Protein 8T5N (pdb70)

Organism: Mycobacterium tuberculosis (strain ATCC 25618 / H37Rv) (NCBI:txid83332)

GO terms:
  GO:0005886 plasma membrane (C, HDA)
  GO:1990742 microvesicle (C, IEP)
  GO:0004820 glycine-tRNA ligase activity (F, IDA)
  GO:0005829 cytosol (C, IDA)
  GO:0015966 diadenosine tetraphosphate biosynthetic process (P, IDA)
  GO:0004081 bis(5'-nucleosyl)-tetraphosphatase (asymmetrical) activity (F, IDA)
  GO:0046983 protein dimerization activity (F, IDA)
  GO:1903561 extracellular vesicle (C, EXP)
  GO:1990742 microvesicle (C, EXP)
  GO:0070062 extracellular exosome (C, EXP)
  GO:0004820 glycine-tRNA ligase activity (F, TAS)
  GO:0005737 cytoplasm (C, TAS)
  GO:0005829 cytosol (C, TAS)
  GO:0006418 tRNA aminoacylation for protein translation (P, TAS)

Nearest PDB structures (foldseek):
  8t5n-assembly1_A-2  TM=1.003E+00  e=3.808E-90  Mycobacterium tuberculosis
  8u2p-assembly1_A-2  TM=9.930E-01  e=1.328E-84  Mycobacterium tuberculosis
  8slg-assembly1_A  TM=9.850E-01  e=1.466E-76  Mycolicibacterium thermoresistibile ATCC 19527
  1ati-assembly1_B  TM=9.388E-01  e=6.622E-50  Thermus thermophilus HB8
  1ati-assembly1_A  TM=9.414E-01  e=4.425E-49  Thermus thermophilus HB8

Foldseek 3Di:
DLLVVLVVLCCVVQQWDAVPVVVPHDPLHIDGGLQVVLLLVLLVLLCCCLPAPVDPFEHEDEDDQWDPAVLCVLVCLVPPQFDPVTDRWWDWDFDDDDRDPNRIITGAQADVSVVLVCLVVCCVPVVHDPQGKYKYKDKHATNDPDDDPRNQGGRIFMKIKMKGWHALVCLVVVLVVVVVSVLVSLVVFPFDNVQWDKDKDDPVRDDPQWPTKIFIWGQLPDPPRRIDGFKMKTFRFLSSNVSCCVSVVPRSWDADPVVRDIGRTIIIMIMGTSSNVSSRLQSRQFDVPVATARAGRCSSQSAQEEQEEQAPPPVQCVLSVVLVVVLVVPHHHHYDHDDHPVVVLRVCRNRNHQWYWYGYPVCVVQQWTWIAGNPPRDTDTGHSVCVNVVSCVRNPPD

Secondary structure (DSSP, 8-state):
-HHHHHHHHHHHTTSEEETTGGGT--TT-EEE-HHHHHHHHHHHHHHIIIIIITSSSEEE----SB--THHHHHTTHHHH-EE---EE---EEE-SSS-STTTEEEBPS-SHHHHHTTHHHHHHHHT--SSEEEEEEEEEE---SS-BTTTTB-SEEEEEEEEEEE-GGGHHHHHHHHHHHHHHHHHHTT--GGGEEEEE--GGGS-TT-SEEEEEEEE---SSS-EEEEEEEEE-TTHHHHHHHHHH-----EEETTTTEEEPPEEEEEEEEHHHHHHHHHHHHEEE---EEE---TTT-S-SEEEEESSS-TTTHHHHHHHHHHHHTTS-EEE--SS-HHHHHHHHHTTT-SEEEEE-TTHHHH-EEEEEETTT--EEEEEGGGHHHHHHHHSTT-

CATH classification: 3.30.930.10

InterPro domains:
  IPR002314 Aminoacyl-tRNA synthetase, class II (G/ P/ S/T) [PF00587] (160-331)
  IPR002315 Glycyl-tRNA synthetase [TIGR00389] (10-239)
  IPR004154 Anticodon-binding [PF03129] (369-457)
  IPR006195 Aminoacyl-tRNA synthetase, class II [PS50862] (10-367)
  IPR022961 Glycine-tRNA ligase, bacterial [MF_00253_B] (6-461)
  IPR027031 Glycyl-tRNA synthetase/DNA polymerase subunit gamma-2 [PTHR10745] (315-461)
  IPR033731 Glycyl-tRNA synthetase-like core domain [cd00774] (12-337)
  IPR036621 Anticodon-binding domain superfamily [G3DSA:3.40.50.800] (367-463)
  IPR045864 Class II Aminoacyl-tRNA synthetase/Biotinyl protein ligase (BPL) and lipoyl protein ligase (LPL) [G3DSA:3.30.930.10] (9-366)
  IPR045864 Class II Aminoacyl-tRNA synthetase/Biotinyl protein ligase (BPL) and lipoyl protein ligase (LPL) [SSF55681] (10-372)

Sequence (398 aa):
PVIDTVVNLLAKRRGFVYPSGEIYGGTKSAWDYGPLGVVELKEENIKRQWWRSSVVTGRDDVVGIDSSIILPREVWVASGHVDVFHDPREFNMMLKTYLGPIETEEGLHYLRPETAQGIFVNFANVVTTARKKPPFGIGQIGKSFRNEITPGNFIFRTREFEQMEMEFFVEPATAKEWHQYWIDNRLQWYIDLGIRRENLRLWEHPKDKLSHYSDRTVDIEYKFGFMGNPWGELEGVANRTDFDLSTHARHSGVDLSFYDQINDVRYTPYVIEPAAGLTRSFMAFLIDAYTEDKRTVLRLDPRLAPVKAAVLPLSRHADLSPKARDLGAELRRKCWNIDFDDAGAIGRRYRRQDEVGTPFCVTVDFDSLQDNAVTVRERDAMTQDRVAMSSVADYLAVRLKGS

Solvent-accessible surface area: 18614 Å² total; per-residue (Å²): 142,65,23,88,54,4,21,77,2,0,86,147,35,5,0,0,96,34,21,41,108,157,192,73,35,98,125,10,34,57,63,50,4,90,22,0,63,62,0,21,65,15,0,48,113,7,0,76,86,45,0,2,97,57,54,134,24,7,37,31,34,126,16,67,61,61,21,78,77,122,17,0,50,7,18,22,24,44,105,107,42,74,26,126,122,111,83,41,26,6,48,126,43,94,81,63,149,63,140,62,89,94,8,27,35,13,31,5,0,23,0,0,4,2,0,0,55,39,2,37,91,13,32,101,116,40,217,46,76,5,56,2,0,0,0,0,27,10,72,0,28,55,48,23,93,103,18,9,74,21,3,17,82,8,78,90,30,15,19,0,5,0,0,0,0,0,65,48,100,34,2,167,103,54,1,71,87,0,0,76,41,0,38,75,13,0,29,84,6,47,4,115,154,114,9,13,101,77,97,87,31,64,161,118,127,34,47,158,50,11,78,69,16,2,8,0,20,2,85,0,35,27,190,77,96,45,48,10,77,4,0,12,0,12,4,22,17,53,43,2,1,39,2,8,26,159,96,72,68,88,93,8,24,15,88,2,133,134,99,104,67,134,34,38,0,50,0,0,11,0,24,3,12,0,8,50,0,0,1,0,5,2,10,9,7,27,35,120,69,125,39,46,0,1,84,4,23,45,60,0,0,1,10,10,0,0,0,0,4,66,45,167,92,79,78,0,48,75,56,0,132,100,2,1,50,71,0,123,182,79,41,65,14,54,35,25,36,50,58,69,37,32,177,5,33,115,124,2,3,32,3,0,1,6,11,2,0,6,0,24,86,87,0,70,155,74,70,10,0,20,1,12,46,13,51,74,76,66,97,60,96,12,49,23,95,46,0,21,99,34,0,42,101,99,3,175,30,31

Structure (mmCIF, N/CA/C/O backbone):
data_8T5N
#
_entry.id   8T5N
#
_cell.length_a   126.355
_cell.length_b   126.355
_cell.length_c   129.027
_cell.angle_alpha   90.00
_cell.angle_beta   90.00
_cell.angle_gamma   120.00
#
_symmetry.space_group_name_H-M   'P 61 2 2'
#
loop_
_entity.id
_entity.type
_entity.pdbx_description
1 polymer 'Glycine--tRNA ligase'
2 non-polymer 'MAGNESIUM ION'
3 non-polymer 'CALCIUM ION'
4 non-polymer 1,2-ETHANEDIOL
5 non-polymer GLYCEROL
6 non-polymer IMIDAZOLE
7 non-polymer 'ADENOSINE MONOPHOSPHATE'
8 water water
#
loop_
_atom_site.group_PDB
_atom_site.id
_atom_site.type_symbol
_atom_site.label_atom_id
_atom_site.label_alt_id
_atom_site.label_comp_id
_atom_site.label_asym_id
_atom_site.label_entity_id
_atom_site.label_seq_id
_atom_site.pdbx_PDB_ins_code
_atom_site.Cartn_x
_atom_site.Cartn_y
_atom_site.Cartn_z
_atom_site.occupancy
_atom_site.B_iso_or_equiv
_atom_site.auth_seq_id
_atom_site.auth_comp_id
_atom_site.auth_asym_id
_atom_site.auth_atom_id
_atom_site.pdbx_PDB_model_num
ATOM 1 N N . PRO A 1 20 ? 50.517 13.022 -19.252 1.00 75.70 3 PRO A N 1
ATOM 2 C CA . PRO A 1 20 ? 49.736 13.786 -18.269 1.00 76.30 3 PRO A CA 1
ATOM 3 C C . PRO A 1 20 ? 50.587 14.255 -17.093 1.00 60.61 3 PRO A C 1
ATOM 4 O O . PRO A 1 20 ? 50.949 13.461 -16.213 1.00 48.94 3 PRO A O 1
ATOM 8 N N . VAL A 1 21 ? 50.907 15.550 -17.096 1.00 67.73 4 VAL A N 1
ATOM 9 C CA . VAL A 1 21 ? 51.689 16.132 -16.008 1.00 51.01 4 VAL A CA 1
ATOM 10 C C . VAL A 1 21 ? 50.991 15.910 -14.673 1.00 47.53 4 VAL A C 1
ATOM 11 O O . VAL A 1 21 ? 51.649 15.689 -13.643 1.00 44.90 4 VAL A O 1
ATOM 15 N N . ILE A 1 22 ? 49.653 15.970 -14.650 1.00 41.24 5 ILE A N 1
ATOM 16 C CA . ILE A 1 22 ? 48.957 15.955 -13.364 1.00 38.06 5 ILE A CA 1
ATOM 17 C C . ILE A 1 22 ? 49.224 14.651 -12.630 1.00 32.63 5 ILE A C 1
ATOM 18 O O . ILE A 1 22 ? 49.600 14.649 -11.464 1.00 32.89 5 ILE A O 1
ATOM 23 N N . ASP A 1 23 ? 49.037 13.511 -13.315 1.00 34.49 6 ASP A N 1
ATOM 24 C CA . ASP A 1 23 ? 49.243 12.239 -12.628 1.00 38.82 6 ASP A CA 1
ATOM 25 C C . ASP A 1 23 ? 50.684 12.106 -12.157 1.00 29.28 6 ASP A C 1
ATOM 26 O O . ASP A 1 23 ? 50.945 11.562 -11.085 1.00 32.11 6 ASP A O 1
ATOM 31 N N . THR A 1 24 ? 51.629 12.598 -12.954 1.00 30.21 7 THR A N 1
ATOM 32 C CA . THR A 1 24 ? 53.038 12.519 -12.581 1.00 30.16 7 THR A CA 1
ATOM 33 C C . THR A 1 24 ? 53.319 13.316 -11.316 1.00 28.85 7 THR A C 1
ATOM 34 O O . THR A 1 24 ? 54.045 12.849 -10.424 1.00 27.24 7 THR A O 1
ATOM 38 N N . VAL A 1 25 ? 52.730 14.516 -11.222 1.00 27.91 8 VAL A N 1
ATOM 39 C CA . VAL A 1 25 ? 52.851 15.358 -10.027 1.00 24.28 8 VAL A CA 1
ATOM 40 C C . VAL A 1 25 ? 52.172 14.719 -8.831 1.00 25.62 8 VAL A C 1
ATOM 41 O O . VAL A 1 25 ? 52.729 14.705 -7.733 1.00 24.91 8 VAL A O 1
ATOM 45 N N . VAL A 1 26 ? 50.966 14.165 -9.017 1.00 26.47 9 VAL A N 1
ATOM 46 C CA . VAL A 1 26 ? 50.292 13.500 -7.914 1.00 27.06 9 VAL A CA 1
ATOM 47 C C . VAL A 1 26 ? 51.140 12.354 -7.410 1.00 25.95 9 VAL A C 1
ATOM 48 O O . VAL A 1 26 ? 51.284 12.146 -6.198 1.00 27.95 9 VAL A O 1
ATOM 52 N N . ASN A 1 27 ? 51.715 11.581 -8.337 1.00 26.04 10 ASN A N 1
ATOM 53 C CA . ASN A 1 27 ? 52.516 10.442 -7.915 1.00 27.06 10 ASN A CA 1
ATOM 54 C C . ASN A 1 27 ? 53.735 10.889 -7.129 1.00 23.75 10 ASN A C 1
ATOM 55 O O . ASN A 1 27 ? 54.096 10.268 -6.128 1.00 24.81 10 ASN A O 1
ATOM 60 N N A LEU A 1 28 ? 54.384 11.964 -7.567 0.50 25.28 11 LEU A N 1
ATOM 61 N N B LEU A 1 28 ? 54.390 11.960 -7.578 0.50 25.29 11 LEU A N 1
ATOM 62 C CA A LEU A 1 28 ? 55.499 12.506 -6.799 0.50 24.69 11 LEU A CA 1
ATOM 63 C CA B LEU A 1 28 ? 55.496 12.530 -6.813 0.50 24.67 11 LEU A CA 1
ATOM 64 C C A LEU A 1 28 ? 55.031 12.982 -5.434 0.50 24.08 11 LEU A C 1
ATOM 65 C C B LEU A 1 28 ? 55.028 12.980 -5.441 0.50 24.07 11 LEU A C 1
ATOM 66 O O A LEU A 1 28 ? 55.687 12.728 -4.415 0.50 23.08 11 LEU A O 1
ATOM 67 O O B LEU A 1 28 ? 55.683 12.709 -4.426 0.50 23.08 11 LEU A O 1
ATOM 76 N N . ALA A 1 29 ? 53.885 13.660 -5.392 1.00 24.19 12 ALA A N 1
ATOM 77 C CA . ALA A 1 29 ? 53.380 14.180 -4.127 1.00 23.19 12 ALA A CA 1
ATOM 78 C C . ALA A 1 29 ? 53.144 13.052 -3.120 1.00 23.76 12 ALA A C 1
ATOM 79 O O . ALA A 1 29 ? 53.435 13.206 -1.930 1.00 22.61 12 ALA A O 1
ATOM 81 N N . LYS A 1 30 ? 52.621 11.909 -3.585 1.00 23.32 13 LYS A N 1
ATOM 82 C CA . LYS A 1 30 ? 52.415 10.769 -2.694 1.00 25.38 13 LYS A CA 1
ATOM 83 C C . LYS A 1 30 ? 53.738 10.122 -2.308 1.00 24.40 13 LYS A C 1
ATOM 84 O O . LYS A 1 30 ? 53.994 9.842 -1.128 1.00 27.43 13 LYS A O 1
ATOM 90 N N . ARG A 1 31 ? 54.611 9.910 -3.294 1.00 22.92 14 ARG A N 1
ATOM 91 C CA . ARG A 1 31 ? 55.845 9.193 -3.039 1.00 23.72 14 ARG A CA 1
ATOM 92 C C . ARG A 1 31 ? 56.728 9.913 -2.042 1.00 21.46 14 ARG A C 1
ATOM 93 O O . ARG A 1 31 ? 57.446 9.262 -1.267 1.00 23.13 14 ARG A O 1
ATOM 101 N N . ARG A 1 32 ? 56.723 11.247 -2.055 1.00 22.34 15 ARG A N 1
ATOM 102 C CA . ARG A 1 32 ? 57.622 12.004 -1.200 1.00 21.24 15 ARG A CA 1
ATOM 103 C C . ARG A 1 32 ? 56.936 12.531 0.044 1.00 20.27 15 ARG A C 1
ATOM 104 O O . ARG A 1 32 ? 57.587 13.193 0.855 1.00 23.70 15 ARG A O 1
ATOM 112 N N . GLY A 1 33 ? 55.644 12.257 0.210 1.00 21.99 16 GLY A N 1
ATOM 113 C CA . GLY A 1 33 ? 54.961 12.677 1.419 1.00 22.23 16 GLY A CA 1
ATOM 114 C C . GLY A 1 33 ? 54.533 14.121 1.451 1.00 22.67 16 GLY A C 1
ATOM 115 O O . GLY A 1 33 ? 54.411 14.710 2.542 1.00 22.52 16 GLY A O 1
ATOM 116 N N . PHE A 1 34 ? 54.278 14.713 0.294 1.00 18.75 17 PHE A N 1
ATOM 117 C CA . PHE A 1 34 ? 53.465 15.920 0.304 1.00 17.69 17 PHE A CA 1
ATOM 118 C C . PHE A 1 34 ? 52.046 15.580 0.752 1.00 18.72 17 PHE A C 1
ATOM 119 O O . PHE A 1 34 ? 51.436 16.345 1.507 1.00 19.85 17 PHE A O 1
ATOM 127 N N . VAL A 1 35 ? 51.506 14.448 0.272 1.00 19.84 18 VAL A N 1
ATOM 128 C CA . VAL A 1 35 ? 50.177 13.974 0.638 1.00 21.18 18 VAL A CA 1
ATOM 129 C C . VAL A 1 35 ? 50.178 12.463 0.825 1.00 22.12 18 VAL A C 1
ATOM 130 O O . VAL A 1 35 ? 51.012 11.748 0.277 1.00 23.45 18 VAL A O 1
ATOM 134 N N . TYR A 1 36 ? 49.202 11.990 1.591 1.00 18.85 19 TYR A N 1
ATOM 135 C CA . TYR A 1 36 ? 48.820 10.587 1.700 1.00 19.52 19 TYR A CA 1
ATOM 136 C C . TYR A 1 36 ? 47.308 10.501 1.560 1.00 21.17 19 TYR A C 1
ATOM 137 O O . TYR A 1 36 ? 46.606 11.376 2.069 1.00 22.61 19 TYR A O 1
ATOM 146 N N . PRO A 1 37 ? 46.764 9.436 0.964 1.00 22.73 20 PRO A N 1
ATOM 147 C CA . PRO A 1 37 ? 45.300 9.247 1.032 1.00 22.31 20 PRO A CA 1
ATOM 148 C C . PRO A 1 37 ? 44.861 9.144 2.490 1.00 23.44 20 PRO A C 1
ATOM 149 O O . PRO A 1 37 ? 45.434 8.368 3.257 1.00 25.28 20 PRO A O 1
ATOM 153 N N . SER A 1 38 ? 43.833 9.906 2.880 1.00 23.54 21 SER A N 1
ATOM 154 C CA . SER A 1 38 ? 43.383 9.830 4.266 1.00 22.82 21 SER A CA 1
ATOM 155 C C . SER A 1 38 ? 42.871 8.435 4.560 1.00 22.44 21 SER A C 1
ATOM 156 O O . SER A 1 38 ? 42.091 7.881 3.791 1.00 24.98 21 SER A O 1
ATOM 159 N N . GLY A 1 39 ? 43.266 7.891 5.705 1.00 25.03 22 GLY A N 1
ATOM 160 C CA . GLY A 1 39 ? 42.766 6.585 6.096 1.00 25.79 22 GLY A CA 1
ATOM 161 C C . GLY A 1 39 ? 43.078 5.504 5.088 1.00 23.04 22 GLY A C 1
ATOM 162 O O . GLY A 1 39 ? 42.305 4.561 4.933 1.00 24.82 22 GLY A O 1
ATOM 163 N N . GLU A 1 40 ? 44.241 5.610 4.445 1.00 24.20 23 GLU A N 1
ATOM 164 C CA . GLU A 1 40 ? 44.661 4.673 3.412 1.00 25.19 23 GLU A CA 1
ATOM 165 C C . GLU A 1 40 ? 44.539 3.221 3.858 1.00 25.59 23 GLU A C 1
ATOM 166 O O . GLU A 1 40 ? 44.050 2.374 3.101 1.00 26.17 23 GLU A O 1
ATOM 172 N N . ILE A 1 41 ? 44.983 2.896 5.078 1.00 25.52 24 ILE A N 1
ATOM 173 C CA . ILE A 1 41 ? 45.000 1.490 5.464 1.00 25.51 24 ILE A CA 1
ATOM 174 C C . ILE A 1 41 ? 43.604 0.906 5.630 1.00 25.78 24 ILE A C 1
ATOM 175 O O . ILE A 1 41 ? 43.453 -0.333 5.688 1.00 26.73 24 ILE A O 1
ATOM 180 N N . TYR A 1 42 ? 42.576 1.757 5.693 1.00 25.59 25 TYR A N 1
ATOM 181 C CA . TYR A 1 42 ? 41.188 1.326 5.753 1.00 28.29 25 TYR A CA 1
ATOM 182 C C . TYR A 1 42 ? 40.465 1.521 4.425 1.00 32.02 25 TYR A C 1
ATOM 183 O O . TYR A 1 42 ? 39.237 1.435 4.379 1.00 33.03 25 TYR A O 1
ATOM 192 N N . GLY A 1 43 ? 41.197 1.822 3.363 1.00 29.13 26 GLY A N 1
ATOM 193 C CA . GLY A 1 43 ? 40.606 1.950 2.045 1.00 33.96 26 GLY A CA 1
ATOM 194 C C . GLY A 1 43 ? 40.278 3.365 1.648 1.00 34.43 26 GLY A C 1
ATOM 195 O O . GLY A 1 43 ? 39.800 3.583 0.527 1.00 34.64 26 GLY A O 1
ATOM 196 N N . GLY A 1 44 ? 40.481 4.318 2.535 1.00 31.66 27 GLY A N 1
ATOM 197 C CA . GLY A 1 44 ? 40.283 5.713 2.206 1.00 28.90 27 GLY A CA 1
ATOM 198 C C . GLY A 1 44 ? 38.822 6.143 2.221 1.00 29.65 27 GLY A C 1
ATOM 199 O O . GLY A 1 44 ? 37.891 5.376 2.482 1.00 31.63 27 GLY A O 1
ATOM 200 N N . THR A 1 45 ? 38.642 7.432 1.951 1.00 29.21 28 THR A N 1
ATOM 201 C CA . THR A 1 45 ? 37.335 8.037 1.724 1.00 32.53 28 THR A CA 1
ATOM 202 C C . THR A 1 45 ? 37.464 8.947 0.519 1.00 34.86 28 THR A C 1
ATOM 203 O O . THR A 1 45 ? 38.470 9.643 0.379 1.00 34.37 28 THR A O 1
ATOM 207 N N . LYS A 1 46 ? 36.430 8.982 -0.313 1.00 36.15 29 LYS A N 1
ATOM 208 C CA . LYS A 1 46 ? 36.559 9.634 -1.611 1.00 31.61 29 LYS A CA 1
ATOM 209 C C . LYS A 1 46 ? 36.959 11.097 -1.455 1.00 32.89 29 LYS A C 1
ATOM 210 O O . LYS A 1 46 ? 36.302 11.862 -0.740 1.00 31.38 29 LYS A O 1
ATOM 216 N N . SER A 1 47 ? 38.056 11.476 -2.108 1.00 31.74 30 SER A N 1
ATOM 217 C CA . SER A 1 47 ? 38.554 12.848 -2.184 1.00 31.80 30 SER A CA 1
ATOM 218 C C . SER A 1 47 ? 39.269 13.306 -0.923 1.00 31.22 30 SER A C 1
ATOM 219 O O . SER A 1 47 ? 39.629 14.483 -0.849 1.00 30.27 30 SER A O 1
ATOM 222 N N . ALA A 1 48 ? 39.512 12.432 0.057 1.00 27.57 31 ALA A N 1
ATOM 223 C CA . ALA A 1 48 ? 40.126 12.840 1.317 1.00 26.99 31 ALA A CA 1
ATOM 224 C C . ALA A 1 48 ? 41.631 12.558 1.270 1.00 24.73 31 ALA A C 1
ATOM 225 O O . ALA A 1 48 ? 42.065 11.406 1.081 1.00 25.21 31 ALA A O 1
ATOM 227 N N . TRP A 1 49 ? 42.411 13.621 1.404 1.00 24.93 32 TRP A N 1
ATOM 228 C CA . TRP A 1 49 ? 43.863 13.571 1.378 1.00 25.68 32 TRP A CA 1
ATOM 229 C C . TRP A 1 49 ? 44.408 14.186 2.650 1.00 25.67 32 TRP A C 1
ATOM 230 O O . TRP A 1 49 ? 43.937 15.242 3.088 1.00 27.36 32 TRP A O 1
ATOM 241 N N . ASP A 1 50 ? 45.400 13.516 3.236 1.00 19.89 33 ASP A N 1
ATOM 242 C CA . ASP A 1 50 ? 46.184 14.069 4.333 1.00 20.76 33 ASP A CA 1
ATOM 243 C C . ASP A 1 50 ? 47.415 14.763 3.770 1.00 22.00 33 ASP A C 1
ATOM 244 O O . ASP A 1 50 ? 47.914 14.381 2.713 1.00 22.27 33 ASP A O 1
ATOM 249 N N . TYR A 1 51 ? 47.913 15.768 4.488 1.00 18.79 34 TYR A N 1
ATOM 250 C CA . TYR A 1 51 ? 49.159 16.446 4.148 1.00 19.52 34 TYR A CA 1
ATOM 251 C C . TYR A 1 51 ? 50.286 15.841 4.980 1.00 17.88 34 TYR A C 1
ATOM 252 O O . TYR A 1 51 ? 50.230 15.831 6.218 1.00 20.26 34 TYR A O 1
ATOM 261 N N . GLY A 1 52 ? 51.298 15.298 4.293 1.00 18.62 35 GLY A N 1
ATOM 262 C CA . GLY A 1 52 ? 52.416 14.651 4.952 1.00 20.16 35 GLY A CA 1
ATOM 263 C C . GLY A 1 52 ? 53.469 15.652 5.375 1.00 18.57 35 GLY A C 1
ATOM 264 O O . GLY A 1 52 ? 53.262 16.869 5.343 1.00 18.94 35 GLY A O 1
ATOM 265 N N . PRO A 1 53 ? 54.623 15.143 5.819 1.00 18.98 36 PRO A N 1
ATOM 266 C CA . PRO A 1 53 ? 55.665 16.034 6.343 1.00 17.12 36 PRO A CA 1
ATOM 267 C C . PRO A 1 53 ? 56.048 17.183 5.437 1.00 20.54 36 PRO A C 1
ATOM 268 O O . PRO A 1 53 ? 56.228 18.296 5.936 1.00 22.44 36 PRO A O 1
ATOM 272 N N . LEU A 1 54 ? 56.167 16.968 4.125 1.00 18.01 37 LEU A N 1
ATOM 273 C CA . LEU A 1 54 ? 56.474 18.074 3.235 1.00 17.12 37 LEU A CA 1
ATOM 274 C C . LEU A 1 54 ? 55.237 18.893 2.916 1.00 19.87 37 LEU A C 1
ATOM 275 O O . LEU A 1 54 ? 55.340 20.095 2.671 1.00 20.35 37 LEU A O 1
ATOM 280 N N . GLY A 1 55 ? 54.071 18.250 2.862 1.00 18.25 38 GLY A N 1
ATOM 281 C CA . GLY A 1 55 ? 52.857 18.959 2.505 1.00 18.00 38 GLY A CA 1
ATOM 282 C C . GLY A 1 55 ? 52.399 19.926 3.575 1.00 19.20 38 GLY A C 1
ATOM 283 O O . GLY A 1 55 ? 51.901 21.015 3.269 1.00 19.20 38 GLY A O 1
ATOM 284 N N . VAL A 1 56 ? 52.514 19.537 4.851 1.00 17.75 39 VAL A N 1
ATOM 285 C CA A VAL A 1 56 ? 52.088 20.474 5.881 0.50 17.03 39 VAL A CA 1
ATOM 286 C CA B VAL A 1 56 ? 52.163 20.449 5.946 0.50 17.02 39 VAL A CA 1
ATOM 287 C C . VAL A 1 56 ? 52.962 21.729 5.842 1.00 19.84 39 VAL A C 1
ATOM 288 O O . VAL A 1 56 ? 52.447 22.831 6.046 1.00 19.08 39 VAL A O 1
ATOM 295 N N . GLU A 1 57 ? 54.252 21.600 5.509 1.00 17.82 40 GLU A N 1
ATOM 296 C CA . GLU A 1 57 ? 55.117 22.770 5.478 1.00 18.50 40 GLU A CA 1
ATOM 297 C C . GLU A 1 57 ? 54.813 23.641 4.267 1.00 17.88 40 GLU A C 1
ATOM 298 O O . GLU A 1 57 ? 54.793 24.870 4.380 1.00 18.16 40 GLU A O 1
ATOM 304 N N . LEU A 1 58 ? 54.581 23.030 3.094 1.00 18.30 41 LEU A N 1
ATOM 305 C CA . LEU A 1 58 ? 54.199 23.804 1.912 1.00 16.58 41 LEU A CA 1
ATOM 306 C C . LEU A 1 58 ? 52.880 24.514 2.151 1.00 18.05 41 LEU A C 1
ATOM 307 O O . LEU A 1 58 ? 52.744 25.699 1.862 1.00 18.25 41 LEU A O 1
ATOM 312 N N . LYS A 1 59 ? 51.906 23.814 2.733 1.00 18.55 42 LYS A N 1
ATOM 313 C CA . LYS A 1 59 ? 50.623 24.448 3.014 1.00 17.96 42 LYS A CA 1
ATOM 314 C C . LYS A 1 59 ? 50.785 25.617 3.977 1.00 19.21 42 LYS A C 1
ATOM 315 O O . LYS A 1 59 ? 50.198 26.690 3.768 1.00 19.09 42 LYS A O 1
ATOM 321 N N A GLU A 1 60 ? 51.588 25.438 5.036 0.50 17.55 43 GLU A N 1
ATOM 322 N N B GLU A 1 60 ? 51.589 25.446 5.035 0.50 17.55 43 GLU A N 1
ATOM 323 C CA A GLU A 1 60 ? 51.816 26.527 5.979 0.50 18.46 43 GLU A CA 1
ATOM 324 C CA B GLU A 1 60 ? 51.782 26.546 5.972 0.50 18.49 43 GLU A CA 1
ATOM 325 C C A GLU A 1 60 ? 52.471 27.718 5.294 0.50 17.39 43 GLU A C 1
ATOM 326 C C B GLU A 1 60 ? 52.485 27.724 5.309 0.50 17.39 43 GLU A C 1
ATOM 327 O O A GLU A 1 60 ? 52.161 28.872 5.611 0.50 19.17 43 GLU A O 1
ATOM 328 O O B GLU A 1 60 ? 52.210 28.879 5.655 0.50 19.21 43 GLU A O 1
ATOM 339 N N . ASN A 1 61 ? 53.405 27.454 4.377 1.00 17.39 44 ASN A N 1
ATOM 340 C CA . ASN A 1 61 ? 54.085 28.541 3.687 1.00 16.78 44 ASN A CA 1
ATOM 341 C C . ASN A 1 61 ? 53.132 29.309 2.796 1.00 18.26 44 ASN A C 1
ATOM 342 O O . ASN A 1 61 ? 53.232 30.538 2.685 1.00 18.05 44 ASN A O 1
ATOM 347 N N . ILE A 1 62 ? 52.201 28.617 2.136 1.00 16.80 45 ILE A N 1
ATOM 348 C CA . ILE A 1 62 ? 51.197 29.307 1.329 1.00 14.81 45 ILE A CA 1
ATOM 349 C C . ILE A 1 62 ? 50.328 30.191 2.214 1.00 18.00 45 ILE A C 1
ATOM 350 O O . ILE A 1 62 ? 50.072 31.363 1.895 1.00 17.54 45 ILE A O 1
ATOM 355 N N . LYS A 1 63 ? 49.865 29.644 3.338 1.00 17.78 46 LYS A N 1
ATOM 356 C CA . LYS A 1 63 ? 49.097 30.440 4.304 1.00 17.36 46 LYS A CA 1
ATOM 357 C C . LYS A 1 63 ? 49.870 31.670 4.753 1.00 16.70 46 LYS A C 1
ATOM 358 O O . LYS A 1 63 ? 49.304 32.774 4.836 1.00 18.16 46 LYS A O 1
ATOM 364 N N . ARG A 1 64 ? 51.156 31.495 5.092 1.00 16.67 47 ARG A N 1
ATOM 365 C CA . ARG A 1 64 ? 51.958 32.627 5.552 1.00 16.76 47 ARG A CA 1
ATOM 366 C C . ARG A 1 64 ? 52.013 33.719 4.497 1.00 17.61 47 ARG A C 1
ATOM 367 O O . ARG A 1 64 ? 51.936 34.917 4.814 1.00 17.88 47 ARG A O 1
ATOM 375 N N . GLN A 1 65 ? 52.186 33.329 3.231 1.00 17.86 48 GLN A N 1
ATOM 376 C CA . GLN A 1 65 ? 52.318 34.329 2.179 1.00 19.04 48 GLN A CA 1
ATOM 377 C C . GLN A 1 65 ? 51.002 35.033 1.915 1.00 17.99 48 GLN A C 1
ATOM 378 O O . GLN A 1 65 ? 50.987 36.233 1.605 1.00 18.99 48 GLN A O 1
ATOM 384 N N . TRP A 1 66 ? 49.881 34.312 2.013 1.00 16.96 49 TRP A N 1
ATOM 385 C CA . TRP A 1 66 ? 48.591 34.958 1.807 1.00 14.78 49 TRP A CA 1
ATOM 386 C C . TRP A 1 66 ? 48.301 35.900 2.962 1.00 16.35 49 TRP A C 1
ATOM 387 O O . TRP A 1 66 ? 47.857 37.034 2.764 1.00 17.49 49 TRP A O 1
ATOM 398 N N . TRP A 1 67 ? 48.521 35.420 4.187 1.00 16.32 50 TRP A N 1
ATOM 399 C CA . TRP A 1 67 ? 48.218 36.232 5.359 1.00 16.57 50 TRP A CA 1
ATOM 400 C C . TRP A 1 67 ? 49.060 37.502 5.375 1.00 16.83 50 TRP A C 1
ATOM 401 O O . TRP A 1 67 ? 48.569 38.592 5.701 1.00 18.12 50 TRP A O 1
ATOM 412 N N . ARG A 1 68 ? 50.331 37.393 5.009 1.00 18.10 51 ARG A N 1
ATOM 413 C CA . ARG A 1 68 ? 51.156 38.599 4.947 1.00 18.54 51 ARG A CA 1
ATOM 414 C C . ARG A 1 68 ? 50.685 39.557 3.854 1.00 19.20 51 ARG A C 1
ATOM 415 O O . ARG A 1 68 ? 50.557 40.771 4.093 1.00 21.76 51 ARG A O 1
ATOM 423 N N A SER A 1 69 ? 50.396 39.048 2.649 0.50 17.09 52 SER A N 1
ATOM 424 N N B SER A 1 69 ? 50.428 39.042 2.650 0.50 17.14 52 SER A N 1
ATOM 425 C CA A SER A 1 69 ? 50.048 39.928 1.533 0.50 16.97 52 SER A CA 1
ATOM 426 C CA B SER A 1 69 ? 50.050 39.901 1.536 0.50 16.97 52 SER A CA 1
ATOM 427 C C A SER A 1 69 ? 48.685 40.562 1.723 0.50 19.42 52 SER A C 1
ATOM 428 C C B SER A 1 69 ? 48.713 40.569 1.791 0.50 19.33 52 SER A C 1
ATOM 429 O O A SER A 1 69 ? 48.492 41.743 1.411 0.50 20.85 52 SER A O 1
ATOM 430 O O B SER A 1 69 ? 48.570 41.783 1.611 0.50 21.11 52 SER A O 1
ATOM 435 N N . VAL A 1 70 ? 47.717 39.774 2.187 1.00 17.13 53 VAL A N 1
ATOM 436 C CA . VAL A 1 70 ? 46.337 40.242 2.267 1.00 17.58 53 VAL A CA 1
ATOM 437 C C . VAL A 1 70 ? 45.979 40.828 3.630 1.00 19.39 53 VAL A C 1
ATOM 438 O O . VAL A 1 70 ? 45.165 41.756 3.686 1.00 20.74 53 VAL A O 1
ATOM 442 N N . VAL A 1 71 ? 46.542 40.322 4.728 1.00 17.09 54 VAL A N 1
ATOM 443 C CA . VAL A 1 71 ? 46.123 40.747 6.066 1.00 19.81 54 VAL A CA 1
ATOM 444 C C . VAL A 1 71 ? 47.216 41.555 6.752 1.00 20.44 54 VAL A C 1
ATOM 445 O O . VAL A 1 71 ? 47.236 42.789 6.633 1.00 23.49 54 VAL A O 1
ATOM 449 N N . THR A 1 72 ? 48.159 40.908 7.461 1.00 19.91 55 THR A N 1
ATOM 450 C CA . THR A 1 72 ? 48.996 41.653 8.411 1.00 22.89 55 THR A CA 1
ATOM 451 C C . THR A 1 72 ? 50.084 42.500 7.766 1.00 19.42 55 THR A C 1
ATOM 452 O O . THR A 1 72 ? 50.623 43.404 8.422 1.00 20.50 55 THR A O 1
ATOM 456 N N . GLY A 1 73 ? 50.397 42.283 6.478 1.00 18.97 56 GLY A N 1
ATOM 457 C CA . GLY A 1 73 ? 51.269 43.209 5.795 1.00 20.10 56 GLY A CA 1
ATOM 458 C C . GLY A 1 73 ? 50.630 44.505 5.387 1.00 20.68 56 GLY A C 1
ATOM 459 O O . GLY A 1 73 ? 51.331 45.417 4.930 1.00 21.78 56 GLY A O 1
ATOM 460 N N . ARG A 1 74 ? 49.311 44.601 5.512 1.00 18.38 57 ARG A N 1
ATOM 461 C CA . ARG A 1 74 ? 48.553 45.800 5.179 1.00 19.00 57 ARG A CA 1
ATOM 462 C C . ARG A 1 74 ? 48.132 46.541 6.441 1.00 20.04 57 ARG A C 1
ATOM 463 O O . ARG A 1 74 ? 47.990 45.956 7.518 1.00 22.74 57 ARG A O 1
ATOM 471 N N . ASP A 1 75 ? 47.883 47.827 6.290 1.00 19.75 58 ASP A N 1
ATOM 472 C CA . ASP A 1 75 ? 47.351 48.587 7.403 1.00 19.75 58 ASP A CA 1
ATOM 473 C C . ASP A 1 75 ? 45.836 48.679 7.397 1.00 20.12 58 ASP A C 1
ATOM 474 O O . ASP A 1 75 ? 45.274 49.331 8.294 1.00 24.38 58 ASP A O 1
ATOM 479 N N . ASP A 1 76 ? 45.152 48.032 6.440 1.00 20.11 59 ASP A N 1
ATOM 480 C CA . ASP A 1 76 ? 43.716 48.199 6.257 1.00 20.16 59 ASP A CA 1
ATOM 481 C C . ASP A 1 76 ? 42.954 46.873 6.234 1.00 20.27 59 ASP A C 1
ATOM 482 O O . ASP A 1 76 ? 41.786 46.848 5.845 1.00 20.46 59 ASP A O 1
ATOM 487 N N . VAL A 1 77 ? 43.575 45.776 6.659 1.00 18.11 60 VAL A N 1
ATOM 488 C CA . VAL A 1 77 ? 42.899 44.485 6.732 1.00 17.32 60 VAL A CA 1
ATOM 489 C C . VAL A 1 77 ? 43.273 43.832 8.047 1.00 20.02 60 VAL A C 1
ATOM 490 O O . VAL A 1 77 ? 44.438 43.881 8.455 1.00 21.25 60 VAL A O 1
ATOM 494 N N . VAL A 1 78 ? 42.282 43.238 8.712 1.00 17.06 61 VAL A N 1
ATOM 495 C CA . VAL A 1 78 ? 42.493 42.483 9.932 1.00 18.19 61 VAL A CA 1
ATOM 496 C C . VAL A 1 78 ? 41.974 41.064 9.725 1.00 17.35 61 VAL A C 1
ATOM 497 O O . VAL A 1 78 ? 41.269 40.763 8.763 1.00 18.92 61 VAL A O 1
ATOM 501 N N . GLY A 1 79 ? 42.360 40.187 10.641 1.00 18.17 62 GLY A N 1
ATOM 502 C CA . GLY A 1 79 ? 41.977 38.800 10.508 1.00 17.77 62 GLY A CA 1
ATOM 503 C C . GLY A 1 79 ? 40.957 38.325 11.519 1.00 19.17 62 GLY A C 1
ATOM 504 O O . GLY A 1 79 ? 40.729 38.965 12.544 1.00 20.09 62 GLY A O 1
ATOM 505 N N . ILE A 1 80 ? 40.341 37.169 11.233 1.00 18.12 63 ILE A N 1
ATOM 506 C CA . ILE A 1 80 ? 39.502 36.466 12.190 1.00 17.56 63 ILE A CA 1
ATOM 507 C C . ILE A 1 80 ? 39.675 34.971 11.922 1.00 16.28 63 ILE A C 1
ATOM 508 O O . ILE A 1 80 ? 40.189 34.553 10.881 1.00 19.32 63 ILE A O 1
ATOM 513 N N . ASP A 1 81 ? 39.246 34.164 12.899 1.00 18.34 64 ASP A N 1
ATOM 514 C CA . ASP A 1 81 ? 39.164 32.708 12.707 1.00 18.37 64 ASP A CA 1
ATOM 515 C C . ASP A 1 81 ? 37.849 32.280 13.365 1.00 19.04 64 ASP A C 1
ATOM 516 O O . ASP A 1 81 ? 37.784 32.040 14.580 1.00 21.97 64 ASP A O 1
ATOM 521 N N . SER A 1 82 ? 36.791 32.198 12.554 1.00 18.49 65 SER A N 1
ATOM 522 C CA . SER A 1 82 ? 35.470 31.861 13.068 1.00 19.01 65 SER A CA 1
ATOM 523 C C . SER A 1 82 ? 35.215 30.365 12.975 1.00 20.16 65 SER A C 1
ATOM 524 O O . SER A 1 82 ? 35.900 29.648 12.251 1.00 20.07 65 SER A O 1
ATOM 527 N N . SER A 1 83 ? 34.221 29.911 13.727 1.00 20.36 66 SER A N 1
ATOM 528 C CA . SER A 1 83 ? 33.978 28.485 13.908 1.00 18.98 66 SER A CA 1
ATOM 529 C C . SER A 1 83 ? 33.478 27.835 12.623 1.00 21.36 66 SER A C 1
ATOM 530 O O . SER A 1 83 ? 32.743 28.439 11.829 1.00 20.65 66 SER A O 1
ATOM 533 N N . ILE A 1 84 ? 33.846 26.562 12.463 1.00 20.73 67 ILE A N 1
ATOM 534 C CA . ILE A 1 84 ? 33.280 25.741 11.392 1.00 20.26 67 ILE A CA 1
ATOM 535 C C . ILE A 1 84 ? 31.778 25.565 11.573 1.00 22.75 67 ILE A C 1
ATOM 536 O O . ILE A 1 84 ? 31.018 25.604 10.594 1.00 21.83 67 ILE A O 1
ATOM 541 N N . ILE A 1 85 ? 31.320 25.372 12.815 1.00 20.61 68 ILE A N 1
ATOM 542 C CA . ILE A 1 85 ? 29.905 25.171 13.116 1.00 21.57 68 ILE A CA 1
ATOM 543 C C . ILE A 1 85 ? 29.335 26.454 13.724 1.00 26.88 68 ILE A C 1
ATOM 544 O O . ILE A 1 85 ? 29.685 26.838 14.846 1.00 24.65 68 ILE A O 1
ATOM 549 N N . LEU A 1 86 ? 28.488 27.127 12.963 1.00 24.40 69 LEU A N 1
ATOM 550 C CA . LEU A 1 86 ? 27.760 28.323 13.358 1.00 24.82 69 LEU A CA 1
ATOM 551 C C . LEU A 1 86 ? 26.301 28.012 13.633 1.00 29.21 69 LEU A C 1
ATOM 552 O O . LEU A 1 86 ? 25.798 26.929 13.308 1.00 27.30 69 LEU A O 1
ATOM 557 N N . PRO A 1 87 ? 25.558 28.961 14.214 1.00 28.78 70 PRO A N 1
ATOM 558 C CA . PRO A 1 87 ? 24.109 28.773 14.312 1.00 28.92 70 PRO A CA 1
ATOM 559 C C . PRO A 1 87 ? 23.509 28.514 12.942 1.00 28.14 70 PRO A C 1
ATOM 560 O O . PRO A 1 87 ? 23.894 29.126 11.947 1.00 27.12 70 PRO A O 1
ATOM 564 N N . ARG A 1 88 ? 22.531 27.606 12.914 1.00 30.10 71 ARG A N 1
ATOM 565 C CA . ARG A 1 88 ? 21.901 27.193 11.662 1.00 28.85 71 ARG A CA 1
ATOM 566 C C . ARG A 1 88 ? 21.333 28.369 10.871 1.00 30.82 71 ARG A C 1
ATOM 567 O O . ARG A 1 88 ? 21.348 28.357 9.632 1.00 31.01 71 ARG A O 1
ATOM 575 N N . GLU A 1 89 ? 20.795 29.379 11.563 1.00 30.50 72 GLU A N 1
ATOM 576 C CA . GLU A 1 89 ? 20.136 30.484 10.880 1.00 31.69 72 GLU A CA 1
ATOM 577 C C . GLU A 1 89 ? 21.088 31.258 9.974 1.00 27.79 72 GLU A C 1
ATOM 578 O O . GLU A 1 89 ? 20.623 31.922 9.047 1.00 30.55 72 GLU A O 1
ATOM 584 N N . VAL A 1 90 ? 22.400 31.199 10.224 1.00 25.53 73 VAL A N 1
ATOM 585 C CA . VAL A 1 90 ? 23.358 31.853 9.327 1.00 27.07 73 VAL A CA 1
ATOM 586 C C . VAL A 1 90 ? 23.147 31.373 7.901 1.00 27.83 73 VAL A C 1
ATOM 587 O O . VAL A 1 90 ? 23.167 32.163 6.948 1.00 26.57 73 VAL A O 1
ATOM 591 N N . TRP A 1 91 ? 22.934 30.064 7.737 1.00 25.84 74 TRP A N 1
ATOM 592 C CA . TRP A 1 91 ? 22.825 29.453 6.420 1.00 28.48 74 TRP A CA 1
ATOM 593 C C . TRP A 1 91 ? 21.434 29.575 5.815 1.00 30.68 74 TRP A C 1
ATOM 594 O O . TRP A 1 91 ? 21.296 29.397 4.602 1.00 30.85 74 TRP A O 1
ATOM 605 N N . VAL A 1 92 ? 20.410 29.919 6.602 1.00 28.02 75 VAL A N 1
ATOM 606 C CA . VAL A 1 92 ? 19.148 30.374 6.017 1.00 30.60 75 VAL A CA 1
ATOM 607 C C . VAL A 1 92 ? 19.311 31.780 5.458 1.00 33.55 75 VAL A C 1
ATOM 608 O O . VAL A 1 92 ? 18.924 32.066 4.321 1.00 35.13 75 VAL A O 1
ATOM 612 N N . ALA A 1 93 ? 19.880 32.686 6.263 1.00 31.75 76 ALA A N 1
ATOM 613 C CA . ALA A 1 93 ? 20.063 34.064 5.819 1.00 34.66 76 ALA A CA 1
ATOM 614 C C . ALA A 1 93 ? 20.922 34.149 4.562 1.00 32.13 76 ALA A C 1
ATOM 615 O O . ALA A 1 93 ? 20.676 34.991 3.688 1.00 35.42 76 ALA A O 1
ATOM 617 N N . SER A 1 94 ? 21.958 33.322 4.470 1.00 30.67 77 SER A N 1
ATOM 618 C CA . SER A 1 94 ? 22.856 33.399 3.328 1.00 32.16 77 SER A CA 1
ATOM 619 C C . SER A 1 94 ? 22.228 32.820 2.075 1.00 35.68 77 SER A C 1
ATOM 620 O O . SER A 1 94 ? 22.755 33.037 0.976 1.00 37.22 77 SER A O 1
ATOM 623 N N . GLY A 1 95 ? 21.122 32.096 2.223 1.00 31.75 78 GLY A N 1
ATOM 624 C CA . GLY A 1 95 ? 20.452 31.470 1.110 1.00 34.69 78 GLY A CA 1
ATOM 625 C C . GLY A 1 95 ? 20.917 30.059 0.827 1.00 33.16 78 GLY A C 1
ATOM 626 O O . GLY A 1 95 ? 20.440 29.448 -0.141 1.00 37.24 78 GLY A O 1
ATOM 627 N N . HIS A 1 96 ? 21.828 29.517 1.636 1.00 32.08 79 HIS A N 1
ATOM 628 C CA . HIS A 1 96 ? 22.349 28.185 1.345 1.00 31.11 79 HIS A CA 1
ATOM 629 C C . HIS A 1 96 ? 21.311 27.101 1.596 1.00 37.88 79 HIS A C 1
ATOM 630 O O . HIS A 1 96 ? 21.301 26.087 0.895 1.00 39.36 79 HIS A O 1
ATOM 637 N N . VAL A 1 97 ? 20.435 27.280 2.584 1.00 35.24 80 VAL A N 1
ATOM 638 C CA . VAL A 1 97 ? 19.423 26.253 2.828 1.00 38.52 80 VAL A CA 1
ATOM 639 C C . VAL A 1 97 ? 18.487 26.111 1.643 1.00 51.41 80 VAL A C 1
ATOM 640 O O . VAL A 1 97 ? 18.009 25.008 1.344 1.00 52.07 80 VAL A O 1
ATOM 644 N N . ASP A 1 98 ? 18.202 27.203 0.945 1.00 48.27 81 ASP A N 1
ATOM 645 C CA . ASP A 1 98 ? 17.210 27.136 -0.119 1.00 58.10 81 ASP A CA 1
ATOM 646 C C . ASP A 1 98 ? 17.809 27.033 -1.517 1.00 67.23 81 ASP A C 1
ATOM 647 O O . ASP A 1 98 ? 17.101 26.614 -2.438 1.00 69.46 81 ASP A O 1
ATOM 652 N N . VAL A 1 99 ? 19.087 27.360 -1.700 1.00 68.93 82 VAL A N 1
ATOM 653 C CA . VAL A 1 99 ? 19.665 27.443 -3.036 1.00 83.73 82 VAL A CA 1
ATOM 654 C C . VAL A 1 99 ? 20.853 26.509 -3.244 1.00 79.98 82 VAL A C 1
ATOM 655 O O . VAL A 1 99 ? 21.141 26.152 -4.399 1.00 85.49 82 VAL A O 1
ATOM 659 N N . PHE A 1 100 ? 21.555 26.090 -2.191 1.00 64.54 83 PHE A N 1
ATOM 660 C CA . PHE A 1 100 ? 22.811 25.344 -2.326 1.00 58.88 83 PHE A CA 1
ATOM 661 C C . PHE A 1 100 ? 22.515 23.864 -2.583 1.00 62.74 83 PHE A C 1
ATOM 662 O O . PHE A 1 100 ? 22.816 22.983 -1.776 1.00 50.15 83 PHE A O 1
ATOM 670 N N . HIS A 1 101 ? 21.926 23.600 -3.755 1.00 71.86 84 HIS A N 1
ATOM 671 C CA . HIS A 1 101 ? 21.501 22.260 -4.144 1.00 80.76 84 HIS A CA 1
ATOM 672 C C . HIS A 1 101 ? 21.790 22.021 -5.621 1.00 84.22 84 HIS A C 1
ATOM 673 O O . HIS A 1 101 ? 21.602 22.914 -6.452 1.00 78.32 84 HIS A O 1
ATOM 680 N N . ASP A 1 102 ? 22.244 20.807 -5.944 1.00 84.35 85 ASP A N 1
ATOM 681 C CA . ASP A 1 102 ? 22.419 20.376 -7.322 1.00 90.11 85 ASP A CA 1
ATOM 682 C C . ASP A 1 102 ? 21.492 19.199 -7.616 1.00 85.74 85 ASP A C 1
ATOM 683 O O . ASP A 1 102 ? 21.376 18.287 -6.791 1.00 83.87 85 ASP A O 1
ATOM 685 N N . PRO A 1 103 ? 20.821 19.180 -8.780 1.00 94.40 86 PRO A N 1
ATOM 686 C CA . PRO A 1 103 ? 19.807 18.142 -9.025 1.00 95.63 86 PRO A CA 1
ATOM 687 C C . PRO A 1 103 ? 20.350 16.716 -8.919 1.00 87.08 86 PRO A C 1
ATOM 688 O O . PRO A 1 103 ? 20.889 16.186 -9.885 1.00 72.27 86 PRO A O 1
ATOM 692 N N . ARG A 1 153 ? 15.971 15.869 -9.316 1.00 94.63 138 ARG A N 1
ATOM 693 C CA . ARG A 1 153 ? 15.838 15.820 -7.864 1.00 85.42 138 ARG A CA 1
ATOM 694 C C . ARG A 1 153 ? 16.912 16.663 -7.185 1.00 91.64 138 ARG A C 1
ATOM 695 O O . ARG A 1 153 ? 18.097 16.362 -7.290 1.00 91.29 138 ARG A O 1
ATOM 697 N N . GLU A 1 154 ? 16.489 17.709 -6.477 1.00 93.52 139 GLU A N 1
ATOM 698 C CA . GLU A 1 154 ? 17.436 18.616 -5.840 1.00 93.54 139 GLU A CA 1
ATOM 699 C C . GLU A 1 154 ? 18.076 17.958 -4.622 1.00 88.55 139 GLU A C 1
ATOM 700 O O . GLU A 1 154 ? 17.421 17.236 -3.864 1.00 86.83 139 GLU A O 1
ATOM 706 N N . PHE A 1 155 ? 19.370 18.215 -4.437 1.00 80.01 140 PHE A N 1
ATOM 707 C CA . PHE A 1 155 ? 20.144 17.623 -3.351 1.00 72.94 140 PHE A CA 1
ATOM 708 C C . PHE A 1 155 ? 21.020 18.702 -2.737 1.00 61.58 140 PHE A C 1
ATOM 709 O O . PHE A 1 155 ? 21.890 19.256 -3.413 1.00 53.82 140 PHE A O 1
ATOM 717 N N . ASN A 1 156 ? 20.791 19.004 -1.464 1.00 54.58 141 ASN A N 1
ATOM 718 C CA . ASN A 1 156 ? 21.528 20.075 -0.812 1.00 53.21 141 ASN A CA 1
ATOM 719 C C . ASN A 1 156 ? 22.944 19.614 -0.491 1.00 46.04 141 ASN A C 1
ATOM 720 O O . ASN A 1 156 ? 23.165 18.504 0.002 1.00 49.62 141 ASN A O 1
ATOM 725 N N . MET A 1 157 ? 23.909 20.483 -0.755 1.00 39.32 142 MET A N 1
ATOM 726 C CA . MET A 1 157 ? 25.308 20.105 -0.668 1.00 36.82 142 MET A CA 1
ATOM 727 C C . MET A 1 157 ? 25.955 20.460 0.666 1.00 33.93 142 MET A C 1
ATOM 728 O O . MET A 1 157 ? 27.162 20.262 0.826 1.00 33.54 142 MET A O 1
ATOM 733 N N . MET A 1 158 ? 25.193 20.928 1.647 1.00 29.08 143 MET A N 1
ATOM 734 C CA . MET A 1 158 ? 25.780 21.193 2.956 1.00 28.72 143 MET A CA 1
ATOM 735 C C . MET A 1 158 ? 25.805 19.912 3.786 1.00 29.66 143 MET A C 1
ATOM 736 O O . MET A 1 158 ? 24.894 19.074 3.698 1.00 33.75 143 MET A O 1
ATOM 741 N N . LEU A 1 159 ? 26.877 19.746 4.561 1.00 27.81 144 LEU A N 1
ATOM 742 C CA . LEU A 1 159 ? 27.009 18.616 5.470 1.00 27.60 144 LEU A CA 1
ATOM 743 C C . LEU A 1 159 ? 26.325 18.972 6.779 1.00 24.39 144 LEU A C 1
ATOM 744 O O . LEU A 1 159 ? 26.468 20.091 7.286 1.00 28.70 144 LEU A O 1
ATOM 749 N N . LYS A 1 160 ? 25.556 18.027 7.299 1.00 28.05 145 LYS A N 1
ATOM 750 C CA . LYS A 1 160 ? 24.784 18.216 8.517 1.00 28.78 145 LYS A CA 1
ATOM 751 C C . LYS A 1 160 ? 25.427 17.462 9.670 1.00 31.15 145 LYS A C 1
ATOM 752 O O . LYS A 1 160 ? 25.994 16.380 9.487 1.00 35.38 145 LYS A O 1
ATOM 758 N N . THR A 1 161 ? 25.247 17.993 10.872 1.00 27.56 146 THR A N 1
ATOM 759 C CA . THR A 1 161 ? 25.566 17.246 12.079 1.00 27.67 146 THR A CA 1
ATOM 760 C C . THR A 1 161 ? 24.568 17.656 13.154 1.00 31.39 146 THR A C 1
ATOM 761 O O . THR A 1 161 ? 23.799 18.601 12.977 1.00 33.73 146 THR A O 1
ATOM 765 N N . TYR A 1 162 ? 24.560 16.914 14.263 1.00 31.22 147 TYR A N 1
ATOM 766 C CA . TYR A 1 162 ? 23.659 17.179 15.379 1.00 30.88 147 TYR A CA 1
ATOM 767 C C . TYR A 1 162 ? 24.477 17.420 16.640 1.00 40.91 147 TYR A C 1
ATOM 768 O O . TYR A 1 162 ? 25.370 16.631 16.965 1.00 36.14 147 TYR A O 1
ATOM 777 N N . LEU A 1 163 ? 24.182 18.516 17.333 1.00 35.27 148 LEU A N 1
ATOM 778 C CA . LEU A 1 163 ? 24.830 18.853 18.592 1.00 35.79 148 LEU A CA 1
ATOM 779 C C . LEU A 1 163 ? 23.885 18.654 19.768 1.00 43.17 148 LEU A C 1
ATOM 780 O O . LEU A 1 163 ? 22.670 18.848 19.656 1.00 41.25 148 LEU A O 1
ATOM 785 N N . GLY A 1 164 ? 24.461 18.260 20.903 1.00 41.70 149 GLY A N 1
ATOM 786 C CA . GLY A 1 164 ? 23.691 18.014 22.099 1.00 40.04 149 GLY A CA 1
ATOM 787 C C . GLY A 1 164 ? 23.129 16.609 22.198 1.00 46.39 149 GLY A C 1
ATOM 788 O O . GLY A 1 164 ? 23.419 15.736 21.377 1.00 51.56 149 GLY A O 1
ATOM 789 N N . PRO A 1 165 ? 22.291 16.373 23.219 1.00 58.87 150 PRO A N 1
ATOM 790 C CA . PRO A 1 165 ? 21.875 15.001 23.553 1.00 65.17 150 PRO A CA 1
ATOM 791 C C . PRO A 1 165 ? 20.931 14.340 22.559 1.00 70.86 150 PRO A C 1
ATOM 792 O O . PRO A 1 165 ? 21.188 13.217 22.114 1.00 77.49 150 PRO A O 1
ATOM 796 N N . ILE A 1 166 ? 19.824 14.993 22.230 1.00 76.99 151 ILE A N 1
ATOM 797 C CA . ILE A 1 166 ? 18.810 14.401 21.366 1.00 72.98 151 ILE A CA 1
ATOM 798 C C . ILE A 1 166 ? 18.985 14.957 19.965 1.00 68.96 151 ILE A C 1
ATOM 799 O O . ILE A 1 166 ? 19.375 16.115 19.779 1.00 66.14 151 ILE A O 1
ATOM 801 N N . GLU A 1 167 ? 18.705 14.121 18.965 1.00 76.60 152 GLU A N 1
ATOM 802 C CA . GLU A 1 167 ? 18.666 14.574 17.577 1.00 73.20 152 GLU A CA 1
ATOM 803 C C . GLU A 1 167 ? 17.321 15.244 17.335 1.00 78.71 152 GLU A C 1
ATOM 804 O O . GLU A 1 167 ? 16.284 14.575 17.270 1.00 80.29 152 GLU A O 1
ATOM 810 N N . THR A 1 168 ? 17.336 16.567 17.227 1.00 71.98 153 THR A N 1
ATOM 811 C CA . THR A 1 168 ? 16.128 17.345 17.025 1.00 71.84 153 THR A CA 1
ATOM 812 C C . THR A 1 168 ? 16.442 18.463 16.045 1.00 65.69 153 THR A C 1
ATOM 813 O O . THR A 1 168 ? 17.608 18.763 15.768 1.00 66.79 153 THR A O 1
ATOM 817 N N . GLU A 1 169 ? 15.386 19.073 15.510 1.00 69.90 154 GLU A N 1
ATOM 818 C CA . GLU A 1 169 ? 15.579 20.250 14.674 1.00 71.35 154 GLU A CA 1
ATOM 819 C C . GLU A 1 169 ? 16.414 21.290 15.403 1.00 63.69 154 GLU A C 1
ATOM 820 O O . GLU A 1 169 ? 17.233 21.979 14.786 1.00 63.97 154 GLU A O 1
ATOM 822 N N . GLU A 1 170 ? 16.239 21.402 16.726 1.00 62.18 155 GLU A N 1
ATOM 823 C CA . GLU A 1 170 ? 17.046 22.347 17.493 1.00 61.85 155 GLU A CA 1
ATOM 824 C C . GLU A 1 170 ? 18.517 21.947 17.513 1.00 46.82 155 GLU A C 1
ATOM 825 O O . GLU A 1 170 ? 19.390 22.820 17.588 1.00 50.83 155 GLU A O 1
ATOM 827 N N . GLY A 1 171 ? 18.819 20.645 17.442 1.00 46.07 156 GLY A N 1
ATOM 828 C CA . GLY A 1 171 ? 20.210 20.204 17.449 1.00 41.43 156 GLY A CA 1
ATOM 829 C C . GLY A 1 171 ? 20.897 20.219 16.096 1.00 38.19 156 GLY A C 1
ATOM 830 O O . GLY A 1 171 ? 22.134 20.154 16.024 1.00 32.81 156 GLY A O 1
ATOM 831 N N . LEU A 1 172 ? 20.122 20.298 15.022 1.00 36.36 157 LEU A N 1
ATOM 832 C CA . LEU A 1 172 ? 20.679 20.230 13.679 1.00 31.82 157 LEU A CA 1
ATOM 833 C C . LEU A 1 172 ? 21.540 21.443 13.385 1.00 31.46 157 LEU A C 1
ATOM 834 O O . LEU A 1 172 ? 21.096 22.580 13.548 1.00 32.94 157 LEU A O 1
ATOM 839 N N . HIS A 1 173 ? 22.760 21.198 12.921 1.00 27.45 158 HIS A N 1
ATOM 840 C CA . HIS A 1 173 ? 23.651 22.254 12.483 1.00 26.75 158 HIS A CA 1
ATOM 841 C C . HIS A 1 173 ? 24.270 21.841 11.159 1.00 28.42 158 HIS A C 1
ATOM 842 O O . HIS A 1 173 ? 24.355 20.653 10.848 1.00 30.97 158 HIS A O 1
ATOM 849 N N . TYR A 1 174 ? 24.677 22.832 10.374 1.00 25.29 159 TYR A N 1
ATOM 850 C CA . TYR A 1 174 ? 25.477 22.595 9.177 1.00 24.48 159 TYR A CA 1
ATOM 851 C C . TYR A 1 174 ? 26.946 22.919 9.411 1.00 23.06 159 TYR A C 1
ATOM 852 O O . TYR A 1 174 ? 27.281 23.907 10.073 1.00 26.62 159 TYR A O 1
ATOM 861 N N . LEU A 1 175 ? 27.822 22.081 8.872 1.00 23.48 160 LEU A N 1
ATOM 862 C CA . LEU A 1 175 ? 29.221 22.463 8.751 1.00 20.58 160 LEU A CA 1
ATOM 863 C C . LEU A 1 175 ? 29.304 23.548 7.681 1.00 22.11 160 LEU A C 1
ATOM 864 O O . LEU A 1 175 ? 28.592 23.483 6.679 1.00 22.32 160 LEU A O 1
ATOM 869 N N . ARG A 1 176 ? 30.154 24.547 7.878 1.00 22.04 161 ARG A N 1
ATOM 870 C CA . ARG A 1 176 ? 30.119 25.677 6.947 1.00 22.18 161 ARG A CA 1
ATOM 871 C C . ARG A 1 176 ? 30.579 25.236 5.556 1.00 22.65 161 ARG A C 1
ATOM 872 O O . ARG A 1 176 ? 31.601 24.541 5.429 1.00 21.34 161 ARG A O 1
ATOM 880 N N . PRO A 1 177 ? 29.856 25.619 4.493 1.00 21.11 162 PRO A N 1
ATOM 881 C CA . PRO A 1 177 ? 30.322 25.375 3.121 1.00 21.30 162 PRO A CA 1
ATOM 882 C C . PRO A 1 177 ? 31.278 26.446 2.612 1.00 21.48 162 PRO A C 1
ATOM 883 O O . PRO A 1 177 ? 31.853 26.266 1.541 1.00 22.71 162 PRO A O 1
ATOM 887 N N . GLU A 1 178 ? 31.409 27.564 3.340 1.00 20.64 163 GLU A N 1
ATOM 888 C CA . GLU A 1 178 ? 32.397 28.592 3.039 1.00 20.94 163 GLU A CA 1
ATOM 889 C C . GLU A 1 178 ? 32.731 29.311 4.338 1.00 19.78 163 GLU A C 1
ATOM 890 O O . GLU A 1 178 ? 31.968 29.267 5.310 1.00 21.42 163 GLU A O 1
ATOM 896 N N . THR A 1 179 ? 33.872 29.994 4.346 1.00 21.36 164 THR A N 1
ATOM 897 C CA . THR A 1 179 ? 34.233 30.723 5.559 1.00 20.76 164 THR A CA 1
ATOM 898 C C . THR A 1 179 ? 33.646 32.130 5.600 1.00 24.50 164 THR A C 1
ATOM 899 O O . THR A 1 179 ? 33.613 32.749 6.678 1.00 23.13 164 THR A O 1
ATOM 903 N N . ALA A 1 180 ? 33.131 32.631 4.473 1.00 20.36 165 ALA A N 1
ATOM 904 C CA . ALA A 1 180 ? 32.794 34.049 4.376 1.00 21.08 165 ALA A CA 1
ATOM 905 C C . ALA A 1 180 ? 31.671 34.476 5.315 1.00 20.48 165 ALA A C 1
ATOM 906 O O . ALA A 1 180 ? 31.680 35.625 5.777 1.00 20.62 165 ALA A O 1
ATOM 908 N N . GLN A 1 181 ? 30.705 33.604 5.594 1.00 19.14 166 GLN A N 1
ATOM 909 C CA . GLN A 1 181 ? 29.576 34.051 6.419 1.00 21.67 166 GLN A CA 1
ATOM 910 C C . GLN A 1 181 ? 30.020 34.396 7.832 1.00 23.10 166 GLN A C 1
ATOM 911 O O . GLN A 1 181 ? 29.482 35.335 8.439 1.00 20.72 166 GLN A O 1
ATOM 917 N N . GLY A 1 182 ? 31.030 33.699 8.355 1.00 19.77 167 GLY A N 1
ATOM 918 C CA . GLY A 1 182 ? 31.562 34.044 9.655 1.00 20.03 167 GLY A CA 1
ATOM 919 C C . GLY A 1 182 ? 32.215 35.407 9.683 1.00 20.37 167 GLY A C 1
ATOM 920 O O . GLY A 1 182 ? 32.302 36.036 10.745 1.00 21.70 167 GLY A O 1
ATOM 921 N N . ILE A 1 183 ? 32.686 35.883 8.530 1.00 18.50 168 ILE A N 1
ATOM 922 C CA . ILE A 1 183 ? 33.197 37.245 8.444 1.00 18.32 168 ILE A CA 1
ATOM 923 C C . ILE A 1 183 ? 32.042 38.247 8.482 1.00 20.00 168 ILE A C 1
ATOM 924 O O . ILE A 1 183 ? 32.026 39.164 9.309 1.00 20.19 168 ILE A O 1
ATOM 929 N N . PHE A 1 184 ? 31.044 38.064 7.612 1.00 20.63 169 PHE A N 1
ATOM 930 C CA . PHE A 1 184 ? 29.960 39.038 7.527 1.00 19.55 169 PHE A CA 1
ATOM 931 C C . PHE A 1 184 ? 29.275 39.234 8.866 1.00 21.33 169 PHE A C 1
ATOM 932 O O . PHE A 1 184 ? 28.962 40.368 9.242 1.00 22.71 169 PHE A O 1
ATOM 940 N N . VAL A 1 185 ? 28.963 38.142 9.576 1.00 20.72 170 VAL A N 1
ATOM 941 C CA . VAL A 1 185 ? 28.183 38.290 10.804 1.00 20.69 170 VAL A CA 1
ATOM 942 C C . VAL A 1 185 ? 29.002 38.936 11.919 1.00 21.53 170 VAL A C 1
ATOM 943 O O . VAL A 1 185 ? 28.424 39.322 12.941 1.00 22.16 170 VAL A O 1
ATOM 947 N N . ASN A 1 186 ? 30.324 39.063 11.741 1.00 20.38 171 ASN A N 1
ATOM 948 C CA . ASN A 1 186 ? 31.194 39.745 12.684 1.00 20.79 171 ASN A CA 1
ATOM 949 C C . ASN A 1 186 ? 31.582 41.146 12.246 1.00 19.83 171 ASN A C 1
ATOM 950 O O . ASN A 1 186 ? 32.434 41.760 12.884 1.00 20.25 171 ASN A O 1
ATOM 955 N N . PHE A 1 187 ? 30.959 41.685 11.198 1.00 20.58 172 PHE A N 1
ATOM 956 C CA . PHE A 1 187 ? 31.357 42.991 10.698 1.00 20.10 172 PHE A CA 1
ATOM 957 C C . PHE A 1 187 ? 31.284 44.054 11.789 1.00 19.00 172 PHE A C 1
ATOM 958 O O . PHE A 1 187 ? 32.224 44.844 11.977 1.00 20.61 172 PHE A O 1
ATOM 966 N N . ALA A 1 188 ? 30.147 44.137 12.486 1.00 20.27 173 ALA A N 1
ATOM 967 C CA . ALA A 1 188 ? 30.012 45.181 13.490 1.00 20.90 173 ALA A CA 1
ATOM 968 C C . ALA A 1 188 ? 30.969 44.947 14.661 1.00 23.22 173 ALA A C 1
ATOM 969 O O . ALA A 1 188 ? 31.475 45.914 15.246 1.00 22.42 173 ALA A O 1
ATOM 971 N N . ASN A 1 189 ? 31.202 43.679 15.030 1.00 21.10 174 ASN A N 1
ATOM 972 C CA . ASN A 1 189 ? 32.145 43.367 16.109 1.00 22.19 174 ASN A CA 1
ATOM 973 C C . ASN A 1 189 ? 33.555 43.857 15.775 1.00 20.29 174 ASN A C 1
ATOM 974 O O . ASN A 1 189 ? 34.242 44.452 16.628 1.00 20.28 174 ASN A O 1
ATOM 979 N N . VAL A 1 190 ? 33.981 43.653 14.531 1.00 20.57 175 VAL A N 1
ATOM 980 C CA . VAL A 1 190 ? 35.326 44.045 14.119 1.00 19.43 175 VAL A CA 1
ATOM 981 C C . VAL A 1 190 ? 35.433 45.560 14.007 1.00 20.07 175 VAL A C 1
ATOM 982 O O . VAL A 1 190 ? 36.400 46.161 14.475 1.00 22.16 175 VAL A O 1
ATOM 986 N N . VAL A 1 191 ? 34.420 46.214 13.438 1.00 20.45 176 VAL A N 1
ATOM 987 C CA . VAL A 1 191 ? 34.438 47.680 13.430 1.00 20.80 176 VAL A CA 1
ATOM 988 C C . VAL A 1 191 ? 34.647 48.209 14.846 1.00 23.97 176 VAL A C 1
ATOM 989 O O . VAL A 1 191 ? 35.453 49.120 15.084 1.00 25.54 176 VAL A O 1
ATOM 993 N N . THR A 1 192 ? 33.921 47.643 15.806 1.00 22.27 177 THR A N 1
ATOM 994 C CA . THR A 1 192 ? 34.005 48.112 17.187 1.00 24.09 177 THR A CA 1
ATOM 995 C C . THR A 1 192 ? 35.399 47.856 17.772 1.00 26.08 177 THR A C 1
ATOM 996 O O . THR A 1 192 ? 36.043 48.778 18.299 1.00 27.52 177 THR A O 1
ATOM 1000 N N . THR A 1 193 ? 35.876 46.612 17.716 1.00 22.66 178 THR A N 1
ATOM 1001 C CA . THR A 1 193 ? 37.052 46.322 18.527 1.00 21.86 178 THR A CA 1
ATOM 1002 C C . THR A 1 193 ? 38.333 46.736 17.818 1.00 24.10 178 THR A C 1
ATOM 1003 O O . THR A 1 193 ? 39.310 47.100 18.488 1.00 24.66 178 THR A O 1
ATOM 1007 N N . ALA A 1 194 ? 38.345 46.703 16.492 1.00 21.86 179 ALA A N 1
ATOM 1008 C CA . ALA A 1 194 ? 39.530 47.073 15.728 1.00 21.32 179 ALA A CA 1
ATOM 1009 C C . ALA A 1 194 ? 39.493 48.521 15.256 1.00 23.24 179 ALA A C 1
ATOM 1010 O O . ALA A 1 194 ? 40.482 48.985 14.662 1.00 26.21 179 ALA A O 1
ATOM 1012 N N . ARG A 1 195 ? 38.371 49.212 15.465 1.00 22.11 180 ARG A N 1
ATOM 1013 C CA . ARG A 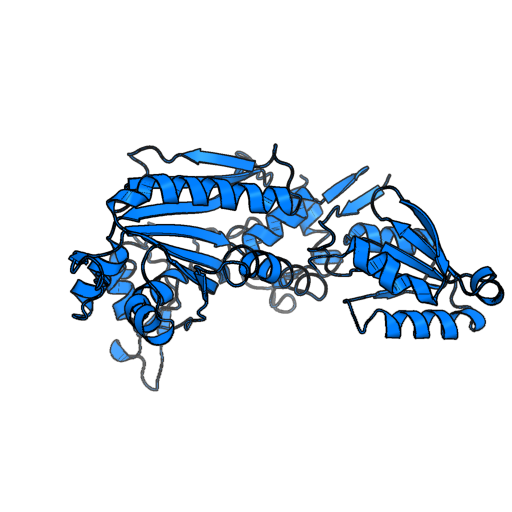1 195 ? 38.225 50.638 15.152 1.00 22.61 180 ARG A CA 1
ATOM 1014 C C . ARG A 1 195 ? 38.517 50.898 13.678 1.00 24.75 180 ARG A C 1
ATOM 1015 O O . ARG A 1 195 ? 39.292 51.781 13.315 1.00 30.08 180 ARG A O 1
ATOM 1023 N N . LYS A 1 196 ? 37.878 50.112 12.837 1.00 25.85 181 LYS A N 1
ATOM 1024 C CA . LYS A 1 196 ? 38.085 50.162 11.404 1.00 23.72 181 LYS A CA 1
ATOM 1025 C C . LYS A 1 196 ? 36.960 50.956 10.751 1.00 21.38 181 LYS A C 1
ATOM 1026 O O . LYS A 1 196 ? 35.845 51.059 11.280 1.00 23.61 181 LYS A O 1
ATOM 1032 N N . LYS A 1 197 ? 37.285 51.548 9.601 1.00 22.54 182 LYS A N 1
ATOM 1033 C CA . LYS A 1 197 ? 36.357 52.320 8.802 1.00 20.24 182 LYS A CA 1
ATOM 1034 C C . LYS A 1 197 ? 36.577 51.925 7.351 1.00 21.77 182 LYS A C 1
ATOM 1035 O O . LYS A 1 197 ? 37.735 51.779 6.930 1.00 22.27 182 LYS A O 1
ATOM 1041 N N . PRO A 1 198 ? 35.528 51.770 6.554 1.00 21.21 183 PRO A N 1
ATOM 1042 C CA . PRO A 1 198 ? 35.748 51.525 5.126 1.00 19.94 183 PRO A CA 1
ATOM 1043 C C . PRO A 1 198 ? 36.593 52.623 4.506 1.00 20.98 183 PRO A C 1
ATOM 1044 O O . PRO A 1 198 ? 36.459 53.822 4.834 1.00 22.79 183 PRO A O 1
ATOM 1048 N N . PRO A 1 199 ? 37.459 52.266 3.553 1.00 20.25 184 PRO A N 1
ATOM 1049 C CA . PRO A 1 199 ? 37.715 50.921 3.012 1.00 19.50 184 PRO A CA 1
ATOM 1050 C C . PRO A 1 199 ? 38.651 50.103 3.909 1.00 20.13 184 PRO A C 1
ATOM 1051 O O . PRO A 1 199 ? 39.745 50.539 4.269 1.00 20.83 184 PRO A O 1
ATOM 1055 N N . PHE A 1 200 ? 38.209 48.911 4.270 1.00 18.64 185 PHE A N 1
ATOM 1056 C CA . PHE A 1 200 ? 39.010 48.007 5.101 1.00 18.39 185 PHE A CA 1
ATOM 1057 C C . PHE A 1 200 ? 38.489 46.598 4.889 1.00 17.35 185 PHE A C 1
ATOM 1058 O O . PHE A 1 200 ? 37.344 46.398 4.465 1.00 17.74 185 PHE A O 1
ATOM 1066 N N . GLY A 1 201 ? 39.326 45.610 5.205 1.00 18.10 186 GLY A N 1
ATOM 1067 C CA . GLY A 1 201 ? 38.956 44.232 4.995 1.00 17.34 186 GLY A CA 1
ATOM 1068 C C . GLY A 1 201 ? 39.096 43.368 6.234 1.00 15.34 186 GLY A C 1
ATOM 1069 O O . GLY A 1 201 ? 39.744 43.736 7.226 1.00 16.74 186 GLY A O 1
ATOM 1070 N N . ILE A 1 202 ? 38.473 42.188 6.144 1.00 18.16 187 ILE A N 1
ATOM 1071 C CA . ILE A 1 202 ? 38.562 41.146 7.161 1.00 18.26 187 ILE A CA 1
ATOM 1072 C C . ILE A 1 202 ? 38.908 39.865 6.416 1.00 18.56 187 ILE A C 1
ATOM 1073 O O . ILE A 1 202 ? 38.156 39.461 5.523 1.00 17.89 187 ILE A O 1
ATOM 1078 N N . GLY A 1 203 ? 40.051 39.251 6.758 1.00 17.35 188 GLY A N 1
ATOM 1079 C CA . GLY A 1 203 ? 40.521 38.031 6.117 1.00 18.48 188 GLY A CA 1
ATOM 1080 C C . GLY A 1 203 ? 40.477 36.823 7.030 1.00 17.83 188 GLY A C 1
ATOM 1081 O O . GLY A 1 203 ? 40.503 36.971 8.255 1.00 18.74 188 GLY A O 1
ATOM 1082 N N . GLN A 1 204 ? 40.418 35.627 6.445 1.00 17.77 189 GLN A N 1
ATOM 1083 C CA . GLN A 1 204 ? 40.288 34.408 7.210 1.00 16.56 189 GLN A CA 1
ATOM 1084 C C . GLN A 1 204 ? 40.771 33.230 6.375 1.00 16.82 189 GLN A C 1
ATOM 1085 O O . GLN A 1 204 ? 40.531 33.182 5.164 1.00 18.60 189 GLN A O 1
ATOM 1091 N N . ILE A 1 205 ? 41.437 32.279 7.034 1.00 16.24 190 ILE A N 1
ATOM 1092 C CA . ILE A 1 205 ? 41.792 30.997 6.424 1.00 16.25 190 ILE A CA 1
ATOM 1093 C C . ILE A 1 205 ? 41.122 29.904 7.237 1.00 18.58 190 ILE A C 1
ATOM 1094 O O . ILE A 1 205 ? 41.174 29.922 8.474 1.00 20.51 190 ILE A O 1
ATOM 1099 N N . GLY A 1 206 ? 40.526 28.925 6.566 1.00 17.74 191 GLY A N 1
ATOM 1100 C CA . GLY A 1 206 ? 39.997 27.818 7.344 1.00 20.37 191 GLY A CA 1
ATOM 1101 C C . GLY A 1 206 ? 39.342 26.736 6.519 1.00 19.17 191 GLY A C 1
ATOM 1102 O O . GLY A 1 206 ? 39.246 26.822 5.299 1.00 18.80 191 GLY A O 1
ATOM 1103 N N . LYS A 1 207 ? 38.881 25.712 7.242 1.00 18.21 192 LYS A N 1
ATOM 1104 C CA . LYS A 1 207 ? 38.220 24.546 6.669 1.00 18.96 192 LYS A CA 1
ATOM 1105 C C . LYS A 1 207 ? 36.799 24.862 6.241 1.00 20.21 192 LYS A C 1
ATOM 1106 O O . LYS A 1 207 ? 36.057 25.530 6.959 1.00 21.44 192 LYS A O 1
ATOM 1112 N N . SER A 1 208 ? 36.412 24.329 5.086 1.00 18.55 193 SER A N 1
ATOM 1113 C CA . SER A 1 208 ? 35.038 24.345 4.608 1.00 20.40 193 SER A CA 1
ATOM 1114 C C . SER A 1 208 ? 34.687 22.951 4.094 1.00 20.70 193 SER A C 1
ATOM 1115 O O . SER A 1 208 ? 35.572 22.146 3.783 1.00 20.15 193 SER A O 1
ATOM 1118 N N . PHE A 1 209 ? 33.383 22.670 3.985 1.00 20.36 194 PHE A N 1
ATOM 1119 C CA . PHE A 1 209 ? 32.877 21.335 3.714 1.00 20.26 194 PHE A CA 1
ATOM 1120 C C . PHE A 1 209 ? 31.742 21.418 2.706 1.00 24.41 194 PHE A C 1
ATOM 1121 O O . PHE A 1 209 ? 30.817 22.211 2.898 1.00 22.42 194 PHE A O 1
ATOM 1129 N N . ARG A 1 210 ? 31.799 20.582 1.667 1.00 22.27 195 ARG A N 1
ATOM 1130 C CA . ARG A 1 210 ? 30.721 20.525 0.683 1.00 25.93 195 ARG A CA 1
ATOM 1131 C C . ARG A 1 210 ? 30.525 19.091 0.244 1.00 27.01 195 ARG A C 1
ATOM 1132 O O . ARG A 1 210 ? 31.496 18.381 -0.023 1.00 27.96 195 ARG A O 1
ATOM 1140 N N . ASN A 1 211 ? 29.262 18.673 0.136 1.00 25.83 196 ASN A N 1
ATOM 1141 C CA . ASN A 1 211 ? 28.944 17.316 -0.309 1.00 26.13 196 ASN A CA 1
ATOM 1142 C C . ASN A 1 211 ? 29.000 17.264 -1.838 1.00 32.69 196 ASN A C 1
ATOM 1143 O O . ASN A 1 211 ? 28.008 17.050 -2.540 1.00 35.46 196 ASN A O 1
ATOM 1148 N N . GLU A 1 212 ? 30.211 17.445 -2.346 1.00 30.86 197 GLU A N 1
ATOM 1149 C CA . GLU A 1 212 ? 30.426 17.474 -3.785 1.00 34.98 197 GLU A CA 1
ATOM 1150 C C . GLU A 1 212 ? 29.907 16.189 -4.397 1.00 38.02 197 GLU A C 1
ATOM 1151 O O . GLU A 1 212 ? 30.137 15.098 -3.869 1.00 37.75 197 GLU A O 1
ATOM 1157 N N . ILE A 1 213 ? 29.190 16.328 -5.513 1.00 47.37 198 ILE A N 1
ATOM 1158 C CA . ILE A 1 213 ? 28.604 15.159 -6.158 1.00 49.79 198 ILE A CA 1
ATOM 1159 C C . ILE A 1 213 ? 29.679 14.335 -6.847 1.00 47.79 198 ILE A C 1
ATOM 1160 O O . ILE A 1 213 ? 29.684 13.103 -6.769 1.00 54.12 198 ILE A O 1
ATOM 1165 N N . THR A 1 214 ? 30.609 14.995 -7.521 1.00 39.78 199 THR A N 1
ATOM 1166 C CA . THR A 1 214 ? 31.658 14.321 -8.277 1.00 55.55 199 THR A CA 1
ATOM 1167 C C . THR A 1 214 ? 32.980 14.932 -7.853 1.00 45.49 199 THR A C 1
ATOM 1168 O O . THR A 1 214 ? 33.580 15.726 -8.588 1.00 46.69 199 THR A O 1
ATOM 1172 N N . PRO A 1 215 ? 33.430 14.635 -6.632 1.00 43.77 200 PRO A N 1
ATOM 1173 C CA . PRO A 1 215 ? 34.744 15.117 -6.196 1.00 43.47 200 PRO A CA 1
ATOM 1174 C C . PRO A 1 215 ? 35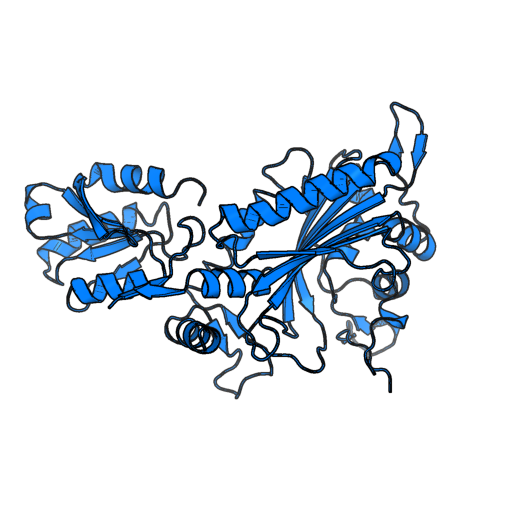.836 14.405 -6.967 1.00 43.03 200 PRO A C 1
ATOM 1175 O O . PRO A 1 215 ? 35.601 13.445 -7.705 1.00 44.64 200 PRO A O 1
ATOM 1179 N N . GLY A 1 216 ? 37.053 14.882 -6.774 1.00 48.92 201 GLY A N 1
ATOM 1180 C CA . GLY A 1 216 ? 38.181 14.305 -7.467 1.00 43.63 201 GLY A CA 1
ATOM 1181 C C . GLY A 1 216 ? 39.092 15.360 -8.043 1.00 46.38 201 GLY A C 1
ATOM 1182 O O . GLY A 1 216 ? 39.277 16.458 -7.469 1.00 44.68 201 GLY A O 1
ATOM 1183 N N . ASN A 1 217 ? 39.644 15.021 -9.199 1.00 38.76 202 ASN A N 1
ATOM 1184 C CA . ASN A 1 217 ? 40.778 15.717 -9.769 1.00 35.52 202 ASN A CA 1
ATOM 1185 C C . ASN A 1 217 ? 41.783 16.035 -8.671 1.00 26.64 202 ASN A C 1
ATOM 1186 O O . ASN A 1 217 ? 42.126 17.179 -8.473 1.00 27.34 202 ASN A O 1
ATOM 1191 N N . PHE A 1 218 ? 42.234 14.985 -7.948 1.00 32.86 203 PHE A N 1
ATOM 1192 C CA . PHE A 1 218 ? 43.211 15.108 -6.847 1.00 29.90 203 PHE A CA 1
ATOM 1193 C C . PHE A 1 218 ? 42.619 16.035 -5.792 1.00 25.59 203 PHE A C 1
ATOM 1194 O O . PHE A 1 218 ? 41.527 15.739 -5.282 1.00 26.57 203 PHE A O 1
ATOM 1202 N N . ILE A 1 219 ? 43.261 17.144 -5.429 1.00 22.81 204 ILE A N 1
ATOM 1203 C CA . ILE A 1 219 ? 42.738 18.002 -4.380 1.00 21.60 204 ILE A CA 1
ATOM 1204 C C . ILE A 1 219 ? 42.043 19.234 -4.933 1.00 23.40 204 ILE A C 1
ATOM 1205 O O . ILE A 1 219 ? 41.710 20.131 -4.179 1.00 21.92 204 ILE A O 1
ATOM 1210 N N . PHE A 1 220 ? 41.759 19.260 -6.229 1.00 24.22 205 PHE A N 1
ATOM 1211 C CA . PHE A 1 220 ? 41.103 20.417 -6.827 1.00 22.36 205 PHE A CA 1
ATOM 1212 C C . PHE A 1 220 ? 39.686 20.623 -6.277 1.00 21.28 205 PHE A C 1
ATOM 1213 O O . PHE A 1 220 ? 39.288 21.759 -5.984 1.00 25.07 205 PHE A O 1
ATOM 1221 N N . ARG A 1 221 ? 38.922 19.537 -6.203 1.00 24.66 206 ARG A N 1
ATOM 1222 C CA . ARG A 1 221 ? 37.515 19.610 -5.730 1.00 25.70 206 ARG A CA 1
ATOM 1223 C C . ARG A 1 221 ? 37.262 18.478 -4.732 1.00 23.12 206 ARG A C 1
ATOM 1224 O O . ARG A 1 221 ? 36.967 17.368 -5.164 1.00 28.60 206 ARG A O 1
ATOM 1232 N N . THR A 1 222 ? 37.391 18.776 -3.444 1.00 22.00 207 THR A N 1
ATOM 1233 C CA . THR A 1 222 ? 37.223 17.774 -2.395 1.00 22.97 207 THR A CA 1
ATOM 1234 C C . THR A 1 222 ? 36.060 18.141 -1.478 1.00 22.44 207 THR A C 1
ATOM 1235 O O . THR A 1 222 ? 35.559 19.262 -1.501 1.00 24.62 207 THR A O 1
ATOM 1239 N N . ARG A 1 223 ? 35.633 17.177 -0.665 1.00 23.05 208 ARG A N 1
ATOM 1240 C CA . ARG A 1 223 ? 34.529 17.445 0.250 1.00 22.16 208 ARG A CA 1
ATOM 1241 C C . ARG A 1 223 ? 34.972 18.258 1.460 1.00 26.92 208 ARG A C 1
ATOM 1242 O O . ARG A 1 223 ? 34.215 19.107 1.945 1.00 24.54 208 ARG A O 1
ATOM 1250 N N . GLU A 1 224 ? 36.200 18.044 1.926 1.00 22.22 209 GLU A N 1
ATOM 1251 C CA . GLU A 1 224 ? 36.825 18.805 3.007 1.00 19.98 209 GLU A CA 1
ATOM 1252 C C . GLU A 1 224 ? 37.992 19.546 2.372 1.00 19.12 209 GLU A C 1
ATOM 1253 O O . GLU A 1 224 ? 38.845 18.909 1.731 1.00 21.27 209 GLU A O 1
ATOM 1259 N N . PHE A 1 225 ? 38.015 20.870 2.516 1.00 18.84 210 PHE A N 1
ATOM 1260 C CA . PHE A 1 225 ? 39.050 21.696 1.897 1.00 18.33 210 PHE A CA 1
ATOM 1261 C C . PHE A 1 225 ? 39.273 22.934 2.751 1.00 18.91 210 PHE A C 1
ATOM 1262 O O . PHE A 1 225 ? 38.577 23.171 3.744 1.00 20.55 210 PHE A O 1
ATOM 1270 N N . GLU A 1 226 ? 40.291 23.729 2.381 1.00 18.88 211 GLU A N 1
ATOM 1271 C CA . GLU A 1 226 ? 40.586 24.974 3.065 1.00 19.29 211 GLU A CA 1
ATOM 1272 C C . GLU A 1 226 ? 40.527 26.124 2.072 1.00 20.06 211 GLU A C 1
ATOM 1273 O O . GLU A 1 226 ? 40.968 25.989 0.927 1.00 20.87 211 GLU A O 1
ATOM 1279 N N . GLN A 1 227 ? 39.967 27.241 2.530 1.00 18.54 212 GLN A N 1
ATOM 1280 C CA . GLN A 1 227 ? 39.825 28.459 1.756 1.00 16.98 212 GLN A CA 1
ATOM 1281 C C . GLN A 1 227 ? 40.577 29.585 2.430 1.00 19.28 212 GLN A C 1
ATOM 1282 O O . GLN A 1 227 ? 40.837 29.553 3.642 1.00 18.42 212 GLN A O 1
ATOM 1288 N N . MET A 1 228 ? 40.914 30.598 1.626 1.00 17.85 213 MET A N 1
ATOM 1289 C CA . MET A 1 228 ? 41.558 31.828 2.093 1.00 17.19 213 MET A CA 1
ATOM 1290 C C . MET A 1 228 ? 40.675 32.943 1.540 1.00 18.49 213 MET A C 1
ATOM 1291 O O . MET A 1 228 ? 40.718 33.235 0.341 1.00 18.72 213 MET A O 1
ATOM 1296 N N . GLU A 1 229 ? 39.836 33.526 2.392 1.00 18.42 214 GLU A N 1
ATOM 1297 C CA . GLU A 1 229 ? 38.816 34.457 1.929 1.00 17.44 214 GLU A CA 1
ATOM 1298 C C . GLU A 1 229 ? 38.963 35.782 2.652 1.00 17.31 214 GLU A C 1
ATOM 1299 O O . GLU A 1 229 ? 39.231 35.834 3.863 1.00 19.17 214 GLU A O 1
ATOM 1305 N N . MET A 1 230 ? 38.764 36.856 1.905 1.00 17.47 215 MET A N 1
ATOM 1306 C CA . MET A 1 230 ? 38.777 38.183 2.504 1.00 16.89 215 MET A CA 1
ATOM 1307 C C . MET A 1 230 ? 37.582 38.960 1.975 1.00 18.51 215 MET A C 1
ATOM 1308 O O . MET A 1 230 ? 37.183 38.809 0.822 1.00 19.09 215 MET A O 1
ATOM 1313 N N . GLU A 1 231 ? 36.957 39.733 2.856 1.00 16.06 216 GLU A N 1
ATOM 1314 C CA . GLU A 1 231 ? 35.834 40.594 2.508 1.00 16.86 216 GLU A CA 1
ATOM 1315 C C . GLU A 1 231 ? 36.299 42.034 2.704 1.00 19.17 216 GLU A C 1
ATOM 1316 O O . GLU A 1 231 ? 36.662 42.426 3.815 1.00 19.40 216 GLU A O 1
ATOM 1322 N N . PHE A 1 232 ? 36.262 42.829 1.634 1.00 18.41 217 PHE A N 1
ATOM 1323 C CA . PHE A 1 232 ? 36.795 44.183 1.654 1.00 16.87 217 PHE A CA 1
ATOM 1324 C C . PHE A 1 232 ? 35.605 45.126 1.571 1.00 17.62 217 PHE A C 1
ATOM 1325 O O . PHE A 1 232 ? 34.935 45.201 0.537 1.00 18.99 217 PHE A O 1
ATOM 1333 N N . PHE A 1 233 ? 35.354 45.839 2.676 1.00 17.86 218 PHE A N 1
ATOM 1334 C CA . PHE A 1 233 ? 34.181 46.678 2.853 1.00 17.57 218 PHE A CA 1
ATOM 1335 C C . PHE A 1 233 ? 34.502 48.100 2.420 1.00 18.02 218 PHE A C 1
ATOM 1336 O O . PHE A 1 233 ? 35.458 48.710 2.921 1.00 19.14 218 PHE A O 1
ATOM 1344 N N . VAL A 1 234 ? 33.701 48.627 1.497 1.00 19.29 219 VAL A N 1
ATOM 1345 C CA . VAL A 1 234 ? 33.997 49.903 0.858 1.00 19.79 219 VAL A CA 1
ATOM 1346 C C . VAL A 1 234 ? 32.754 50.780 0.793 1.00 20.69 219 VAL A C 1
ATOM 1347 O O . VAL A 1 234 ? 31.616 50.301 0.774 1.00 20.97 219 VAL A O 1
ATOM 1351 N N . GLU A 1 235 ? 32.990 52.084 0.673 1.00 20.23 220 GLU A N 1
ATOM 1352 C CA . GLU A 1 235 ? 31.913 52.982 0.306 1.00 23.21 220 GLU A CA 1
ATOM 1353 C C . GLU A 1 235 ? 31.369 52.557 -1.056 1.00 19.90 220 GLU A C 1
ATOM 1354 O O . GLU A 1 235 ? 32.155 52.379 -2.002 1.00 22.42 220 GLU A O 1
ATOM 1360 N N . PRO A 1 236 ? 30.045 52.490 -1.233 1.00 22.01 221 PRO A N 1
ATOM 1361 C CA . PRO A 1 236 ? 29.498 51.939 -2.487 1.00 24.29 221 PRO A CA 1
ATOM 1362 C C . PRO A 1 236 ? 30.032 52.601 -3.746 1.00 24.73 221 PRO A C 1
ATOM 1363 O O . PRO A 1 236 ? 30.341 51.888 -4.713 1.00 23.94 221 PRO A O 1
ATOM 1367 N N . ALA A 1 237 ? 30.177 53.928 -3.759 1.00 21.77 222 ALA A N 1
ATOM 1368 C CA . ALA A 1 237 ? 30.629 54.620 -4.958 1.00 23.14 222 ALA A CA 1
ATOM 1369 C C . ALA A 1 237 ? 32.072 54.323 -5.323 1.00 24.64 222 ALA A C 1
ATOM 1370 O O . ALA A 1 237 ? 32.474 54.678 -6.438 1.00 26.16 222 ALA A O 1
ATOM 1372 N N . THR A 1 238 ? 32.836 53.658 -4.452 1.00 22.37 223 THR A N 1
ATOM 1373 C CA . THR A 1 238 ? 34.234 53.350 -4.715 1.00 21.65 223 THR A CA 1
ATOM 1374 C C . THR A 1 238 ? 34.437 51.901 -5.089 1.00 21.90 223 THR A C 1
ATOM 1375 O O . THR A 1 238 ? 35.582 51.469 -5.248 1.00 21.72 223 THR A O 1
ATOM 1379 N N . ALA A 1 239 ? 33.360 51.124 -5.184 1.00 21.07 224 ALA A N 1
ATOM 1380 C CA . ALA A 1 239 ? 33.517 49.688 -5.342 1.00 20.04 224 ALA A CA 1
ATOM 1381 C C . ALA A 1 239 ? 34.197 49.314 -6.658 1.00 20.86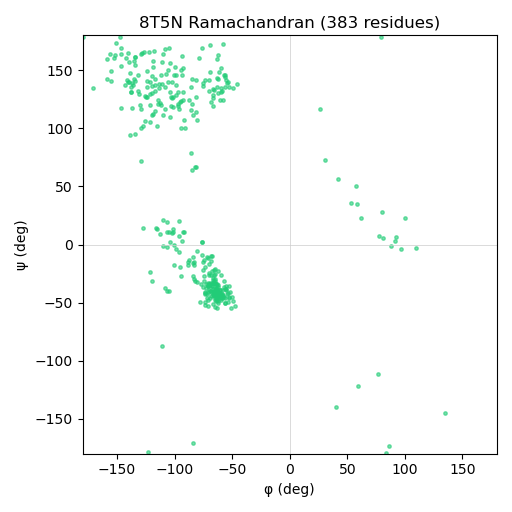 224 ALA A C 1
ATOM 1382 O O . ALA A 1 239 ? 34.955 48.345 -6.689 1.00 20.96 224 ALA A O 1
ATOM 1384 N N . LYS A 1 240 ? 33.910 50.027 -7.758 1.00 22.21 225 LYS A N 1
ATOM 1385 C CA . LYS A 1 240 ? 34.457 49.576 -9.041 1.00 20.19 225 LYS A CA 1
ATOM 1386 C C . LYS A 1 240 ? 35.984 49.691 -9.069 1.00 22.19 225 LYS A C 1
ATOM 1387 O O . LYS A 1 240 ? 36.673 48.789 -9.570 1.00 22.01 225 LYS A O 1
ATOM 1393 N N . GLU A 1 241 ? 36.542 50.787 -8.543 1.00 20.68 226 GLU A N 1
ATOM 1394 C CA . GLU A 1 241 ? 38.000 50.894 -8.533 1.00 19.58 226 GLU A CA 1
ATOM 1395 C C . GLU A 1 241 ? 38.627 49.927 -7.532 1.00 19.94 226 GLU A C 1
ATOM 1396 O O . GLU A 1 241 ? 39.686 49.352 -7.814 1.00 19.38 226 GLU A O 1
ATOM 1402 N N . TRP A 1 242 ? 37.976 49.671 -6.392 1.00 18.20 227 TRP A N 1
ATOM 1403 C CA . TRP A 1 242 ? 38.525 48.696 -5.469 1.00 16.98 227 TRP A CA 1
ATOM 1404 C C . TRP A 1 242 ? 38.430 47.291 -6.012 1.00 17.41 227 TRP A C 1
ATOM 1405 O O . TRP A 1 242 ? 39.328 46.477 -5.762 1.00 18.25 227 TRP A O 1
ATOM 1416 N N . HIS A 1 243 ? 37.375 46.987 -6.772 1.00 18.95 228 HIS A N 1
ATOM 1417 C CA . HIS A 1 243 ? 37.312 45.668 -7.397 1.00 20.19 228 HIS A CA 1
ATOM 1418 C C . HIS A 1 243 ? 38.504 45.469 -8.322 1.00 18.23 228 HIS A C 1
ATOM 1419 O O . HIS A 1 243 ? 39.187 44.438 -8.270 1.00 17.43 228 HIS A O 1
ATOM 1426 N N . GLN A 1 244 ? 38.778 46.460 -9.177 1.00 18.90 229 GLN A N 1
ATOM 1427 C CA . GLN A 1 244 ? 39.891 46.332 -10.110 1.00 18.77 229 GLN A CA 1
ATOM 1428 C C . GLN A 1 244 ? 41.212 46.193 -9.369 1.00 18.86 229 GLN A C 1
ATOM 1429 O O . GLN A 1 244 ? 42.064 45.391 -9.754 1.00 18.77 229 GLN A O 1
ATOM 1435 N N . TYR A 1 245 ? 41.397 46.976 -8.299 1.00 18.44 230 TYR A N 1
ATOM 1436 C CA . TYR A 1 245 ? 42.605 46.858 -7.478 1.00 18.26 230 TYR A CA 1
ATOM 1437 C C . TYR A 1 245 ? 42.819 45.425 -7.011 1.00 16.73 230 TYR A C 1
ATOM 1438 O O . TYR A 1 245 ? 43.920 44.878 -7.136 1.00 18.23 230 TYR A O 1
ATOM 1447 N N . TRP A 1 246 ? 41.771 44.804 -6.456 1.00 16.75 231 TRP A N 1
ATOM 1448 C CA . TRP A 1 246 ? 41.932 43.468 -5.896 1.00 17.17 231 TRP A CA 1
ATOM 1449 C C . TRP A 1 246 ? 42.086 42.399 -6.977 1.00 18.58 231 TRP A C 1
ATOM 1450 O O . TRP A 1 246 ? 42.829 41.442 -6.768 1.00 18.33 231 TRP A O 1
ATOM 1461 N N . ILE A 1 247 ? 41.422 42.543 -8.130 1.00 17.49 232 ILE A N 1
ATOM 1462 C CA . ILE A 1 247 ? 41.681 41.630 -9.242 1.00 17.55 232 ILE A CA 1
ATOM 1463 C C . ILE A 1 247 ? 43.157 41.661 -9.580 1.00 19.34 232 ILE A C 1
ATOM 1464 O O . ILE A 1 247 ? 43.822 40.617 -9.701 1.00 20.31 232 ILE A O 1
ATOM 1469 N N . ASP A 1 248 ? 43.687 42.879 -9.750 1.00 18.47 233 ASP A N 1
ATOM 1470 C CA . ASP A 1 248 ? 45.068 43.053 -10.190 1.00 18.40 233 ASP A CA 1
ATOM 1471 C C . ASP A 1 248 ? 46.035 42.523 -9.138 1.00 19.54 233 ASP A C 1
ATOM 1472 O O . ASP A 1 248 ? 47.035 41.863 -9.474 1.00 20.68 233 ASP A O 1
ATOM 1477 N N . ASN A 1 249 ? 45.754 42.812 -7.865 1.00 19.54 234 ASN A N 1
ATOM 1478 C CA . ASN A 1 249 ? 46.627 42.427 -6.752 1.00 19.12 234 ASN A CA 1
ATOM 1479 C C . ASN A 1 249 ? 46.653 40.920 -6.562 1.00 20.06 234 ASN A C 1
ATOM 1480 O O . ASN A 1 249 ? 47.731 40.332 -6.396 1.00 19.91 234 ASN A O 1
ATOM 1485 N N . ARG A 1 250 ? 45.498 40.277 -6.665 1.00 18.16 235 ARG A N 1
ATOM 1486 C CA . ARG A 1 250 ? 45.432 38.845 -6.436 1.00 19.08 235 ARG A CA 1
ATOM 1487 C C . ARG A 1 250 ? 46.053 38.072 -7.588 1.00 18.60 235 ARG A C 1
ATOM 1488 O O . ARG A 1 250 ? 46.761 37.075 -7.358 1.00 18.75 235 ARG A O 1
ATOM 1496 N N . LEU A 1 251 ? 45.864 38.528 -8.829 1.00 18.02 236 LEU A N 1
ATOM 1497 C CA . LEU A 1 251 ? 46.518 37.838 -9.937 1.00 17.80 236 LEU A CA 1
ATOM 1498 C C . LEU A 1 251 ? 48.027 37.901 -9.769 1.00 21.28 236 LEU A C 1
ATOM 1499 O O . LEU A 1 251 ? 48.733 36.897 -9.956 1.00 19.52 236 LEU A O 1
ATOM 1504 N N . GLN A 1 252 ? 48.536 39.080 -9.389 1.00 20.03 237 GLN A N 1
ATOM 1505 C CA . GLN A 1 252 ? 49.970 39.276 -9.300 1.00 18.94 237 GLN A CA 1
ATOM 1506 C C . GLN A 1 252 ? 50.554 38.465 -8.157 1.00 20.46 237 GLN A C 1
ATOM 1507 O O . GLN A 1 252 ? 51.715 38.069 -8.235 1.00 20.71 237 GLN A O 1
ATOM 1513 N N . TRP A 1 253 ? 49.758 38.170 -7.122 1.00 19.19 238 TRP A N 1
ATOM 1514 C CA . TRP A 1 253 ? 50.253 37.383 -5.996 1.00 17.94 238 TRP A CA 1
ATOM 1515 C C . TRP A 1 253 ? 50.741 36.016 -6.448 1.00 18.94 238 TRP A C 1
ATOM 1516 O O . TRP A 1 253 ? 51.824 35.579 -6.056 1.00 18.96 238 TRP A O 1
ATOM 1527 N N . TYR A 1 254 ? 49.983 35.352 -7.329 1.00 18.03 239 TYR A N 1
ATOM 1528 C CA . TYR A 1 254 ? 50.396 34.034 -7.818 1.00 17.37 239 TYR A CA 1
ATOM 1529 C C . TYR A 1 254 ? 51.663 34.131 -8.648 1.00 20.39 239 TYR A C 1
ATOM 1530 O O . TYR A 1 254 ? 52.549 33.277 -8.546 1.00 20.76 239 TYR A O 1
ATOM 1539 N N . ILE A 1 255 ? 51.757 35.172 -9.483 1.00 19.39 240 ILE A N 1
ATOM 1540 C CA . ILE A 1 255 ? 52.919 35.345 -10.342 1.00 19.66 240 ILE A CA 1
ATOM 1541 C C . ILE A 1 255 ? 54.154 35.640 -9.504 1.00 19.10 240 ILE A C 1
ATOM 1542 O O . ILE A 1 255 ? 55.247 35.143 -9.787 1.00 21.67 240 ILE A O 1
ATOM 1547 N N . ASP A 1 256 ? 53.993 36.461 -8.468 1.00 20.27 241 ASP A N 1
ATOM 1548 C CA . ASP A 1 256 ? 55.112 36.817 -7.601 1.00 19.44 241 ASP A CA 1
ATOM 1549 C C . ASP A 1 256 ? 55.637 35.599 -6.848 1.00 20.37 241 ASP A C 1
ATOM 1550 O O . ASP A 1 256 ? 56.826 35.544 -6.507 1.00 22.48 241 ASP A O 1
ATOM 1555 N N . LEU A 1 257 ? 54.766 34.637 -6.565 1.00 19.14 242 LEU A N 1
ATOM 1556 C CA . LEU A 1 257 ? 55.160 33.401 -5.898 1.00 19.94 242 LEU A CA 1
ATOM 1557 C C . LEU A 1 257 ? 55.526 32.292 -6.881 1.00 23.25 242 LEU A C 1
ATOM 1558 O O . LEU A 1 257 ? 55.736 31.143 -6.463 1.00 23.17 242 LEU A O 1
ATOM 1563 N N . GLY A 1 258 ? 55.667 32.627 -8.154 1.00 21.24 243 GLY A N 1
ATOM 1564 C CA . GLY A 1 258 ? 56.364 31.784 -9.099 1.00 23.04 243 GLY A CA 1
ATOM 1565 C C . GLY A 1 258 ? 55.525 31.093 -10.143 1.00 22.91 243 GLY A C 1
ATOM 1566 O O . GLY A 1 258 ? 56.102 30.402 -10.992 1.00 25.22 243 GLY A O 1
ATOM 1567 N N . ILE A 1 259 ? 54.202 31.231 -10.129 1.00 21.52 244 ILE A N 1
ATOM 1568 C CA . ILE A 1 259 ? 53.411 30.611 -11.183 1.00 22.53 244 ILE A CA 1
ATOM 1569 C C . ILE A 1 259 ? 53.651 31.351 -12.489 1.00 23.47 244 ILE A C 1
ATOM 1570 O O . ILE A 1 259 ? 53.640 32.592 -12.535 1.00 25.33 244 ILE A O 1
ATOM 1575 N N . ARG A 1 260 ? 53.905 30.585 -13.546 1.00 22.81 245 ARG A N 1
ATOM 1576 C CA . ARG A 1 260 ? 54.194 31.157 -14.842 1.00 25.36 245 ARG A CA 1
ATOM 1577 C C . ARG A 1 260 ? 52.959 31.872 -15.370 1.00 26.83 245 ARG A C 1
ATOM 1578 O O . ARG A 1 260 ? 51.853 31.331 -15.346 1.00 25.61 245 ARG A O 1
ATOM 1586 N N . ARG A 1 261 ? 53.147 33.097 -15.859 1.00 27.38 246 ARG A N 1
ATOM 1587 C CA . ARG A 1 261 ? 51.990 33.927 -16.181 1.00 27.26 246 ARG A CA 1
ATOM 1588 C C . ARG A 1 261 ? 51.176 33.348 -17.332 1.00 27.60 246 ARG A C 1
ATOM 1589 O O . ARG A 1 261 ? 49.961 33.566 -17.378 1.00 27.22 246 ARG A O 1
ATOM 1597 N N . GLU A 1 262 ? 51.797 32.567 -18.223 1.00 29.05 247 GLU A N 1
ATOM 1598 C CA . GLU A 1 262 ? 51.059 31.985 -19.346 1.00 28.76 247 GLU A CA 1
ATOM 1599 C C . GLU A 1 262 ? 50.116 30.874 -18.908 1.00 31.15 247 GLU A C 1
ATOM 1600 O O . GLU A 1 262 ? 49.253 30.448 -19.692 1.00 29.69 247 GLU A O 1
ATOM 1606 N N . ASN A 1 263 ? 50.225 30.426 -17.662 1.00 23.94 248 ASN A N 1
ATOM 1607 C CA . ASN A 1 263 ? 49.351 29.404 -17.125 1.00 26.03 248 ASN A CA 1
ATOM 1608 C C . ASN A 1 263 ? 48.269 29.989 -16.244 1.00 23.65 248 ASN A C 1
ATOM 1609 O O . ASN A 1 263 ? 47.563 29.240 -15.568 1.00 24.46 248 ASN A O 1
ATOM 1614 N N . LEU A 1 264 ? 48.122 31.309 -16.258 1.00 24.66 249 LEU A N 1
ATOM 1615 C CA . LEU A 1 264 ? 47.073 32.030 -15.547 1.00 20.72 249 LEU A CA 1
ATOM 1616 C C . LEU A 1 264 ? 46.291 32.878 -16.539 1.00 22.21 249 LEU A C 1
ATOM 1617 O O . LEU A 1 264 ? 46.833 33.368 -17.532 1.00 25.95 249 LEU A O 1
ATOM 1622 N N . ARG A 1 265 ? 45.014 33.081 -16.242 1.00 23.32 250 ARG A N 1
ATOM 1623 C CA . ARG A 1 265 ? 44.219 33.985 -17.059 1.00 23.30 250 ARG A CA 1
ATOM 1624 C C . ARG A 1 265 ? 43.063 34.486 -16.219 1.00 24.09 250 ARG A C 1
ATOM 1625 O O . ARG A 1 265 ? 42.734 33.914 -15.185 1.00 24.32 250 ARG A O 1
ATOM 1633 N N . LEU A 1 266 ? 42.435 35.553 -16.694 1.00 24.94 251 LEU A N 1
ATOM 1634 C CA . LEU A 1 266 ? 41.251 36.085 -16.038 1.00 23.79 251 LEU A CA 1
ATOM 1635 C C . LEU A 1 266 ? 40.035 35.730 -16.876 1.00 23.92 251 LEU A C 1
ATOM 1636 O O . LEU A 1 266 ? 40.075 35.817 -18.108 1.00 27.23 251 LEU A O 1
ATOM 1641 N N . TRP A 1 267 ? 38.939 35.365 -16.210 1.00 23.08 252 TRP A N 1
ATOM 1642 C CA . TRP A 1 267 ? 37.659 35.144 -16.877 1.00 23.99 252 TRP A CA 1
ATOM 1643 C C . TRP A 1 267 ? 36.641 36.113 -16.294 1.00 24.85 252 TRP A C 1
ATOM 1644 O O . TRP A 1 267 ? 36.261 35.991 -15.123 1.00 23.98 252 TRP A O 1
ATOM 1655 N N . GLU A 1 268 ? 36.216 37.068 -17.121 1.00 25.34 253 GLU A N 1
ATOM 1656 C CA . GLU A 1 268 ? 35.182 38.030 -16.756 1.00 25.85 253 GLU A CA 1
ATOM 1657 C C . GLU A 1 268 ? 33.824 37.361 -16.944 1.00 25.49 253 GLU A C 1
ATOM 1658 O O . GLU A 1 268 ? 33.445 37.043 -18.073 1.00 28.26 253 GLU A O 1
ATOM 1664 N N . HIS A 1 269 ? 33.081 37.142 -15.859 1.00 25.07 254 HIS A N 1
ATOM 1665 C CA . HIS A 1 269 ? 31.758 36.533 -16.019 1.00 25.48 254 HIS A CA 1
ATOM 1666 C C . HIS A 1 269 ? 30.841 37.418 -16.857 1.00 30.92 254 HIS A C 1
ATOM 1667 O O . HIS A 1 269 ? 30.678 38.614 -16.550 1.00 27.72 254 HIS A O 1
ATOM 1674 N N . PRO A 1 270 ? 30.185 36.867 -17.873 1.00 29.48 25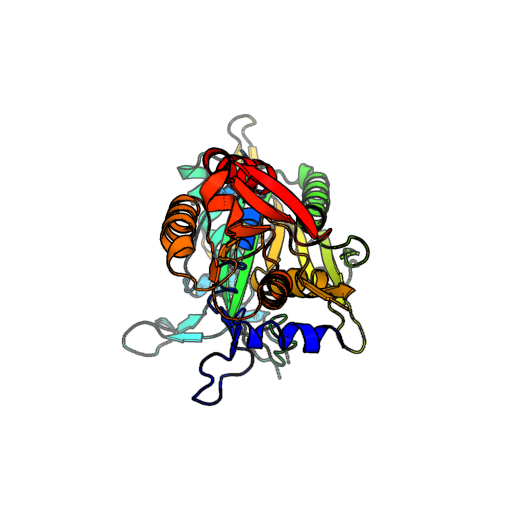5 PRO A N 1
ATOM 1675 C CA . PRO A 1 270 ? 29.131 37.605 -18.572 1.00 31.82 255 PRO A CA 1
ATOM 1676 C C . PRO A 1 270 ? 27.990 37.906 -17.619 1.00 32.91 255 PRO A C 1
ATOM 1677 O O . PRO A 1 270 ? 27.83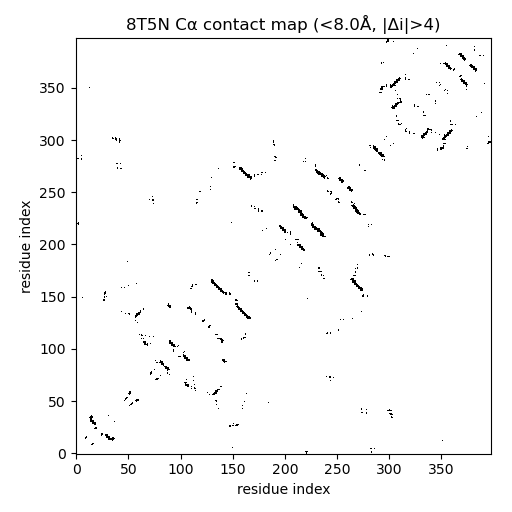1 37.259 -16.583 1.00 34.77 255 PRO A O 1
ATOM 1681 N N . LYS A 1 271 ? 27.187 38.901 -17.989 1.00 41.45 256 LYS A N 1
ATOM 1682 C CA . LYS A 1 271 ? 26.077 39.297 -17.123 1.00 45.03 256 LYS A CA 1
ATOM 1683 C C . LYS A 1 271 ? 25.164 38.113 -16.804 1.00 47.64 256 LYS A C 1
ATOM 1684 O O . LYS A 1 271 ? 24.690 37.977 -15.670 1.00 45.18 256 LYS A O 1
ATOM 1690 N N . ASP A 1 272 ? 24.917 37.235 -17.776 1.00 42.51 257 ASP A N 1
ATOM 1691 C CA . ASP A 1 272 ? 24.020 36.111 -17.529 1.00 47.75 257 ASP A CA 1
ATOM 1692 C C . ASP A 1 272 ? 24.662 35.002 -16.700 1.00 54.15 257 ASP A C 1
ATOM 1693 O O . ASP A 1 272 ? 24.007 33.987 -16.444 1.00 57.92 257 ASP A O 1
ATOM 1698 N N . LYS A 1 273 ? 25.908 35.175 -16.252 1.00 42.00 258 LYS A N 1
ATOM 1699 C CA . LYS A 1 273 ? 26.556 34.223 -15.357 1.00 43.06 258 LYS A CA 1
ATOM 1700 C C . LYS A 1 273 ? 26.873 34.851 -14.001 1.00 39.87 258 LYS A C 1
ATOM 1701 O O . LYS A 1 273 ? 27.679 34.299 -13.241 1.00 52.10 258 LYS A O 1
ATOM 1707 N N . LEU A 1 274 ? 26.288 36.005 -13.700 1.00 36.59 259 LEU A N 1
ATOM 1708 C CA . LEU A 1 274 ? 26.457 36.653 -12.406 1.00 34.83 259 LEU A CA 1
ATOM 1709 C C . LEU A 1 274 ? 25.333 36.242 -11.463 1.00 37.85 259 LEU A C 1
ATOM 1710 O O . LEU A 1 274 ? 24.190 36.042 -11.882 1.00 40.92 259 LEU A O 1
ATOM 1715 N N . SER A 1 275 ? 25.664 36.142 -10.180 1.00 44.56 260 SER A N 1
ATOM 1716 C CA . SER A 1 275 ? 24.631 36.016 -9.160 1.00 42.92 260 SER A CA 1
ATOM 1717 C C . SER A 1 275 ? 23.750 37.262 -9.151 1.00 51.20 260 SER A C 1
ATOM 1718 O O . SER A 1 275 ? 24.110 38.313 -9.686 1.00 49.67 260 SER A O 1
ATOM 1721 N N . HIS A 1 276 ? 22.574 37.143 -8.519 1.00 45.80 261 HIS A N 1
ATOM 1722 C CA . HIS A 1 276 ? 21.631 38.257 -8.500 1.00 46.04 261 HIS A CA 1
ATOM 1723 C C . HIS A 1 276 ? 22.171 39.464 -7.737 1.00 40.70 261 HIS A C 1
ATOM 1724 O O . HIS A 1 276 ? 21.707 40.587 -7.973 1.00 55.77 261 HIS A O 1
ATOM 1731 N N . TYR A 1 277 ? 23.150 39.262 -6.863 1.00 39.47 262 TYR A N 1
ATOM 1732 C CA . TYR A 1 277 ? 23.699 40.322 -6.023 1.00 50.47 262 TYR A CA 1
ATOM 1733 C C . TYR A 1 277 ? 25.088 40.790 -6.441 1.00 45.76 262 TYR A C 1
ATOM 1734 O O . TYR A 1 277 ? 25.622 41.701 -5.801 1.00 35.58 262 TYR A O 1
ATOM 1743 N N . SER A 1 278 ? 25.688 40.198 -7.476 1.00 36.38 263 SER A N 1
ATOM 1744 C CA . SER A 1 278 ? 27.031 40.573 -7.920 1.00 32.96 263 SER A CA 1
ATOM 1745 C C . SER A 1 278 ? 26.924 41.509 -9.108 1.00 31.39 263 SER A C 1
ATOM 1746 O O . SER A 1 278 ? 26.214 41.207 -10.084 1.00 33.64 263 SER A O 1
ATOM 1749 N N . ASP A 1 279 ? 27.612 42.651 -9.023 1.00 28.93 264 ASP A N 1
ATOM 1750 C CA . ASP A 1 279 ? 27.684 43.568 -10.154 1.00 27.58 264 ASP A CA 1
ATOM 1751 C C . ASP A 1 279 ? 28.772 43.168 -11.155 1.00 26.11 264 ASP A C 1
ATOM 1752 O O . ASP A 1 279 ? 28.742 43.624 -12.304 1.00 28.87 264 ASP A O 1
ATOM 1757 N N . ARG A 1 280 ? 29.709 42.324 -10.741 1.00 25.36 265 ARG A N 1
ATOM 1758 C CA . ARG A 1 280 ? 30.883 41.950 -11.524 1.00 24.95 265 ARG A CA 1
ATOM 1759 C C . ARG A 1 280 ? 31.592 40.807 -10.822 1.00 22.37 265 ARG A C 1
ATOM 1760 O O . ARG A 1 280 ? 31.797 40.858 -9.609 1.00 22.49 265 ARG A O 1
ATOM 1768 N N . THR A 1 281 ? 31.985 39.784 -11.574 1.00 23.66 266 THR A N 1
ATOM 1769 C CA . THR A 1 281 ? 32.794 38.715 -11.005 1.00 23.38 266 THR A CA 1
ATOM 1770 C C . THR A 1 281 ? 33.883 38.351 -11.992 1.00 23.10 266 THR A C 1
ATOM 1771 O O . THR A 1 281 ? 33.593 38.144 -13.172 1.00 23.96 266 THR A O 1
ATOM 1775 N N . VAL A 1 282 ? 35.121 38.276 -11.508 1.00 21.21 267 VAL A N 1
ATOM 1776 C CA . VAL A 1 282 ? 36.250 37.865 -12.326 1.00 21.82 267 VAL A CA 1
ATOM 1777 C C . VAL A 1 282 ? 36.937 36.695 -11.642 1.00 22.31 267 VAL A C 1
ATOM 1778 O O . VAL A 1 282 ? 37.308 36.794 -10.467 1.00 22.55 267 VAL A O 1
ATOM 1782 N N . ASP A 1 283 ? 37.129 35.601 -12.373 1.00 20.96 268 ASP A N 1
ATOM 1783 C CA . ASP A 1 283 ? 37.864 34.456 -11.844 1.00 21.95 268 ASP A CA 1
ATOM 1784 C C . ASP A 1 283 ? 39.301 34.486 -12.343 1.00 21.46 268 ASP A C 1
ATOM 1785 O O . ASP A 1 283 ? 39.560 34.745 -13.522 1.00 22.88 268 ASP A O 1
ATOM 1790 N N . ILE A 1 284 ? 40.227 34.193 -11.434 1.00 20.66 269 ILE A N 1
ATOM 1791 C CA . ILE A 1 284 ? 41.581 33.817 -11.808 1.00 21.19 269 ILE A CA 1
ATOM 1792 C C . ILE A 1 284 ? 41.549 32.318 -12.088 1.00 22.20 269 ILE A C 1
ATOM 1793 O O . ILE A 1 284 ? 41.169 31.532 -11.214 1.00 22.99 269 ILE A O 1
ATOM 1798 N N . GLU A 1 285 ? 41.916 31.923 -13.300 1.00 21.29 270 GLU A N 1
ATOM 1799 C CA . GLU A 1 285 ? 41.926 30.527 -13.708 1.00 22.78 270 GLU A CA 1
ATOM 1800 C C . GLU A 1 285 ? 43.366 30.074 -13.915 1.00 25.42 270 GLU A C 1
ATOM 1801 O O . GLU A 1 285 ? 44.226 30.858 -14.334 1.00 23.22 270 GLU A O 1
ATOM 1807 N N . TYR A 1 286 ? 43.627 28.803 -13.599 1.00 22.19 271 TYR A N 1
ATOM 1808 C CA . TYR A 1 286 ? 44.948 28.203 -13.748 1.00 20.58 271 TYR A CA 1
ATOM 1809 C C . TYR A 1 286 ? 44.856 27.019 -14.718 1.00 21.80 271 TYR A C 1
ATOM 1810 O O . TYR A 1 286 ? 43.853 26.296 -14.750 1.00 24.17 271 TYR A O 1
ATOM 1819 N N . LYS A 1 287 ? 45.905 26.823 -15.507 1.00 21.48 272 LYS A N 1
ATOM 1820 C CA . LYS A 1 287 ? 45.941 25.726 -16.490 1.00 24.49 272 LYS A CA 1
ATOM 1821 C C . LYS A 1 287 ? 46.436 24.455 -15.792 1.00 27.02 272 LYS A C 1
ATOM 1822 O O . LYS A 1 287 ? 47.589 24.028 -15.928 1.00 29.23 272 LYS A O 1
ATOM 1828 N N . PHE A 1 288 ? 45.514 23.816 -15.053 1.00 27.25 273 PHE A N 1
ATOM 1829 C CA . PHE A 1 288 ? 45.865 22.621 -14.287 1.00 25.28 273 PHE A CA 1
ATOM 1830 C C . PHE A 1 288 ? 46.313 21.483 -15.181 1.00 30.95 273 PHE A C 1
ATOM 1831 O O . PHE A 1 288 ? 47.172 20.683 -14.779 1.00 32.22 273 PHE A O 1
ATOM 1839 N N . GLY A 1 289 ? 45.731 21.374 -16.365 1.00 30.94 274 GLY A N 1
ATOM 1840 C CA . GLY A 1 289 ? 46.039 20.294 -17.273 1.00 32.31 274 GLY A CA 1
ATOM 1841 C C . GLY A 1 289 ? 45.038 19.161 -17.274 1.00 42.43 274 GLY A C 1
ATOM 1842 O O . GLY A 1 289 ? 45.404 18.045 -17.669 1.00 41.53 274 GLY A O 1
ATOM 1843 N N . PHE A 1 290 ? 43.796 19.414 -16.850 1.00 32.32 275 PHE A N 1
ATOM 1844 C CA . PHE A 1 290 ? 42.744 18.408 -16.890 1.00 37.06 275 PHE A CA 1
ATOM 1845 C C . PHE A 1 290 ? 42.504 17.943 -18.315 1.00 37.59 275 PHE A C 1
ATOM 1846 O O . PHE A 1 290 ? 42.662 18.706 -19.273 1.00 37.53 275 PHE A O 1
ATOM 1854 N N . MET A 1 291 ? 42.043 16.703 -18.441 1.00 43.54 276 MET A N 1
ATOM 1855 C CA . MET A 1 291 ? 41.580 16.220 -19.735 1.00 44.86 276 MET A CA 1
ATOM 1856 C C . MET A 1 291 ? 40.399 17.052 -20.217 1.00 44.20 276 MET A C 1
ATOM 1857 O O . MET A 1 291 ? 39.595 17.558 -19.428 1.00 47.88 276 MET A O 1
ATOM 1862 N N . GLY A 1 292 ? 40.293 17.191 -21.531 1.00 52.90 277 GLY A N 1
ATOM 1863 C CA . GLY A 1 292 ? 39.287 18.065 -22.091 1.00 55.01 277 GLY A CA 1
ATOM 1864 C C . GLY A 1 292 ? 39.736 19.498 -21.943 1.00 53.33 277 GLY A C 1
ATOM 1865 O O . GLY A 1 292 ? 40.713 19.917 -22.570 1.00 59.92 277 GLY A O 1
ATOM 1866 N N . ASN A 1 293 ? 39.048 20.247 -21.095 1.00 51.03 278 ASN A N 1
ATOM 1867 C CA . ASN A 1 293 ? 39.409 21.628 -20.831 1.00 41.15 278 ASN A CA 1
ATOM 1868 C C . ASN A 1 293 ? 40.467 21.669 -19.734 1.00 36.99 278 ASN A C 1
ATOM 1869 O O . ASN A 1 293 ? 40.175 21.277 -18.600 1.00 38.45 278 ASN A O 1
ATOM 1874 N N . PRO A 1 294 ? 41.690 22.128 -20.018 1.00 36.94 279 PRO A N 1
ATOM 1875 C CA . PRO A 1 294 ? 42.754 22.065 -19.009 1.00 31.98 279 PRO A CA 1
ATOM 1876 C C . PRO A 1 294 ? 42.713 23.175 -17.985 1.00 30.83 279 PRO A C 1
ATOM 1877 O O . PRO A 1 294 ? 43.519 23.143 -17.047 1.00 30.39 279 PRO A O 1
ATOM 1881 N N . TRP A 1 295 ? 41.823 24.150 -18.124 1.00 27.31 280 TRP A N 1
ATOM 1882 C CA . TRP A 1 295 ? 41.766 25.262 -17.191 1.00 27.10 280 TRP A CA 1
ATOM 1883 C C . TRP A 1 295 ? 40.742 25.029 -16.083 1.00 31.66 280 TRP A C 1
ATOM 1884 O O . TRP A 1 295 ? 39.739 24.331 -16.266 1.00 30.07 280 TRP A O 1
ATOM 1895 N N . GLY A 1 296 ? 41.019 25.607 -14.919 1.00 28.66 281 GLY A N 1
ATOM 1896 C CA . GLY A 1 296 ? 40.076 25.554 -13.818 1.00 25.62 281 GLY A CA 1
ATOM 1897 C C . GLY A 1 296 ? 40.152 26.819 -13.000 1.00 24.50 281 GLY A C 1
ATOM 1898 O O . GLY A 1 296 ? 41.193 27.478 -12.934 1.00 24.73 281 GLY A O 1
ATOM 1899 N N . GLU A 1 297 ? 39.041 27.139 -12.342 1.00 24.11 282 GLU A N 1
ATOM 1900 C CA . GLU A 1 297 ? 39.008 28.253 -11.413 1.00 22.66 282 GLU A CA 1
ATOM 1901 C C . GLU A 1 297 ? 40.028 28.056 -10.310 1.00 23.58 282 GLU A C 1
ATOM 1902 O O . GLU A 1 297 ? 40.072 26.999 -9.680 1.00 25.82 282 GLU A O 1
ATOM 1908 N N . LEU A 1 298 ? 40.813 29.086 -10.043 1.00 21.32 283 LEU A N 1
ATOM 1909 C CA . LEU A 1 298 ? 41.735 29.107 -8.913 1.00 21.13 283 LEU A CA 1
ATOM 1910 C C . LEU A 1 298 ? 41.269 30.015 -7.783 1.00 21.60 283 LEU A C 1
ATOM 1911 O O . LEU A 1 298 ? 41.383 29.655 -6.606 1.00 21.79 283 LEU A O 1
ATOM 1916 N N . GLU A 1 299 ? 40.712 31.172 -8.115 1.00 20.68 284 GLU A N 1
ATOM 1917 C CA . GLU A 1 299 ? 40.255 32.156 -7.147 1.00 21.14 284 GLU A CA 1
ATOM 1918 C C . GLU A 1 299 ? 39.164 32.994 -7.806 1.00 21.49 284 GLU A C 1
ATOM 1919 O O . GLU A 1 299 ? 39.272 33.334 -8.982 1.00 22.86 284 GLU A O 1
ATOM 1925 N N . GLY A 1 300 ? 38.116 33.331 -7.058 1.00 19.66 285 GLY A N 1
ATOM 1926 C CA . GLY A 1 300 ? 37.047 34.195 -7.557 1.00 20.28 285 GLY A CA 1
ATOM 1927 C C . GLY A 1 300 ? 37.145 35.548 -6.869 1.00 21.86 285 GLY A C 1
ATOM 1928 O O . GLY A 1 300 ? 37.361 35.609 -5.658 1.00 23.08 285 GLY A O 1
ATOM 1929 N N . VAL A 1 301 ? 37.008 36.634 -7.633 1.00 20.40 286 VAL A N 1
ATOM 1930 C CA . VAL A 1 301 ? 37.042 37.985 -7.073 1.00 21.07 286 VAL A CA 1
ATOM 1931 C C . VAL A 1 301 ? 35.763 38.701 -7.505 1.00 20.05 286 VAL A C 1
ATOM 1932 O O . VAL A 1 301 ? 35.607 39.062 -8.684 1.00 21.31 286 VAL A O 1
ATOM 1936 N N . ALA A 1 302 ? 34.831 38.875 -6.563 1.00 19.00 287 ALA A N 1
ATOM 1937 C CA . ALA A 1 302 ? 33.481 39.337 -6.851 1.00 19.18 287 ALA A CA 1
ATOM 1938 C C . ALA A 1 302 ? 33.191 40.678 -6.184 1.00 20.49 287 ALA A C 1
ATOM 1939 O O . ALA A 1 302 ? 33.637 40.944 -5.063 1.00 22.60 287 ALA A O 1
ATOM 1941 N N . ASN A 1 303 ? 32.455 41.519 -6.890 1.00 18.64 288 ASN A N 1
ATOM 1942 C CA . ASN A 1 303 ? 31.793 42.680 -6.291 1.00 19.81 288 ASN A CA 1
ATOM 1943 C C . ASN A 1 303 ? 30.399 42.214 -5.888 1.00 21.94 288 ASN A C 1
ATOM 1944 O O . ASN A 1 303 ? 29.541 41.956 -6.743 1.00 24.10 288 ASN A O 1
ATOM 1949 N N . ARG A 1 304 ? 30.195 42.056 -4.584 1.00 20.56 289 ARG A N 1
ATOM 1950 C CA . ARG A 1 304 ? 28.985 41.484 -4.015 1.00 20.44 289 ARG A CA 1
ATOM 1951 C C . ARG A 1 304 ? 27.988 42.544 -3.577 1.00 25.45 289 ARG A C 1
ATOM 1952 O O . ARG A 1 304 ? 27.070 42.240 -2.809 1.00 24.74 289 ARG A O 1
ATOM 1960 N N . THR A 1 305 ? 28.116 43.760 -4.106 1.00 23.24 290 THR A N 1
ATOM 1961 C CA . THR A 1 305 ? 27.309 44.923 -3.732 1.00 22.87 290 THR A CA 1
ATOM 1962 C C . THR A 1 305 ? 27.100 44.922 -2.215 1.00 21.64 290 THR A C 1
ATOM 1963 O O . THR A 1 305 ? 28.053 44.653 -1.477 1.00 22.55 290 THR A O 1
ATOM 1967 N N . ASP A 1 306 ? 25.899 45.260 -1.751 1.00 22.12 291 ASP A N 1
ATOM 1968 C CA . ASP A 1 306 ? 25.612 45.341 -0.315 1.00 21.48 291 ASP A CA 1
ATOM 1969 C C . ASP A 1 306 ? 24.747 44.181 0.147 1.00 23.22 291 ASP A C 1
ATOM 1970 O O . ASP A 1 306 ? 24.106 44.266 1.206 1.00 23.92 291 ASP A O 1
ATOM 1975 N N . PHE A 1 307 ? 24.700 43.094 -0.639 1.00 23.83 292 PHE A N 1
ATOM 1976 C CA . PHE A 1 307 ? 23.784 41.998 -0.329 1.00 26.85 292 PHE A CA 1
ATOM 1977 C C . PHE A 1 307 ? 24.109 41.323 1.002 1.00 23.24 292 PHE A C 1
ATOM 1978 O O . PHE A 1 307 ? 23.189 40.977 1.770 1.00 25.04 292 PHE A O 1
ATOM 1986 N N . ASP A 1 308 ? 25.393 41.120 1.299 1.00 22.48 293 ASP A N 1
ATOM 1987 C CA . ASP A 1 308 ? 25.763 40.248 2.418 1.00 22.77 293 ASP A CA 1
ATOM 1988 C C . ASP A 1 308 ? 25.429 40.880 3.762 1.00 22.62 293 ASP A C 1
ATOM 1989 O O . ASP A 1 308 ? 24.801 40.240 4.614 1.00 23.43 293 ASP A O 1
ATOM 1994 N N . LEU A 1 309 ? 25.806 42.145 3.964 1.00 23.16 294 LEU A N 1
ATOM 1995 C CA . LEU A 1 309 ? 25.436 42.794 5.220 1.00 23.10 294 LEU A CA 1
ATOM 1996 C C . LEU A 1 309 ? 23.940 43.040 5.290 1.00 23.71 294 LEU A C 1
ATOM 1997 O O . LEU A 1 309 ? 23.345 42.957 6.373 1.00 24.76 294 LEU A O 1
ATOM 2002 N N . SER A 1 310 ? 23.302 43.309 4.150 1.00 20.66 295 SER A N 1
ATOM 2003 C CA . SER A 1 310 ? 21.874 43.581 4.159 1.00 21.29 295 SER A CA 1
ATOM 2004 C C . SER A 1 310 ? 21.094 42.346 4.552 1.00 26.82 295 SER A C 1
ATOM 2005 O O . SER A 1 310 ? 20.133 42.434 5.323 1.00 27.83 295 SER A O 1
ATOM 2008 N N . THR A 1 311 ? 21.467 41.188 4.005 1.00 26.59 296 THR A N 1
ATOM 2009 C CA . THR A 1 311 ? 20.675 40.005 4.294 1.00 25.53 296 THR A CA 1
ATOM 2010 C C . THR A 1 311 ? 20.847 39.605 5.751 1.00 25.89 296 THR A C 1
ATOM 2011 O O . THR A 1 311 ? 19.871 39.229 6.404 1.00 27.38 296 THR A O 1
ATOM 2015 N N . HIS A 1 312 ? 22.071 39.699 6.282 1.00 23.58 297 HIS A N 1
ATOM 2016 C CA . HIS A 1 312 ? 22.247 39.333 7.680 1.00 23.44 297 HIS A CA 1
ATOM 2017 C C . HIS A 1 312 ? 21.583 40.335 8.615 1.00 26.87 297 HIS A C 1
ATOM 2018 O O . HIS A 1 312 ? 21.055 39.943 9.661 1.00 26.78 297 HIS A O 1
ATOM 2025 N N . ALA A 1 313 ? 21.566 41.616 8.251 1.00 23.64 298 ALA A N 1
ATOM 2026 C CA . ALA A 1 313 ? 20.869 42.589 9.084 1.00 27.16 298 ALA A CA 1
ATOM 2027 C C . ALA A 1 313 ? 19.378 42.304 9.102 1.00 26.56 298 ALA A C 1
ATOM 2028 O O . ALA A 1 313 ? 18.732 42.390 10.150 1.00 28.94 298 ALA A O 1
ATOM 2030 N N . ARG A 1 314 ? 18.819 41.944 7.950 1.00 27.63 299 ARG A N 1
ATOM 2031 C CA . ARG A 1 314 ? 17.388 41.686 7.861 1.00 28.77 299 ARG A CA 1
ATOM 2032 C C . ARG A 1 314 ? 17.004 40.429 8.630 1.00 27.80 299 ARG A C 1
ATOM 2033 O O . ARG A 1 314 ? 16.027 40.429 9.383 1.00 30.82 299 ARG A O 1
ATOM 2041 N N . HIS A 1 315 ? 17.778 39.353 8.482 1.00 27.89 300 HIS A N 1
ATOM 2042 C CA . HIS A 1 315 ? 17.415 38.106 9.146 1.00 28.92 300 HIS A CA 1
ATOM 2043 C C . HIS A 1 315 ? 17.714 38.133 10.641 1.00 32.42 300 HIS A C 1
ATOM 2044 O O . HIS A 1 315 ? 16.958 37.549 11.428 1.00 33.60 300 HIS A O 1
ATOM 2051 N N . SER A 1 316 ? 18.810 38.778 11.051 1.00 28.71 301 SER A N 1
ATOM 2052 C CA . SER A 1 316 ? 19.177 38.796 12.464 1.00 27.22 301 SER A CA 1
ATOM 2053 C C . SER A 1 316 ? 18.458 39.878 13.249 1.00 29.59 301 SER A C 1
ATOM 2054 O O . SER A 1 316 ? 18.279 39.731 14.464 1.00 29.96 301 SER A O 1
ATOM 2057 N N . GLY A 1 317 ? 18.059 40.965 12.593 1.00 29.79 302 GLY A N 1
ATOM 2058 C CA . GLY A 1 317 ? 17.562 42.137 13.290 1.00 31.58 302 GLY A CA 1
ATOM 2059 C C . GLY A 1 317 ? 18.619 43.064 13.859 1.00 36.73 302 GLY A C 1
ATOM 2060 O O . GLY A 1 317 ? 18.267 44.019 14.561 1.00 33.37 302 GLY A O 1
ATOM 2061 N N . VAL A 1 318 ? 19.895 42.815 13.594 1.00 28.22 303 VAL A N 1
ATOM 2062 C CA . VAL A 1 318 ? 21.006 43.635 14.075 1.00 25.46 303 VAL A CA 1
ATOM 2063 C C . VAL A 1 318 ? 21.466 44.540 12.931 1.00 28.55 303 VAL A C 1
ATOM 2064 O O . VAL A 1 318 ? 21.738 44.061 11.826 1.00 28.16 303 VAL A O 1
ATOM 2068 N N . ASP A 1 319 ? 21.538 45.848 13.183 1.00 26.92 304 ASP A N 1
ATOM 2069 C CA . ASP A 1 319 ? 21.963 46.802 12.153 1.00 25.65 304 ASP A CA 1
ATOM 2070 C C . ASP A 1 319 ? 23.425 46.575 11.795 1.00 28.21 304 ASP A C 1
ATOM 2071 O O . ASP A 1 319 ? 24.302 46.655 12.663 1.00 28.10 304 ASP A O 1
ATOM 2076 N N . LEU A 1 320 ? 23.693 46.246 10.534 1.00 25.11 305 LEU A N 1
ATOM 2077 C CA . LEU A 1 320 ? 25.070 46.047 10.091 1.00 23.75 305 LEU A CA 1
ATOM 2078 C C . LEU A 1 320 ? 25.519 47.160 9.159 1.00 27.11 305 LEU A C 1
ATOM 2079 O O . LEU A 1 320 ? 26.470 46.979 8.397 1.00 27.37 305 LEU A O 1
ATOM 2084 N N . SER A 1 321 ? 24.852 48.312 9.207 1.00 27.25 306 SER A N 1
ATOM 2085 C CA . SER A 1 321 ? 25.350 49.467 8.477 1.00 27.04 306 SER A CA 1
ATOM 2086 C C . SER A 1 321 ? 26.544 50.073 9.219 1.00 26.92 306 SER A C 1
ATOM 2087 O O . SER A 1 321 ? 26.871 49.709 10.354 1.00 28.67 306 SER A O 1
ATOM 2090 N N . PHE A 1 322 ? 27.218 50.986 8.535 1.00 25.27 307 PHE A N 1
ATOM 2091 C CA . PHE A 1 322 ? 28.390 51.663 9.063 1.00 26.26 307 PHE A CA 1
ATOM 2092 C C . PHE A 1 322 ? 28.067 53.137 9.246 1.00 24.40 307 PHE A C 1
ATOM 2093 O O . PHE A 1 322 ? 27.498 53.760 8.347 1.00 25.22 307 PHE A O 1
ATOM 2101 N N . TYR A 1 323 ? 28.454 53.702 10.394 1.00 23.47 308 TYR A N 1
ATOM 2102 C CA . TYR A 1 323 ? 28.276 55.121 10.649 1.00 29.89 308 TYR A CA 1
ATOM 2103 C C . TYR A 1 323 ? 29.613 55.828 10.471 1.00 23.15 308 TYR A C 1
ATOM 2104 O O . TYR A 1 323 ? 30.580 55.526 11.180 1.00 27.00 308 TYR A O 1
ATOM 2113 N N . ASP A 1 324 ? 29.641 56.749 9.520 1.00 27.04 309 ASP A N 1
ATOM 2114 C CA . ASP A 1 324 ? 30.785 57.612 9.207 1.00 30.32 309 ASP A CA 1
ATOM 2115 C C . ASP A 1 324 ? 30.662 58.896 10.020 1.00 27.24 309 ASP A C 1
ATOM 2116 O O . ASP A 1 324 ? 29.905 59.809 9.667 1.00 32.63 309 ASP A O 1
ATOM 2121 N N . GLN A 1 325 ? 31.419 58.960 11.117 1.00 33.28 310 GLN A N 1
ATOM 2122 C CA . GLN A 1 325 ? 31.309 60.087 12.034 1.00 36.40 310 GLN A CA 1
ATOM 2123 C C . GLN A 1 325 ? 31.807 61.372 11.389 1.00 41.23 310 GLN A C 1
ATOM 2124 O O . GLN A 1 325 ? 31.251 62.448 11.629 1.00 41.16 310 GLN A O 1
ATOM 2130 N N . ILE A 1 326 ? 32.841 61.282 10.555 1.00 38.24 311 ILE A N 1
ATOM 2131 C CA . ILE A 1 326 ? 33.406 62.484 9.949 1.00 39.83 311 ILE A CA 1
ATOM 2132 C C . ILE A 1 326 ? 32.381 63.165 9.061 1.00 38.59 311 ILE A C 1
ATOM 2133 O O . ILE A 1 326 ? 32.115 64.367 9.192 1.00 41.66 311 ILE A O 1
ATOM 2138 N N . ASN A 1 327 ? 31.825 62.426 8.111 1.00 42.70 312 ASN A N 1
ATOM 2139 C CA . ASN A 1 327 ? 30.860 63.004 7.188 1.00 53.26 312 ASN A CA 1
ATOM 2140 C C . ASN A 1 327 ? 29.436 62.839 7.667 1.00 53.84 312 ASN A C 1
ATOM 2141 O O . ASN A 1 327 ? 28.509 63.143 6.908 1.00 66.88 312 ASN A O 1
ATOM 2146 N N . ASP A 1 328 ? 29.250 62.416 8.923 1.00 51.54 313 ASP A N 1
ATOM 2147 C CA . ASP A 1 328 ? 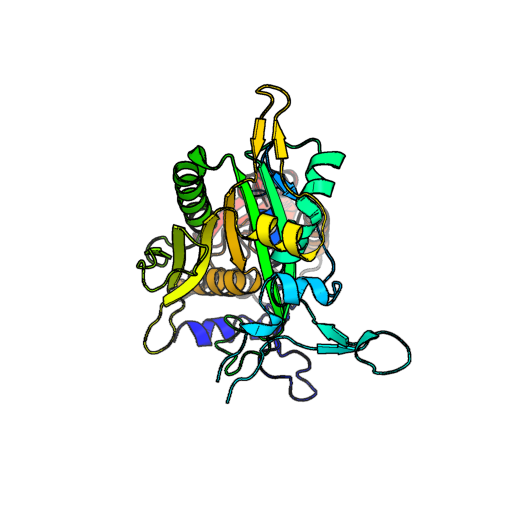27.951 62.044 9.466 1.00 45.65 313 ASP A CA 1
ATOM 2148 C C . ASP A 1 328 ? 27.055 61.486 8.365 1.00 55.98 313 ASP A C 1
ATOM 2149 O O . ASP A 1 328 ? 26.130 62.152 7.888 1.00 48.45 313 ASP A O 1
ATOM 2154 N N . VAL A 1 329 ? 27.355 60.272 7.927 1.00 47.58 314 VAL A N 1
ATOM 2155 C CA . VAL A 1 329 ? 26.503 59.538 7.003 1.00 43.21 314 VAL A CA 1
ATOM 2156 C C . VAL A 1 329 ? 26.490 58.091 7.487 1.00 46.89 314 VAL A C 1
ATOM 2157 O O . VAL A 1 329 ? 27.449 57.622 8.107 1.00 37.47 314 VAL A O 1
ATOM 2161 N N . ARG A 1 330 ? 25.365 57.414 7.274 1.00 37.41 315 ARG A N 1
ATOM 2162 C CA . ARG A 1 330 ? 25.225 55.988 7.554 1.00 29.74 315 ARG A CA 1
ATOM 2163 C C . ARG A 1 330 ? 24.953 55.281 6.241 1.00 27.45 315 ARG A C 1
ATOM 2164 O O . ARG A 1 330 ? 24.108 55.735 5.466 1.00 31.39 315 ARG A O 1
ATOM 2172 N N . TYR A 1 331 ? 25.677 54.192 5.980 1.00 25.53 316 TYR A N 1
ATOM 2173 C CA . TYR A 1 331 ? 25.454 53.440 4.758 1.00 26.08 316 TYR A CA 1
ATOM 2174 C C . TYR A 1 331 ? 25.831 51.988 4.991 1.00 24.47 316 TYR A C 1
ATOM 2175 O O . TYR A 1 331 ? 26.546 51.653 5.935 1.00 25.74 316 TYR A O 1
ATOM 2184 N N . THR A 1 332 ? 25.352 51.124 4.095 1.00 24.56 317 THR A N 1
ATOM 2185 C CA . THR A 1 332 ? 25.768 49.734 4.122 1.00 22.19 317 THR A CA 1
ATOM 2186 C C . THR A 1 332 ? 26.899 49.536 3.127 1.00 22.45 317 THR A C 1
ATOM 2187 O O . THR A 1 332 ? 26.692 49.734 1.916 1.00 23.43 317 THR A O 1
ATOM 2191 N N . PRO A 1 333 ? 28.100 49.175 3.587 1.00 22.98 318 PRO A N 1
ATOM 2192 C CA . PRO A 1 333 ? 29.226 48.997 2.665 1.00 20.55 318 PRO A CA 1
ATOM 2193 C C . PRO A 1 333 ? 28.961 47.980 1.572 1.00 20.64 318 PRO A C 1
ATOM 2194 O O . PRO A 1 333 ? 28.265 46.982 1.762 1.00 21.52 318 PRO A O 1
ATOM 2198 N N . TYR A 1 334 ? 29.539 48.258 0.408 1.00 20.39 319 TYR A N 1
ATOM 2199 C CA . TYR A 1 334 ? 29.693 47.240 -0.606 1.00 20.18 319 TYR A CA 1
ATOM 2200 C C . TYR A 1 334 ? 30.882 46.358 -0.236 1.00 20.59 319 TYR A C 1
ATOM 2201 O O . TYR A 1 334 ? 31.758 46.747 0.555 1.00 20.59 319 TYR A O 1
ATOM 2210 N N . VAL A 1 335 ? 30.914 45.162 -0.825 1.00 20.08 320 VAL A N 1
ATOM 2211 C CA . VAL A 1 335 ? 31.926 44.152 -0.528 1.00 18.30 320 VAL A CA 1
ATOM 2212 C C . VAL A 1 335 ? 32.636 43.726 -1.815 1.00 18.52 320 VAL A C 1
ATOM 2213 O O . VAL A 1 335 ? 31.985 43.338 -2.787 1.00 20.33 320 VAL A O 1
ATOM 2217 N N . ILE A 1 336 ? 33.971 43.798 -1.800 1.00 18.40 321 ILE A N 1
ATOM 2218 C CA . ILE A 1 336 ? 34.823 43.140 -2.788 1.00 18.95 321 ILE A CA 1
ATOM 2219 C C . ILE A 1 336 ? 35.401 41.913 -2.113 1.00 18.76 321 ILE A C 1
ATOM 2220 O O . ILE A 1 336 ? 36.013 42.027 -1.043 1.00 19.22 321 ILE A O 1
ATOM 2225 N N . GLU A 1 337 ? 35.235 40.755 -2.739 1.00 17.84 322 GLU A N 1
ATOM 2226 C CA . GLU A 1 337 ? 35.616 39.474 -2.130 1.00 18.09 322 GLU A CA 1
ATOM 2227 C C . GLU A 1 337 ? 36.631 38.693 -2.946 1.00 18.36 322 GLU A C 1
ATOM 2228 O O . GLU A 1 337 ? 36.249 38.049 -3.937 1.00 20.19 322 GLU A O 1
ATOM 2234 N N . PRO A 1 338 ? 37.892 38.653 -2.523 1.00 18.40 323 PRO A N 1
ATOM 2235 C CA . PRO A 1 338 ? 38.849 37.668 -3.061 1.00 18.94 323 PRO A CA 1
ATOM 2236 C C . PRO A 1 338 ? 38.705 36.350 -2.316 1.00 20.57 323 PRO A C 1
ATOM 2237 O O . PRO A 1 338 ? 38.992 36.256 -1.119 1.00 22.39 323 PRO A O 1
ATOM 2241 N N . ALA A 1 339 ? 38.213 35.336 -3.008 1.00 19.32 324 ALA A N 1
ATOM 2242 C CA . ALA A 1 339 ? 37.926 34.035 -2.391 1.00 19.88 324 ALA A CA 1
ATOM 2243 C C . ALA A 1 339 ? 38.859 33.001 -3.028 1.00 18.54 324 ALA A C 1
ATOM 2244 O O . ALA A 1 339 ? 38.602 32.546 -4.150 1.00 21.43 324 ALA A O 1
ATOM 2246 N N . ALA A 1 340 ? 39.916 32.647 -2.315 1.00 19.27 325 ALA A N 1
ATOM 2247 C CA . ALA A 1 340 ? 40.948 31.740 -2.789 1.00 20.81 325 ALA A CA 1
ATOM 2248 C C . ALA A 1 340 ? 40.857 30.402 -2.064 1.00 22.18 325 ALA A C 1
ATOM 2249 O O . ALA A 1 340 ? 40.127 30.220 -1.083 1.00 20.13 325 ALA A O 1
ATOM 2251 N N . GLY A 1 341 ? 41.592 29.442 -2.602 1.00 22.04 326 GLY A N 1
ATOM 2252 C CA . GLY A 1 341 ? 41.584 28.097 -2.079 1.00 20.81 326 GLY A CA 1
ATOM 2253 C C . GLY A 1 341 ? 42.990 27.719 -1.674 1.00 21.40 326 GLY A C 1
ATOM 2254 O O . GLY A 1 341 ? 43.910 27.722 -2.499 1.00 20.83 326 GLY A O 1
ATOM 2255 N N . LEU A 1 342 ? 43.168 27.402 -0.397 1.00 19.68 327 LEU A N 1
ATOM 2256 C CA . LEU A 1 342 ? 44.478 26.989 0.083 1.00 19.05 327 LEU A CA 1
ATOM 2257 C C . LEU A 1 342 ? 44.880 25.656 -0.528 1.00 21.45 327 LEU A C 1
ATOM 2258 O O . LEU A 1 342 ? 45.977 25.519 -1.090 1.00 20.60 327 LEU A O 1
ATOM 2263 N N . THR A 1 343 ? 44.007 24.657 -0.436 1.00 21.28 328 THR A N 1
ATOM 2264 C CA . THR A 1 343 ? 44.400 23.359 -0.967 1.00 20.23 328 THR A CA 1
ATOM 2265 C C . THR A 1 343 ? 44.358 23.351 -2.498 1.00 21.45 328 THR A C 1
ATOM 2266 O O . THR A 1 343 ? 45.205 22.710 -3.132 1.00 20.89 328 THR A O 1
ATOM 2270 N N . ARG A 1 344 ? 43.466 24.121 -3.125 1.00 21.24 329 ARG A N 1
ATOM 2271 C CA . ARG A 1 344 ? 43.531 24.220 -4.580 1.00 22.58 329 ARG A CA 1
ATOM 2272 C C . ARG A 1 344 ? 44.808 24.936 -5.041 1.00 20.16 329 ARG A C 1
ATOM 2273 O O . ARG A 1 344 ? 45.434 24.507 -6.023 1.00 21.23 329 ARG A O 1
ATOM 2281 N N . SER A 1 345 ? 45.239 25.977 -4.316 1.00 18.34 330 SER A N 1
ATOM 2282 C CA . SER A 1 345 ? 46.490 26.679 -4.634 1.00 17.00 330 SER A CA 1
ATOM 2283 C C . SER A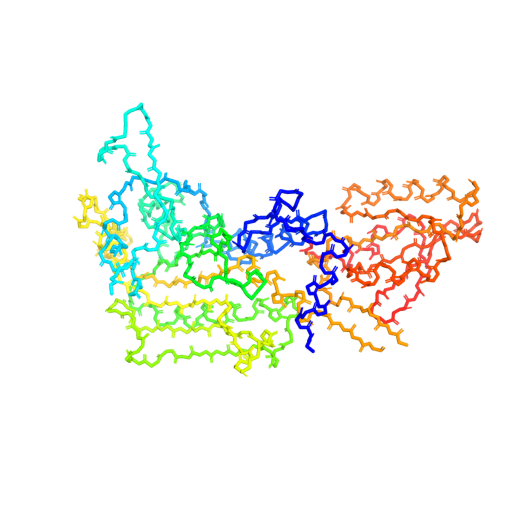 1 345 ? 47.689 25.767 -4.479 1.00 19.02 330 SER A C 1
ATOM 2284 O O . SER A 1 345 ? 48.647 25.837 -5.261 1.00 19.79 330 SER A O 1
ATOM 2287 N N . PHE A 1 346 ? 47.677 24.936 -3.441 1.00 20.13 331 PHE A N 1
ATOM 2288 C CA . PHE A 1 346 ? 48.737 23.947 -3.233 1.00 18.51 331 PHE A CA 1
ATOM 2289 C C . PHE A 1 346 ? 48.935 23.100 -4.483 1.00 19.51 331 PHE A C 1
ATOM 2290 O O . PHE A 1 346 ? 50.057 22.928 -4.964 1.00 19.84 331 PHE A O 1
ATOM 2298 N N . MET A 1 347 ? 47.834 22.634 -5.066 1.00 19.88 332 MET A N 1
ATOM 2299 C CA . MET A 1 347 ? 47.897 21.844 -6.287 1.00 20.21 332 MET A CA 1
ATOM 2300 C C . MET A 1 347 ? 48.485 22.647 -7.445 1.00 20.85 332 MET A C 1
ATOM 2301 O O . MET A 1 347 ? 49.324 22.147 -8.204 1.00 21.29 332 MET A O 1
ATOM 2306 N N . ALA A 1 348 ? 48.030 23.897 -7.616 1.00 21.08 333 ALA A N 1
ATOM 2307 C CA . ALA A 1 348 ? 48.537 24.718 -8.719 1.00 20.39 333 ALA A CA 1
ATOM 2308 C C . ALA A 1 348 ? 50.032 25.017 -8.570 1.00 19.74 333 ALA A C 1
ATOM 2309 O O . ALA A 1 348 ? 50.780 24.955 -9.548 1.00 20.83 333 ALA A O 1
ATOM 2311 N N . PHE A 1 349 ? 50.491 25.374 -7.359 1.00 18.98 334 PHE A N 1
ATOM 2312 C CA . PHE A 1 349 ? 51.920 25.620 -7.171 1.00 19.99 334 PHE A CA 1
ATOM 2313 C C . PHE A 1 349 ? 52.757 24.370 -7.471 1.00 20.35 334 PHE A C 1
ATOM 2314 O O . PHE A 1 349 ? 53.823 24.462 -8.077 1.00 20.77 334 PHE A O 1
ATOM 2322 N N . LEU A 1 350 ? 52.316 23.197 -7.033 1.00 20.33 335 LEU A N 1
ATO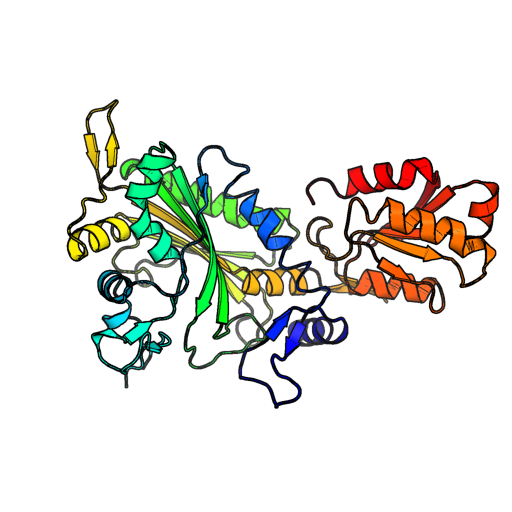M 2323 C CA . LEU A 1 350 ? 53.067 21.977 -7.334 1.00 21.17 335 LEU A CA 1
ATOM 2324 C C . LEU A 1 350 ? 53.109 21.681 -8.825 1.00 23.03 335 LEU A C 1
ATOM 2325 O O . LEU A 1 350 ? 54.164 21.350 -9.380 1.00 23.33 335 LEU A O 1
ATOM 2330 N N . ILE A 1 351 ? 51.946 21.724 -9.491 1.00 22.78 336 ILE A N 1
ATOM 2331 C CA . ILE A 1 351 ? 51.910 21.424 -10.917 1.00 23.72 336 ILE A CA 1
ATOM 2332 C C . ILE A 1 351 ? 52.802 22.396 -11.681 1.00 23.02 336 ILE A C 1
ATOM 2333 O O . ILE A 1 351 ? 53.605 22.000 -12.544 1.00 26.01 336 ILE A O 1
ATOM 2338 N N . ASP A 1 352 ? 52.685 23.693 -11.364 1.00 23.92 337 ASP A N 1
ATOM 2339 C CA . ASP A 1 352 ? 53.437 24.662 -12.135 1.00 22.31 337 ASP A CA 1
ATOM 2340 C C . ASP A 1 352 ? 54.932 24.520 -11.916 1.00 24.28 337 ASP A C 1
ATOM 2341 O O . ASP A 1 352 ? 55.729 24.780 -12.825 1.00 26.70 337 ASP A O 1
ATOM 2346 N N . ALA A 1 353 ? 55.328 24.124 -10.712 1.00 23.18 338 ALA A N 1
ATOM 2347 C CA . ALA A 1 353 ? 56.745 23.976 -10.392 1.00 20.79 338 ALA A CA 1
ATOM 2348 C C . ALA A 1 353 ? 57.367 22.739 -11.002 1.00 24.27 338 ALA A C 1
ATOM 2349 O O . ALA A 1 353 ? 58.594 22.686 -11.138 1.00 25.18 338 ALA A O 1
ATOM 2351 N N . TYR A 1 354 ? 56.567 21.727 -11.346 1.00 24.40 339 TYR A N 1
ATOM 2352 C CA . TYR A 1 354 ? 57.134 20.458 -11.792 1.00 24.77 339 TYR A CA 1
ATOM 2353 C C . TYR A 1 354 ? 57.849 20.627 -13.116 1.00 25.48 339 TYR A C 1
ATOM 2354 O O . TYR A 1 354 ? 57.261 21.094 -14.102 1.00 29.57 339 TYR A O 1
ATOM 2363 N N . THR A 1 355 ? 59.115 20.212 -13.155 1.00 25.63 340 THR A N 1
ATOM 2364 C CA . THR A 1 355 ? 59.955 20.405 -14.331 1.00 29.28 340 THR A CA 1
ATOM 2365 C C . THR A 1 355 ? 60.773 19.159 -14.608 1.00 32.44 340 THR A C 1
ATOM 2366 O O . THR A 1 355 ? 61.355 18.559 -13.698 1.00 31.10 340 THR A O 1
ATOM 2370 N N . GLU A 1 356 ? 60.817 18.766 -15.877 1.00 35.27 341 GLU A N 1
ATOM 2371 C CA . GLU A 1 356 ? 61.761 17.756 -16.345 1.00 43.44 341 GLU A CA 1
ATOM 2372 C C . GLU A 1 356 ? 62.675 18.435 -17.354 1.00 44.58 341 GLU A C 1
ATOM 2373 O O . GLU A 1 356 ? 62.207 18.914 -18.391 1.00 52.49 341 GLU A O 1
ATOM 2379 N N . ASP A 1 357 ? 63.955 18.538 -17.014 1.00 57.25 342 ASP A N 1
ATOM 2380 C CA . ASP A 1 357 ? 64.924 19.279 -17.819 1.00 61.21 342 ASP A CA 1
ATOM 2381 C C . ASP A 1 357 ? 66.033 18.349 -18.283 1.00 55.42 342 ASP A C 1
ATOM 2382 O O . ASP A 1 357 ? 66.075 17.180 -17.892 1.00 50.09 342 ASP A O 1
ATOM 2384 N N . LYS A 1 368 ? 69.172 14.332 -17.858 1.00 52.46 353 LYS A N 1
ATOM 2385 C CA . LYS A 1 368 ? 67.797 14.524 -17.387 1.00 55.91 353 LYS A CA 1
ATOM 2386 C C . LYS A 1 368 ? 67.765 14.898 -15.908 1.00 62.60 353 LYS A C 1
ATOM 2387 O O . LYS A 1 368 ? 68.599 14.440 -15.129 1.00 53.88 353 LYS A O 1
ATOM 2389 N N . ARG A 1 369 ? 66.792 15.732 -15.538 1.00 42.42 354 ARG A N 1
ATOM 2390 C CA . ARG A 1 369 ? 66.570 16.173 -14.169 1.00 40.79 354 ARG A CA 1
ATOM 2391 C C . ARG A 1 369 ? 65.071 16.244 -13.911 1.00 38.39 354 ARG A C 1
ATOM 2392 O O . ARG A 1 369 ? 64.311 16.643 -14.797 1.00 46.16 354 ARG A O 1
ATOM 2400 N N . THR A 1 370 ? 64.657 15.851 -12.715 1.00 34.53 355 THR A N 1
ATOM 2401 C CA . THR A 1 370 ? 63.343 16.190 -12.183 1.00 33.20 355 THR A CA 1
ATOM 2402 C C . THR A 1 370 ? 63.542 17.204 -11.069 1.00 32.51 355 THR A C 1
ATOM 2403 O O . THR A 1 370 ? 64.179 16.903 -10.048 1.00 33.00 355 THR A O 1
ATOM 2407 N N . VAL A 1 371 ? 63.004 18.409 -11.268 1.00 32.65 356 VAL A N 1
ATOM 2408 C CA . VAL A 1 371 ? 63.185 19.504 -10.321 1.00 26.31 356 VAL A CA 1
ATOM 2409 C C . VAL A 1 371 ? 61.827 20.128 -10.042 1.00 27.24 356 VAL A C 1
ATOM 2410 O O . VAL A 1 371 ? 61.081 20.452 -10.976 1.00 27.26 356 VAL A O 1
ATOM 2414 N N . LEU A 1 372 ? 61.527 20.328 -8.773 1.00 25.48 357 LEU A N 1
ATOM 2415 C CA . LEU A 1 372 ? 60.333 21.054 -8.357 1.00 22.44 357 LEU A CA 1
ATOM 2416 C C . LEU A 1 372 ? 60.761 22.507 -8.139 1.00 23.48 357 LEU A C 1
ATOM 2417 O O . LEU A 1 372 ? 61.380 22.840 -7.126 1.00 23.07 357 LEU A O 1
ATOM 2422 N N . ARG A 1 373 ? 60.484 23.374 -9.122 1.00 23.01 358 ARG A N 1
ATOM 2423 C CA . ARG A 1 373 ? 60.990 24.750 -9.094 1.00 25.81 358 ARG A CA 1
ATOM 2424 C C . ARG A 1 373 ? 60.066 25.654 -8.276 1.00 23.20 358 ARG A C 1
ATOM 2425 O O . ARG A 1 373 ? 59.421 26.570 -8.787 1.00 25.52 358 ARG A O 1
ATOM 2433 N N . LEU A 1 374 ? 59.980 25.348 -6.984 1.00 22.04 359 LEU A N 1
ATOM 2434 C CA . LEU A 1 374 ? 59.139 26.121 -6.075 1.00 21.22 359 LEU A CA 1
ATOM 2435 C C . LEU A 1 374 ? 59.855 27.392 -5.636 1.00 20.75 359 LEU A C 1
ATOM 2436 O O . LEU A 1 374 ? 61.070 27.391 -5.395 1.00 22.88 359 LEU A O 1
ATOM 2441 N N . ASP A 1 375 ? 59.095 28.475 -5.525 1.00 21.06 360 ASP A N 1
ATOM 2442 C CA . ASP A 1 375 ? 59.604 29.690 -4.901 1.00 21.00 360 ASP A CA 1
ATOM 2443 C C . ASP A 1 375 ? 60.254 29.326 -3.564 1.00 20.81 360 ASP A C 1
ATOM 2444 O O . ASP A 1 375 ? 59.708 28.504 -2.816 1.00 20.41 360 ASP A O 1
ATOM 2449 N N . PRO A 1 376 ? 61.436 29.854 -3.260 1.00 20.07 361 PRO A N 1
ATOM 2450 C CA . PRO A 1 376 ? 62.096 29.469 -2.008 1.00 21.66 361 PRO A CA 1
ATOM 2451 C C . PRO A 1 376 ? 61.285 29.781 -0.767 1.00 20.90 361 PRO A C 1
ATOM 2452 O O . PRO A 1 376 ? 61.474 29.111 0.261 1.00 22.37 361 PRO A O 1
ATOM 2456 N N . ARG A 1 377 ? 60.398 30.778 -0.830 1.00 20.85 362 ARG A N 1
ATOM 2457 C CA . ARG A 1 377 ? 59.507 31.076 0.284 1.00 19.44 362 ARG A CA 1
ATOM 2458 C C . ARG A 1 377 ? 58.442 30.006 0.479 1.00 21.22 362 ARG A C 1
ATOM 2459 O O . ARG A 1 377 ? 57.922 29.864 1.595 1.00 19.63 362 ARG A O 1
ATOM 2467 N N . LEU A 1 378 ? 58.107 29.250 -0.566 1.00 19.29 363 LEU A N 1
ATOM 2468 C CA . LEU A 1 378 ? 57.128 28.175 -0.449 1.00 18.98 363 LEU A CA 1
ATOM 2469 C C . LEU A 1 378 ? 57.759 26.810 -0.185 1.00 20.28 363 LEU A C 1
ATOM 2470 O O . LEU A 1 378 ? 57.109 25.931 0.395 1.00 19.06 363 LEU A O 1
ATOM 2475 N N . ALA A 1 379 ? 58.990 26.603 -0.621 1.00 17.49 364 ALA A N 1
ATOM 2476 C CA . ALA A 1 379 ? 59.613 25.294 -0.528 1.00 17.29 364 ALA A CA 1
ATOM 2477 C C . ALA A 1 379 ? 59.530 24.763 0.904 1.00 16.42 364 ALA A C 1
ATOM 2478 O O . ALA A 1 379 ? 59.826 25.496 1.849 1.00 19.29 364 ALA A O 1
ATOM 2480 N N . PRO A 1 380 ? 59.183 23.489 1.094 1.00 18.17 365 PRO A N 1
ATOM 2481 C CA . PRO A 1 380 ? 58.971 23.010 2.474 1.00 17.18 365 PRO A CA 1
ATOM 2482 C C . PRO A 1 380 ? 60.257 22.897 3.260 1.00 18.60 365 PRO A C 1
ATOM 2483 O O . PRO A 1 380 ? 60.265 23.175 4.466 1.00 19.19 365 PRO A O 1
ATOM 2487 N N . VAL A 1 381 ? 61.342 22.502 2.603 1.00 18.86 366 VAL A N 1
ATOM 2488 C CA . VAL A 1 381 ? 62.653 22.365 3.221 1.00 18.49 366 VAL A CA 1
ATOM 2489 C C . VAL A 1 381 ? 63.549 23.440 2.621 1.00 19.65 366 VAL A C 1
ATOM 2490 O O . VAL A 1 381 ? 63.673 23.522 1.394 1.00 20.15 366 VAL A O 1
ATOM 2494 N N . LYS A 1 382 ? 64.116 24.322 3.467 1.00 18.69 367 LYS A N 1
ATOM 2495 C CA . LYS A 1 382 ? 64.846 25.460 2.924 1.00 17.57 367 LYS A CA 1
ATOM 2496 C C . LYS A 1 382 ? 66.277 25.098 2.535 1.00 21.08 367 LYS A C 1
ATOM 2497 O O . LYS A 1 382 ? 66.828 25.660 1.580 1.00 21.79 367 LYS A O 1
ATOM 2503 N N . ALA A 1 383 ? 66.869 24.153 3.248 1.00 20.79 368 ALA A N 1
ATOM 2504 C CA . ALA A 1 383 ? 68.234 23.733 2.981 1.00 20.88 368 ALA A CA 1
ATOM 2505 C C . ALA A 1 383 ? 68.407 22.315 3.488 1.00 22.48 368 ALA A C 1
ATOM 2506 O O . ALA A 1 383 ? 67.793 21.916 4.477 1.00 22.36 368 ALA A O 1
ATOM 2508 N N . ALA A 1 384 ? 69.277 21.561 2.826 1.00 20.23 369 ALA A N 1
ATOM 2509 C CA . ALA A 1 384 ? 69.645 20.222 3.260 1.00 19.73 369 ALA A CA 1
ATOM 2510 C C . ALA A 1 384 ? 71.139 20.185 3.536 1.00 23.39 369 ALA A C 1
ATOM 2511 O O . ALA A 1 384 ? 71.932 20.660 2.716 1.00 26.84 369 ALA A O 1
ATOM 2513 N N . VAL A 1 385 ? 71.502 19.671 4.698 1.00 21.75 370 VAL A N 1
ATOM 2514 C CA . VAL A 1 385 ? 72.895 19.514 5.094 1.00 24.35 370 VAL A CA 1
ATOM 2515 C C . VAL A 1 385 ? 73.308 18.096 4.746 1.00 28.11 370 VAL A C 1
ATOM 2516 O O . VAL A 1 385 ? 72.699 17.128 5.219 1.00 26.47 370 VAL A O 1
ATOM 2520 N N . LEU A 1 386 ? 74.351 17.978 3.925 1.00 26.51 371 LEU A N 1
ATOM 2521 C CA . LEU A 1 386 ? 74.745 16.721 3.295 1.00 25.89 371 LEU A CA 1
ATOM 2522 C C . LEU A 1 386 ? 76.231 16.495 3.532 1.00 32.07 371 LEU A C 1
ATOM 2523 O O . LEU A 1 386 ? 77.071 17.092 2.839 1.00 31.10 371 LEU A O 1
ATOM 2528 N N . PRO A 1 387 ? 76.606 15.660 4.486 1.00 29.74 372 PRO A N 1
ATOM 2529 C CA . PRO A 1 387 ? 78.012 15.264 4.562 1.00 30.74 372 PRO A CA 1
ATOM 2530 C C . PRO A 1 387 ? 78.395 14.499 3.312 1.00 35.44 372 PRO A C 1
ATOM 2531 O O . PRO A 1 387 ? 77.596 13.747 2.752 1.00 34.42 372 PRO A O 1
ATOM 2535 N N . LEU A 1 388 ? 79.625 14.712 2.849 1.00 34.28 373 LEU A N 1
ATOM 2536 C CA . LEU A 1 388 ? 80.029 14.047 1.617 1.00 37.07 373 LEU A CA 1
ATOM 2537 C C . LEU A 1 388 ? 79.849 12.538 1.735 1.00 41.57 373 LEU A C 1
ATOM 2538 O O . LEU A 1 388 ? 79.400 11.885 0.784 1.00 41.35 373 LEU A O 1
ATOM 2543 N N . SER A 1 389 ? 80.153 11.976 2.905 1.00 38.66 374 SER A N 1
ATOM 2544 C CA . SER A 1 389 ? 79.936 10.565 3.197 1.00 39.30 374 SER A CA 1
ATOM 2545 C C . SER A 1 389 ? 79.600 10.438 4.677 1.00 45.45 374 SER A C 1
ATOM 2546 O O . SER A 1 389 ? 79.609 11.425 5.417 1.00 47.14 374 SER A O 1
ATOM 2549 N N . ARG A 1 390 ? 79.340 9.205 5.119 1.00 51.94 375 ARG A N 1
ATOM 2550 C CA . ARG A 1 390 ? 79.079 8.919 6.528 1.00 53.37 375 ARG A CA 1
ATOM 2551 C C . ARG A 1 390 ? 80.334 8.921 7.401 1.00 58.64 375 ARG A C 1
ATOM 2552 O O . ARG A 1 390 ? 80.228 8.621 8.593 1.00 57.27 375 ARG A O 1
ATOM 2560 N N . HIS A 1 391 ? 81.507 9.220 6.846 1.00 56.24 376 HIS A N 1
ATOM 2561 C CA . HIS A 1 391 ? 82.740 9.236 7.628 1.00 63.65 376 HIS A CA 1
ATOM 2562 C C . HIS A 1 391 ? 82.528 9.982 8.940 1.00 51.91 376 HIS A C 1
ATOM 2563 O O . HIS A 1 391 ? 81.881 11.031 8.978 1.00 49.80 376 HIS A O 1
ATOM 2570 N N . ALA A 1 392 ? 83.081 9.428 10.021 1.00 57.50 377 ALA A N 1
ATOM 2571 C CA . ALA A 1 392 ? 82.849 9.985 11.345 1.00 55.63 377 ALA A CA 1
ATOM 2572 C C . ALA A 1 392 ? 83.484 11.359 11.523 1.00 56.86 377 ALA A C 1
ATOM 2573 O O . ALA A 1 392 ? 83.037 12.122 12.386 1.00 63.30 377 ALA A O 1
ATOM 2575 N N . ASP A 1 393 ? 84.502 11.700 10.727 1.00 56.14 378 ASP A N 1
ATOM 2576 C CA . ASP A 1 393 ? 85.163 12.989 10.887 1.00 60.24 378 ASP A CA 1
ATOM 2577 C C . ASP A 1 393 ? 84.315 14.144 10.379 1.00 55.12 378 ASP A C 1
ATOM 2578 O O . ASP A 1 393 ? 84.586 15.294 10.742 1.00 59.14 378 ASP A O 1
ATOM 2583 N N . LEU A 1 394 ? 83.318 13.866 9.532 1.00 45.31 379 LEU A N 1
ATOM 2584 C CA . LEU A 1 394 ? 82.476 14.909 8.958 1.00 46.55 379 LEU A CA 1
ATOM 2585 C C . LEU A 1 394 ? 81.188 15.133 9.738 1.00 59.56 379 LEU A C 1
ATOM 2586 O O . LEU A 1 394 ? 80.561 16.187 9.576 1.00 49.55 379 LEU A O 1
ATOM 2591 N N . SER A 1 395 ? 80.768 14.170 10.560 1.00 64.87 380 SER A N 1
ATOM 2592 C CA . SER A 1 395 ? 79.529 14.336 11.318 1.00 63.65 380 SER A CA 1
ATOM 2593 C C . SER A 1 395 ? 79.589 15.503 12.294 1.00 50.93 380 SER A C 1
ATOM 2594 O O . SER A 1 395 ? 78.651 16.321 12.308 1.00 50.17 380 SER A O 1
ATOM 2597 N N . PRO A 1 396 ? 80.619 15.649 13.122 1.00 57.83 381 PRO A N 1
ATOM 2598 C CA . PRO A 1 396 ? 80.621 16.773 14.074 1.00 51.84 381 PRO A CA 1
ATOM 2599 C C . PRO A 1 396 ? 80.270 18.099 13.418 1.00 56.26 381 PRO A C 1
ATOM 2600 O O . PRO A 1 396 ? 79.343 18.786 13.866 1.00 51.39 381 PRO A O 1
ATOM 2604 N N . LYS A 1 397 ? 80.974 18.466 12.347 1.00 47.31 382 LYS A N 1
ATOM 2605 C CA . LYS A 1 397 ? 80.694 19.729 11.679 1.00 51.76 382 LYS A CA 1
ATOM 2606 C C . LYS A 1 397 ? 79.306 19.720 11.059 1.00 39.38 382 LYS A C 1
ATOM 2607 O O . LYS A 1 397 ? 78.537 20.670 11.228 1.00 43.21 382 LYS A O 1
ATOM 2613 N N . ALA A 1 398 ? 78.967 18.651 10.336 1.00 39.44 383 ALA A N 1
ATOM 2614 C CA . ALA A 1 398 ? 77.705 18.647 9.606 1.00 38.24 383 ALA A CA 1
ATOM 2615 C C . ALA A 1 398 ? 76.530 18.763 10.566 1.00 38.61 383 ALA A C 1
ATOM 2616 O O . ALA A 1 398 ? 75.567 19.494 10.302 1.00 34.11 383 ALA A O 1
ATOM 2618 N N . ARG A 1 399 ? 76.608 18.062 11.700 1.00 46.44 384 ARG A N 1
ATOM 2619 C CA . ARG A 1 399 ? 75.526 18.107 12.676 1.00 41.52 384 ARG A CA 1
ATOM 2620 C C . ARG A 1 399 ? 75.477 19.452 13.383 1.00 40.33 384 ARG A C 1
ATOM 2621 O O . ARG A 1 399 ? 74.391 19.982 13.640 1.00 42.32 384 ARG A O 1
ATOM 2629 N N . ASP A 1 400 ? 76.638 20.010 13.727 1.00 39.71 385 ASP A N 1
ATOM 2630 C CA . ASP A 1 400 ? 76.650 21.351 14.298 1.00 44.40 385 ASP A CA 1
ATOM 2631 C C . ASP A 1 400 ? 76.025 22.346 13.338 1.00 41.09 385 ASP A C 1
ATOM 2632 O O . ASP A 1 400 ? 75.230 23.204 13.743 1.00 37.12 385 ASP A O 1
ATOM 2637 N N . LEU A 1 401 ? 76.354 22.235 12.052 1.00 35.88 386 LEU A N 1
ATOM 2638 C CA . LEU A 1 401 ? 75.786 23.160 11.083 1.00 34.74 386 LEU A CA 1
ATOM 2639 C C . LEU A 1 401 ? 74.283 22.965 10.960 1.00 32.19 386 LEU A C 1
ATOM 2640 O O . LEU A 1 401 ? 73.526 23.940 10.948 1.00 32.30 386 LEU A O 1
ATOM 2645 N N . GLY A 1 402 ? 73.829 21.712 10.895 1.00 31.21 387 GLY A N 1
ATOM 2646 C CA . GLY A 1 402 ? 72.400 21.467 10.812 1.00 31.61 387 GLY A CA 1
ATOM 2647 C C . GLY A 1 402 ? 71.639 22.063 11.982 1.00 29.73 387 GLY A C 1
ATOM 2648 O O . GLY A 1 402 ? 70.572 22.659 11.804 1.00 30.20 387 GLY A O 1
ATOM 2649 N N . ALA A 1 403 ? 72.167 21.893 13.195 1.00 32.01 388 ALA A N 1
ATOM 2650 C CA . ALA A 1 403 ? 71.499 22.432 14.378 1.00 32.01 388 ALA A CA 1
ATOM 2651 C C . ALA A 1 403 ? 71.436 23.953 14.342 1.00 32.87 388 ALA A C 1
ATOM 2652 O O . ALA A 1 403 ? 70.434 24.544 14.752 1.00 32.89 388 ALA A O 1
ATOM 2654 N N . GLU A 1 404 ? 72.498 24.604 13.855 1.00 31.42 389 GLU A N 1
ATOM 2655 C CA . GLU A 1 404 ? 72.486 26.059 13.723 1.00 32.43 389 GLU A CA 1
ATOM 2656 C C . GLU A 1 404 ? 71.417 26.510 12.735 1.00 29.88 389 GLU A C 1
ATOM 2657 O O . GLU A 1 404 ? 70.656 27.443 13.007 1.00 31.96 389 GLU A O 1
ATOM 2663 N N . LEU A 1 405 ? 71.365 25.876 11.564 1.00 26.26 390 LEU A N 1
ATOM 2664 C CA . LEU A 1 405 ? 70.420 26.318 10.550 1.00 24.79 390 LEU A CA 1
ATOM 2665 C C . LEU A 1 405 ? 68.989 25.998 10.964 1.00 27.85 390 LEU A C 1
ATOM 2666 O O . LEU A 1 405 ? 68.059 26.746 10.635 1.00 26.33 390 LEU A O 1
ATOM 2671 N N A ARG A 1 406 ? 68.796 24.904 11.700 0.50 26.64 391 ARG A N 1
ATOM 2672 N N B ARG A 1 406 ? 68.793 24.913 11.712 0.50 26.62 391 ARG A N 1
ATOM 2673 C CA A ARG A 1 406 ? 67.453 24.500 12.094 0.50 25.57 391 ARG A CA 1
ATOM 2674 C CA B ARG A 1 406 ? 67.445 24.508 12.086 0.50 25.56 391 ARG A CA 1
ATOM 2675 C C A ARG A 1 406 ? 66.817 25.505 13.045 0.50 30.99 391 ARG A C 1
ATOM 2676 C C B ARG A 1 406 ? 66.819 25.467 13.092 0.50 30.98 391 ARG A C 1
ATOM 2677 O O A ARG A 1 406 ? 65.585 25.555 13.142 0.50 29.36 391 ARG A O 1
ATOM 2678 O O B ARG A 1 406 ? 65.599 25.438 13.287 0.50 29.69 391 ARG A O 1
ATOM 2693 N N . LYS A 1 407 ? 67.624 26.312 13.737 1.00 28.62 392 LYS A N 1
ATOM 2694 C CA . LYS A 1 407 ? 67.069 27.364 14.570 1.00 29.68 392 LYS A CA 1
ATOM 2695 C C . LYS A 1 407 ? 66.331 28.404 13.735 1.00 33.38 392 LYS A C 1
ATOM 2696 O O . LYS A 1 407 ? 65.484 29.124 14.267 1.00 34.85 392 LYS A O 1
ATOM 2702 N N . CYS A 1 408 ? 66.622 28.478 12.445 1.00 27.49 393 CYS A N 1
ATOM 2703 C CA . CYS A 1 408 ? 66.076 29.505 11.556 1.00 29.42 393 CYS A CA 1
ATOM 2704 C C . CYS A 1 408 ? 65.046 28.989 10.563 1.00 31.78 393 CYS A C 1
ATOM 2705 O O . CYS A 1 408 ? 64.073 29.695 10.261 1.00 29.44 393 CYS A O 1
ATOM 2708 N N . TRP A 1 409 ? 65.238 27.782 10.040 1.00 25.69 394 TRP A N 1
ATOM 2709 C CA . TRP A 1 409 ? 64.425 27.251 8.950 1.00 24.09 394 TRP A CA 1
ATOM 2710 C C . TRP A 1 409 ? 64.192 25.764 9.163 1.00 25.58 394 TRP A C 1
ATOM 2711 O O . TRP A 1 409 ? 64.954 25.100 9.859 1.00 24.98 394 TRP A O 1
ATOM 2722 N N . ASN A 1 410 ? 63.167 25.229 8.505 1.00 20.99 395 ASN A N 1
ATOM 2723 C CA . ASN A 1 410 ? 63.056 23.786 8.379 1.00 19.25 395 ASN A CA 1
ATOM 2724 C C . ASN A 1 410 ? 64.166 23.279 7.469 1.00 21.63 395 ASN A C 1
ATOM 2725 O O . ASN A 1 410 ? 64.273 23.706 6.308 1.00 22.28 395 ASN A O 1
ATOM 2730 N N . ILE A 1 411 ? 64.989 22.363 7.983 1.00 22.06 396 ILE A N 1
ATOM 2731 C CA . ILE A 1 411 ? 66.084 21.839 7.187 1.00 24.03 396 ILE A CA 1
ATOM 2732 C C . ILE A 1 411 ? 66.059 20.324 7.228 1.00 28.38 396 ILE A C 1
ATOM 2733 O O . ILE A 1 411 ? 65.395 19.702 8.060 1.00 29.56 396 ILE A O 1
ATOM 2738 N N . ASP A 1 412 ? 66.786 19.726 6.300 1.00 22.72 397 ASP A N 1
ATOM 2739 C CA . ASP A 1 412 ? 66.937 18.288 6.256 1.00 21.40 397 ASP A CA 1
ATOM 2740 C C . ASP A 1 412 ? 68.412 17.959 6.414 1.00 23.85 397 ASP A C 1
ATOM 2741 O O . ASP A 1 412 ? 69.277 18.786 6.113 1.00 27.73 397 ASP A O 1
ATOM 2746 N N . PHE A 1 413 ? 68.670 16.779 6.950 1.00 27.86 398 PHE A N 1
ATOM 2747 C CA . PHE A 1 413 ? 70.006 16.218 7.085 1.00 30.88 398 PHE A CA 1
ATOM 2748 C C . PHE A 1 413 ? 69.983 14.846 6.434 1.00 31.99 398 PHE A C 1
ATOM 2749 O O . PHE A 1 413 ? 69.107 14.033 6.747 1.00 30.96 398 PHE A O 1
ATOM 2757 N N . ASP A 1 414 ? 70.916 14.578 5.517 1.00 28.54 399 ASP A N 1
ATOM 2758 C CA . ASP A 1 414 ? 70.905 13.293 4.816 1.00 30.38 399 ASP A CA 1
ATOM 2759 C C . ASP A 1 414 ? 72.328 12.861 4.505 1.00 28.91 399 ASP A C 1
ATOM 2760 O O . ASP A 1 414 ? 73.028 13.557 3.764 1.00 28.93 399 ASP A O 1
ATOM 2765 N N . ASP A 1 415 ? 72.756 11.727 5.064 1.00 31.62 400 ASP A N 1
ATOM 2766 C CA . ASP A 1 415 ? 74.080 11.199 4.752 1.00 31.73 400 ASP A CA 1
ATOM 2767 C C . ASP A 1 415 ? 74.050 9.857 4.023 1.00 36.98 400 ASP A C 1
ATOM 2768 O O . ASP A 1 415 ? 75.099 9.218 3.890 1.00 39.83 400 ASP A O 1
ATOM 2773 N N . ALA A 1 416 ? 72.897 9.439 3.503 1.00 36.22 401 ALA A N 1
ATOM 2774 C CA . ALA A 1 416 ? 72.726 8.105 2.939 1.00 39.93 401 ALA A CA 1
ATOM 2775 C C . ALA A 1 416 ? 72.947 8.121 1.428 1.00 36.88 401 ALA A C 1
ATOM 2776 O O . ALA A 1 416 ? 72.271 8.859 0.706 1.00 36.16 401 ALA A O 1
ATOM 2778 N N . GLY A 1 417 ? 73.883 7.297 0.952 1.00 42.23 402 GLY A N 1
ATOM 2779 C CA . GLY A 1 417 ? 74.090 7.126 -0.475 1.00 43.13 402 GLY A CA 1
ATOM 2780 C C . GLY A 1 417 ? 74.985 8.183 -1.098 1.00 45.51 402 GLY A C 1
ATOM 2781 O O . GLY A 1 417 ? 75.485 9.105 -0.450 1.00 36.99 402 GLY A O 1
ATOM 2782 N N . ALA A 1 418 ? 75.165 8.045 -2.412 1.00 41.62 403 ALA A N 1
ATOM 2783 C CA . ALA A 1 418 ? 76.043 8.941 -3.154 1.00 38.79 403 ALA A CA 1
ATOM 2784 C C . ALA A 1 418 ? 75.531 10.373 -3.095 1.00 35.32 403 ALA A C 1
ATOM 2785 O O . ALA A 1 418 ? 74.327 10.631 -3.180 1.00 33.38 403 ALA A O 1
ATOM 2787 N N . ILE A 1 419 ? 76.472 11.316 -2.998 1.00 33.95 404 ILE A N 1
ATOM 2788 C CA . ILE A 1 419 ? 76.107 12.719 -2.813 1.00 29.48 404 ILE A CA 1
ATOM 2789 C C . ILE A 1 419 ? 75.267 13.217 -3.985 1.00 28.47 404 ILE A C 1
ATOM 2790 O O . ILE A 1 419 ? 74.311 13.978 -3.796 1.00 29.79 404 ILE A O 1
ATOM 2795 N N . GLY A 1 420 ? 75.602 12.788 -5.207 1.00 35.80 405 GLY A N 1
ATOM 2796 C CA . GLY A 1 420 ? 74.865 13.280 -6.364 1.00 36.28 405 GLY A CA 1
ATOM 2797 C C . GLY A 1 420 ? 73.412 12.851 -6.350 1.00 30.36 405 GLY A C 1
ATOM 2798 O O . GLY A 1 420 ? 72.517 13.625 -6.710 1.00 31.12 405 GLY A O 1
ATOM 2799 N N . ARG A 1 421 ? 73.153 11.614 -5.918 1.00 31.07 406 ARG A N 1
ATOM 2800 C CA . ARG A 1 421 ? 71.768 11.186 -5.771 1.00 31.16 406 ARG A CA 1
ATOM 2801 C C . ARG A 1 421 ? 71.070 11.952 -4.667 1.00 33.97 406 ARG A C 1
ATOM 2802 O O . ARG A 1 421 ? 69.871 12.229 -4.767 1.00 29.19 406 ARG A O 1
ATOM 2810 N N . ARG A 1 422 ? 71.800 12.337 -3.622 1.00 27.82 407 ARG A N 1
ATOM 2811 C CA . ARG A 1 422 ? 71.168 13.109 -2.568 1.00 26.58 407 ARG A CA 1
ATOM 2812 C C . ARG A 1 422 ? 70.803 14.515 -3.036 1.00 25.28 407 ARG A C 1
ATOM 2813 O O . ARG A 1 422 ? 69.761 15.035 -2.640 1.00 24.62 407 ARG A O 1
ATOM 2821 N N . TYR A 1 423 ? 71.618 15.139 -3.894 1.00 26.71 408 TYR A N 1
ATOM 2822 C CA . TYR A 1 423 ? 71.208 16.415 -4.483 1.00 25.07 408 TYR A CA 1
ATOM 2823 C C . TYR A 1 423 ? 69.896 16.242 -5.244 1.00 23.21 408 TYR A C 1
ATOM 2824 O O . TYR A 1 423 ? 68.986 17.072 -5.146 1.00 23.30 408 TYR A O 1
ATOM 2833 N N . ARG A 1 424 ? 69.818 15.182 -6.055 1.00 27.57 409 ARG A N 1
ATOM 2834 C CA . ARG A 1 424 ? 68.634 14.954 -6.878 1.00 27.35 409 ARG A CA 1
ATOM 2835 C C . ARG A 1 424 ? 67.401 14.689 -6.019 1.00 24.62 409 ARG A C 1
ATOM 2836 O O . ARG A 1 424 ? 66.291 15.108 -6.375 1.00 25.84 409 ARG A O 1
ATOM 2844 N N . ARG A 1 425 ? 67.573 14.023 -4.880 1.00 25.13 410 ARG A N 1
ATOM 2845 C CA . ARG A 1 425 ? 66.444 13.792 -3.976 1.00 27.43 410 ARG A CA 1
ATOM 2846 C C . ARG A 1 425 ? 65.882 15.101 -3.438 1.00 26.52 410 ARG A C 1
ATOM 2847 O O . ARG A 1 425 ? 64.661 15.265 -3.298 1.00 25.00 410 ARG A O 1
ATOM 2855 N N . GLN A 1 426 ? 66.758 16.062 -3.137 1.00 22.21 411 GLN A N 1
ATOM 2856 C CA . GLN A 1 426 ? 66.315 17.366 -2.667 1.00 20.64 411 GLN A CA 1
ATOM 2857 C C . GLN A 1 426 ? 65.709 18.184 -3.800 1.00 20.88 411 GLN A C 1
ATOM 2858 O O . GLN A 1 426 ? 64.725 18.899 -3.599 1.00 22.39 411 GLN A O 1
ATOM 2864 N N . ASP A 1 427 ? 66.321 18.132 -4.983 1.00 22.00 412 ASP A N 1
ATOM 2865 C CA . ASP A 1 427 ? 65.763 18.862 -6.120 1.00 22.09 412 ASP A CA 1
ATOM 2866 C C . ASP A 1 427 ? 64.315 18.453 -6.378 1.00 23.49 412 ASP A C 1
ATOM 2867 O O . ASP A 1 427 ? 63.471 19.287 -6.756 1.00 22.91 412 ASP A O 1
ATOM 2872 N N . GLU A 1 428 ? 64.022 17.160 -6.216 1.00 22.63 413 GLU A N 1
ATOM 2873 C CA . GLU A 1 428 ? 62.715 16.603 -6.537 1.00 25.53 413 GLU A CA 1
ATOM 2874 C C . GLU A 1 428 ? 61.626 17.159 -5.630 1.00 22.52 413 GLU A C 1
ATOM 2875 O O . GLU A 1 428 ? 60.457 17.122 -6.015 1.00 22.87 413 GLU A O 1
ATOM 2881 N N . VAL A 1 429 ? 61.975 17.666 -4.447 1.00 21.56 414 VAL A N 1
ATOM 2882 C CA . VAL A 1 429 ? 60.991 18.226 -3.531 1.00 20.50 414 VAL A CA 1
ATOM 2883 C C . VAL A 1 429 ? 61.161 19.731 -3.378 1.00 21.14 414 VAL A C 1
ATOM 2884 O O . VAL A 1 429 ? 60.532 20.347 -2.502 1.00 19.97 414 VAL A O 1
ATOM 2888 N N . GLY A 1 430 ? 62.013 20.348 -4.198 1.00 22.35 415 GLY A N 1
ATOM 2889 C CA . GLY A 1 430 ? 62.046 21.799 -4.275 1.00 20.70 415 GLY A CA 1
ATOM 2890 C C . GLY A 1 430 ? 63.023 22.481 -3.357 1.00 18.79 415 GLY A C 1
ATOM 2891 O O . GLY A 1 430 ? 63.029 23.713 -3.287 1.00 20.13 415 GLY A O 1
ATOM 2892 N N . THR A 1 431 ? 63.854 21.731 -2.650 1.00 19.29 416 THR A N 1
ATOM 2893 C CA . THR A 1 431 ? 64.735 22.353 -1.675 1.00 19.79 416 THR A CA 1
ATOM 2894 C C . THR A 1 431 ? 65.654 23.346 -2.382 1.00 20.35 416 THR A C 1
ATOM 2895 O O . THR A 1 431 ? 66.363 22.956 -3.334 1.00 21.37 416 THR A O 1
ATOM 2899 N N . PRO A 1 432 ? 65.685 24.612 -1.969 1.00 19.51 417 PRO A N 1
ATOM 2900 C CA . PRO A 1 432 ? 66.435 25.592 -2.767 1.00 21.43 417 PRO A CA 1
ATOM 2901 C C . PRO A 1 432 ? 67.946 25.481 -2.635 1.00 25.00 417 PRO A C 1
ATOM 2902 O O . PRO A 1 432 ? 68.646 25.881 -3.578 1.00 23.83 417 PRO A O 1
ATOM 2906 N N . PHE A 1 433 ? 68.470 24.976 -1.519 1.00 22.02 418 PHE A N 1
ATOM 2907 C CA . PHE A 1 433 ? 69.914 24.895 -1.320 1.00 22.76 418 PHE A CA 1
ATOM 2908 C C . PHE A 1 433 ? 70.320 23.591 -0.666 1.00 23.58 418 PHE A C 1
ATOM 2909 O O . PHE A 1 433 ? 69.660 23.113 0.271 1.00 23.33 418 PHE A O 1
ATOM 2917 N N . CYS A 1 434 ? 71.437 23.047 -1.147 1.00 21.71 419 CYS A N 1
ATOM 2918 C CA . CYS A 1 434 ? 72.130 21.943 -0.508 1.00 22.11 419 CYS A CA 1
ATOM 2919 C C . CYS A 1 434 ? 73.481 22.436 -0.013 1.00 25.75 419 CYS A C 1
ATOM 2920 O O . CYS A 1 434 ? 74.170 23.196 -0.699 1.00 29.15 419 CYS A O 1
ATOM 2923 N N . VAL A 1 435 ? 73.836 22.015 1.189 1.00 23.11 420 VAL A N 1
ATOM 2924 C CA . VAL A 1 435 ? 75.077 22.432 1.843 1.00 25.69 420 VAL A CA 1
ATOM 2925 C C . VAL A 1 435 ? 75.899 21.174 2.070 1.00 29.38 420 VAL A C 1
ATOM 2926 O O . VAL A 1 435 ? 75.510 20.315 2.872 1.00 27.74 420 VAL A O 1
ATOM 2930 N N . THR A 1 436 ? 77.031 21.057 1.373 1.00 26.20 421 THR A N 1
ATOM 2931 C CA . THR A 1 436 ? 77.872 19.867 1.440 1.00 25.94 421 THR A CA 1
ATOM 2932 C C . THR A 1 436 ? 79.082 20.122 2.320 1.00 35.57 421 THR A C 1
ATOM 2933 O O . THR A 1 436 ? 79.819 21.091 2.112 1.00 31.09 421 THR A O 1
ATOM 2937 N N . VAL A 1 437 ? 79.266 19.246 3.298 1.00 30.91 422 VAL A N 1
ATOM 2938 C CA . VAL A 1 437 ? 80.437 19.218 4.164 1.00 32.77 422 VAL A CA 1
ATOM 2939 C C . VAL A 1 437 ? 81.349 18.105 3.680 1.00 35.81 422 VAL A C 1
ATOM 2940 O O . VAL A 1 437 ? 80.966 16.927 3.698 1.00 34.83 422 VAL A O 1
ATOM 2944 N N . ASP A 1 438 ? 82.565 18.468 3.270 1.00 35.88 423 ASP A N 1
ATOM 2945 C CA . ASP A 1 438 ? 83.528 17.536 2.693 1.00 36.65 423 ASP A CA 1
ATOM 2946 C C . ASP A 1 438 ? 84.829 17.546 3.492 1.00 40.61 423 ASP A C 1
ATOM 2947 O O . ASP A 1 438 ? 84.965 18.224 4.512 1.00 42.57 423 ASP A O 1
ATOM 2952 N N . PHE A 1 439 ? 85.801 16.759 3.033 1.00 46.44 424 PHE A N 1
ATOM 2953 C CA . PHE A 1 439 ? 87.028 16.645 3.808 1.00 45.63 424 PHE A CA 1
ATOM 2954 C C . PHE A 1 439 ? 87.831 17.933 3.752 1.00 47.61 424 PHE A C 1
ATOM 2955 O O . PHE A 1 439 ? 88.567 18.236 4.691 1.00 50.40 424 PHE A O 1
ATOM 2963 N N . ASP A 1 440 ? 87.670 18.730 2.693 1.00 44.30 425 ASP A N 1
ATOM 2964 C CA . ASP A 1 440 ? 88.334 20.029 2.687 1.00 52.04 425 ASP A CA 1
ATOM 2965 C C . ASP A 1 440 ? 87.739 20.943 3.754 1.00 48.43 425 ASP A C 1
ATOM 2966 O O . ASP A 1 440 ? 88.449 21.786 4.315 1.00 50.73 425 ASP A O 1
ATOM 2971 N N . SER A 1 441 ? 86.457 20.754 4.079 1.00 43.63 426 SER A N 1
ATOM 2972 C CA . SER A 1 441 ? 85.825 21.543 5.132 1.00 41.36 426 SER A CA 1
ATOM 2973 C C . SER A 1 441 ? 86.569 21.418 6.452 1.00 50.38 426 SER A C 1
ATOM 2974 O O . SER A 1 441 ? 86.565 22.358 7.254 1.00 46.19 426 SER A O 1
ATOM 2977 N N . LEU A 1 442 ? 87.196 20.267 6.706 1.00 47.91 427 LEU A N 1
ATOM 2978 C CA . LEU A 1 442 ? 87.903 20.068 7.968 1.00 50.70 427 LEU A CA 1
ATOM 2979 C C . LEU A 1 442 ? 89.160 20.922 8.061 1.00 59.55 427 LEU A C 1
ATOM 2980 O O . LEU A 1 442 ? 89.681 21.120 9.165 1.00 58.56 427 LEU A O 1
ATOM 2985 N N . GLN A 1 443 ? 89.651 21.438 6.935 1.00 57.19 428 GLN A N 1
ATOM 2986 C CA . GLN A 1 443 ? 90.816 22.315 6.904 1.00 60.25 428 GLN A CA 1
ATOM 2987 C C . GLN A 1 443 ? 90.473 23.777 6.668 1.00 63.52 428 GLN A C 1
ATOM 2988 O O . GLN A 1 443 ? 91.089 24.648 7.284 1.00 60.34 428 GLN A O 1
ATOM 2994 N N . ASP A 1 444 ? 89.518 24.087 5.785 1.00 53.36 429 ASP A N 1
ATOM 2995 C CA . ASP A 1 444 ? 89.190 25.479 5.503 1.00 49.67 429 ASP A CA 1
ATOM 2996 C C . ASP A 1 444 ? 87.961 25.965 6.255 1.00 50.15 429 ASP A C 1
ATOM 2997 O O . ASP A 1 444 ? 87.650 27.154 6.186 1.00 50.10 429 ASP A O 1
ATOM 3002 N N . ASN A 1 445 ? 87.283 25.088 6.995 1.00 47.69 430 ASN A N 1
ATOM 3003 C CA . ASN A 1 445 ? 86.096 25.454 7.767 1.00 52.48 430 ASN A CA 1
ATOM 3004 C C . ASN A 1 445 ? 85.060 26.149 6.888 1.00 45.27 430 ASN A C 1
ATOM 3005 O O . ASN A 1 445 ? 84.347 27.054 7.321 1.00 46.10 430 ASN A O 1
ATOM 3010 N N . ALA A 1 446 ? 84.963 25.699 5.640 1.00 42.74 431 ALA A N 1
ATOM 3011 C CA . ALA A 1 446 ? 83.966 26.181 4.699 1.00 42.50 431 ALA A CA 1
ATOM 3012 C C . ALA A 1 446 ? 83.234 24.985 4.096 1.00 39.76 431 ALA A C 1
ATOM 3013 O O . ALA A 1 446 ? 83.691 23.842 4.195 1.00 40.29 431 ALA A O 1
ATOM 3015 N N . VAL A 1 447 ? 82.094 25.270 3.463 1.00 35.71 432 VAL A N 1
ATOM 3016 C CA . VAL A 1 447 ? 81.213 24.266 2.873 1.00 31.76 432 VAL A CA 1
ATOM 3017 C C . VAL A 1 447 ? 80.811 24.761 1.492 1.00 37.18 432 VAL A C 1
ATOM 3018 O O . VAL A 1 447 ? 80.942 25.942 1.171 1.00 36.85 432 VAL A O 1
ATOM 3022 N N . THR A 1 448 ? 80.344 23.837 0.660 1.00 31.20 433 THR A N 1
ATOM 3023 C CA . THR A 1 448 ? 79.826 24.188 -0.656 1.00 32.43 433 THR A CA 1
ATOM 3024 C C . THR A 1 448 ? 78.315 24.300 -0.556 1.00 28.37 433 THR A C 1
ATOM 3025 O O . THR A 1 448 ? 77.658 23.415 0.010 1.00 30.21 433 THR A O 1
ATOM 3029 N N . VAL A 1 449 ? 77.766 25.396 -1.085 1.00 29.47 434 VAL A N 1
ATOM 3030 C CA . VAL A 1 449 ? 76.331 25.626 -1.142 1.00 28.61 434 VAL A CA 1
ATOM 3031 C C . VAL A 1 449 ? 75.931 25.555 -2.602 1.00 29.95 434 VAL A C 1
ATOM 3032 O O . VAL A 1 449 ? 76.444 26.325 -3.429 1.00 29.38 434 VAL A O 1
ATOM 3036 N N . ARG A 1 450 ? 75.037 24.623 -2.903 1.00 25.85 435 ARG A N 1
ATOM 3037 C CA . ARG A 1 450 ? 74.546 24.371 -4.253 1.00 27.14 435 ARG A CA 1
ATOM 3038 C C . ARG A 1 450 ? 73.148 24.946 -4.398 1.00 24.63 435 ARG A C 1
ATOM 3039 O O . ARG A 1 450 ? 72.273 24.691 -3.566 1.00 25.91 435 ARG A O 1
ATOM 3047 N N . GLU A 1 451 ? 72.937 25.701 -5.475 1.00 26.62 436 GLU A N 1
ATOM 3048 C CA . GLU A 1 451 ? 71.628 26.276 -5.759 1.00 25.27 436 GLU A CA 1
ATOM 3049 C C . GLU A 1 451 ? 70.856 25.335 -6.674 1.00 27.54 436 GLU A C 1
ATOM 3050 O O . GLU A 1 451 ? 71.381 24.868 -7.692 1.00 28.84 436 GLU A O 1
ATOM 3056 N N . ARG A 1 452 ? 69.602 25.066 -6.296 1.00 25.21 437 ARG A N 1
ATOM 3057 C CA . ARG A 1 452 ? 68.783 24.046 -6.951 1.00 23.87 437 ARG A CA 1
ATOM 3058 C C . ARG A 1 452 ? 68.725 24.174 -8.476 1.00 26.03 437 ARG A C 1
ATOM 3059 O O . ARG A 1 452 ? 68.943 23.197 -9.196 1.00 28.29 437 ARG A O 1
ATOM 3067 N N . ASP A 1 453 ? 68.337 25.338 -8.989 1.00 27.13 438 ASP A N 1
ATOM 3068 C CA . ASP A 1 453 ? 67.968 25.393 -10.405 1.00 26.97 438 ASP A CA 1
ATOM 3069 C C . ASP A 1 453 ? 69.186 25.428 -11.321 1.00 31.60 438 ASP A C 1
ATOM 3070 O O . ASP A 1 453 ? 69.253 24.670 -12.294 1.00 35.07 438 ASP A O 1
ATOM 3075 N N . ALA A 1 454 ? 70.137 26.312 -11.044 1.00 31.17 439 ALA A N 1
ATOM 3076 C CA . ALA A 1 454 ? 71.308 26.482 -11.891 1.00 32.46 439 ALA A CA 1
ATOM 3077 C C . ALA A 1 454 ? 72.445 25.561 -11.502 1.00 40.79 439 ALA A C 1
ATOM 3078 O O . ALA A 1 454 ? 73.381 25.382 -12.295 1.00 40.05 439 ALA A O 1
ATOM 3080 N N . MET A 1 455 ? 72.371 24.977 -10.306 1.00 36.59 440 MET A N 1
ATOM 3081 C CA . MET A 1 455 ? 73.422 24.157 -9.720 1.00 41.52 440 MET A CA 1
ATOM 3082 C C . MET A 1 455 ? 74.716 24.930 -9.509 1.00 34.06 440 MET A C 1
ATOM 3083 O O . MET A 1 455 ? 75.779 24.339 -9.356 1.00 42.18 440 MET A O 1
ATOM 3088 N N . THR A 1 456 ? 74.656 26.254 -9.407 1.00 46.08 441 THR A N 1
ATOM 3089 C CA . THR A 1 456 ? 75.852 26.966 -8.990 1.00 46.97 441 THR A CA 1
ATOM 3090 C C . THR A 1 456 ? 76.308 26.412 -7.646 1.00 48.83 441 THR A C 1
ATOM 3091 O O . THR A 1 456 ? 75.496 26.026 -6.798 1.00 36.60 441 THR A O 1
ATOM 3095 N N . GLN A 1 457 ? 77.618 26.384 -7.452 1.00 44.41 442 GLN A N 1
ATOM 3096 C CA . GLN A 1 457 ? 78.208 25.914 -6.210 1.00 32.48 442 GLN A CA 1
ATOM 3097 C C . GLN A 1 457 ? 79.193 26.968 -5.749 1.00 36.56 442 GLN A C 1
ATOM 3098 O O . GLN A 1 457 ? 80.167 27.261 -6.450 1.00 39.32 442 GLN A O 1
ATOM 3104 N N . ASP A 1 458 ? 78.912 27.557 -4.594 1.00 34.93 443 ASP A N 1
ATOM 3105 C CA . ASP A 1 458 ? 79.766 28.552 -3.961 1.00 36.70 443 ASP A CA 1
ATOM 3106 C C . ASP A 1 458 ? 80.372 27.939 -2.710 1.00 32.70 443 ASP A C 1
ATOM 3107 O O . ASP A 1 458 ? 79.683 27.255 -1.954 1.00 35.89 443 ASP A O 1
ATOM 3112 N N . ARG A 1 459 ? 81.653 28.198 -2.497 1.00 34.92 444 ARG A N 1
ATOM 3113 C CA . ARG A 1 459 ? 82.313 27.820 -1.252 1.00 35.12 444 ARG A CA 1
ATOM 3114 C C . ARG A 1 459 ? 82.131 28.945 -0.239 1.00 38.42 444 ARG A C 1
ATOM 3115 O O . ARG A 1 459 ? 82.491 30.095 -0.512 1.00 42.26 444 ARG A O 1
ATOM 3123 N N . VAL A 1 460 ? 81.577 28.610 0.925 1.00 36.22 445 VAL A N 1
ATOM 3124 C CA . VAL A 1 460 ? 81.101 29.592 1.895 1.00 39.71 445 VAL A CA 1
ATOM 3125 C C . VAL A 1 460 ? 81.651 29.226 3.268 1.00 38.77 445 VAL A C 1
ATOM 3126 O O . VAL A 1 460 ? 81.531 28.074 3.698 1.00 36.42 445 VAL A O 1
ATOM 3130 N N . ALA A 1 461 ? 82.260 30.201 3.951 1.00 36.09 446 ALA A N 1
ATOM 3131 C CA . ALA A 1 461 ? 82.701 29.981 5.323 1.00 40.45 446 ALA A CA 1
ATOM 3132 C C . ALA A 1 461 ? 81.546 29.476 6.177 1.00 38.34 446 ALA A C 1
ATOM 3133 O O . ALA A 1 461 ? 80.405 29.932 6.050 1.00 37.53 446 ALA A O 1
ATOM 3135 N N . MET A 1 462 ? 81.856 28.517 7.051 1.00 41.38 447 MET A N 1
ATOM 3136 C CA . MET A 1 462 ? 80.854 27.962 7.960 1.00 40.56 447 MET A CA 1
ATOM 3137 C C . MET A 1 462 ? 80.093 29.062 8.679 1.00 42.21 447 MET A C 1
ATOM 3138 O O . MET A 1 462 ? 78.857 29.041 8.762 1.00 41.57 447 MET A O 1
ATOM 3143 N N . SER A 1 463 ? 80.831 30.019 9.231 1.00 43.57 448 SER A N 1
ATOM 3144 C CA . SER A 1 463 ? 80.251 31.097 10.013 1.00 46.48 448 SER A CA 1
ATOM 3145 C C . SER A 1 463 ? 79.402 32.040 9.173 1.00 48.72 448 SER A C 1
ATOM 3146 O O . SER A 1 463 ? 78.701 32.879 9.742 1.00 47.46 448 SER A O 1
ATOM 3149 N N . SER A 1 464 ? 79.440 31.923 7.846 1.00 40.76 449 SER A N 1
ATOM 3150 C CA . SER A 1 464 ? 78.665 32.783 6.961 1.00 41.97 449 SER A CA 1
ATOM 3151 C C . SER A 1 464 ? 77.523 32.066 6.263 1.00 35.56 449 SER A C 1
ATOM 3152 O O . SER A 1 464 ? 76.778 32.710 5.517 1.00 36.46 449 SER A O 1
ATOM 3155 N N . VAL A 1 465 ? 77.355 30.762 6.488 1.00 33.95 450 VAL A N 1
ATOM 3156 C CA . VAL A 1 465 ? 76.357 29.994 5.747 1.00 31.47 450 VAL A CA 1
ATOM 3157 C C . VAL A 1 465 ? 74.957 30.512 6.033 1.00 31.70 450 VAL A C 1
ATOM 3158 O O . VAL A 1 465 ? 74.138 30.666 5.121 1.00 29.82 450 VAL A O 1
ATOM 3162 N N . ALA A 1 466 ? 74.645 30.765 7.309 1.00 31.07 451 ALA A N 1
ATOM 3163 C CA . ALA A 1 466 ? 73.294 31.214 7.632 1.00 34.39 451 ALA A CA 1
ATOM 3164 C C . ALA A 1 466 ? 72.994 32.573 7.006 1.00 33.48 451 ALA A C 1
ATOM 3165 O O . ALA A 1 466 ? 71.881 32.801 6.529 1.00 31.41 451 ALA A O 1
ATOM 3167 N N . ASP A 1 467 ? 73.971 33.487 7.006 1.00 33.82 452 ASP A N 1
ATOM 3168 C CA . ASP A 1 467 ? 73.771 34.782 6.363 1.00 34.40 452 ASP A CA 1
ATOM 3169 C C . ASP A 1 467 ? 73.600 34.613 4.861 1.00 34.36 452 ASP A C 1
ATOM 3170 O O . ASP A 1 467 ? 72.772 35.288 4.241 1.00 35.42 452 ASP A O 1
ATOM 3175 N N . TYR A 1 468 ? 74.400 33.732 4.262 1.00 31.71 453 TYR A N 1
ATOM 3176 C CA . TYR A 1 468 ? 74.306 33.472 2.827 1.00 34.61 453 TYR A CA 1
ATOM 3177 C C . TYR A 1 468 ? 72.918 32.971 2.473 1.00 33.14 453 TYR A C 1
ATOM 3178 O O . TYR A 1 468 ? 72.308 33.417 1.497 1.00 31.59 453 TYR A O 1
ATOM 3187 N N . LEU A 1 469 ? 72.403 32.041 3.266 1.00 28.35 454 LEU A N 1
ATOM 3188 C CA . LEU A 1 469 ? 71.070 31.510 3.016 1.00 27.94 454 LEU A CA 1
ATOM 3189 C C . LEU A 1 469 ? 69.999 32.556 3.278 1.00 30.42 454 LEU A C 1
ATOM 3190 O O . LEU A 1 469 ? 69.019 32.639 2.535 1.00 29.89 454 LEU A O 1
ATOM 3195 N N . ALA A 1 470 ? 70.164 33.355 4.333 1.00 28.76 455 ALA A N 1
ATOM 3196 C CA . ALA A 1 470 ? 69.129 34.307 4.712 1.00 33.16 455 ALA A CA 1
ATOM 3197 C C . ALA A 1 470 ? 68.849 35.315 3.602 1.00 35.45 455 ALA A C 1
ATOM 3198 O O . ALA A 1 470 ? 67.695 35.681 3.375 1.00 33.90 455 ALA A O 1
ATOM 3200 N N . VAL A 1 471 ? 69.886 35.785 2.908 1.00 29.14 456 VAL A N 1
ATOM 3201 C CA . VAL A 1 471 ? 69.647 36.766 1.855 1.00 32.46 456 VAL A CA 1
ATOM 3202 C C . VAL A 1 471 ? 68.831 36.133 0.739 1.00 33.10 456 VAL A C 1
ATOM 3203 O O . VAL A 1 471 ? 68.001 36.798 0.113 1.00 40.33 456 VAL A O 1
ATOM 3207 N N . ARG A 1 472 ? 69.004 34.838 0.514 1.00 29.95 457 ARG A N 1
ATOM 3208 C CA . ARG A 1 472 ? 68.333 34.135 -0.562 1.00 29.09 457 ARG A CA 1
ATOM 3209 C C . ARG A 1 472 ? 66.969 33.596 -0.155 1.00 31.50 457 ARG A C 1
ATOM 3210 O O . ARG A 1 472 ? 66.150 33.291 -1.027 1.00 38.76 457 ARG A O 1
ATOM 3218 N N . LEU A 1 473 ? 66.696 33.499 1.140 1.00 28.66 458 LEU A N 1
ATOM 3219 C CA . LEU A 1 473 ? 65.420 33.011 1.651 1.00 28.46 458 LEU A CA 1
ATOM 3220 C C . LEU A 1 473 ? 64.557 34.132 2.214 1.00 35.20 458 LEU A C 1
ATOM 3221 O O . LEU A 1 473 ? 63.542 33.854 2.876 1.00 32.19 458 LEU A O 1
ATOM 3226 N N . LYS A 1 474 ? 64.941 35.381 1.989 1.00 31.95 459 LYS A N 1
ATOM 3227 C CA . LYS A 1 474 ? 64.218 36.503 2.562 1.00 29.52 459 LYS A CA 1
ATOM 3228 C C . LYS A 1 474 ? 62.748 36.429 2.196 1.00 33.25 459 LYS A C 1
ATOM 3229 O O . LYS A 1 474 ? 62.384 36.085 1.065 1.00 33.21 459 LYS A O 1
ATOM 3235 N N . GLY A 1 475 ? 61.906 36.743 3.177 1.00 34.21 460 GLY A N 1
ATOM 3236 C CA . GLY A 1 475 ? 60.470 36.678 3.010 1.00 31.22 460 GLY A CA 1
ATOM 3237 C C . GLY A 1 475 ? 59.835 35.337 3.315 1.00 30.47 460 GLY A C 1
ATOM 3238 O O . GLY A 1 475 ? 58.609 35.214 3.183 1.00 32.69 460 GLY A O 1
ATOM 3239 N N . SER A 1 476 ? 60.614 34.318 3.674 1.00 30.76 461 SER A N 1
ATOM 3240 C CA . SER A 1 476 ? 60.046 33.006 3.978 1.00 28.90 461 SER A CA 1
ATOM 3241 C C . SER A 1 476 ? 59.142 33.049 5.211 1.00 36.06 461 SER A C 1
ATOM 3242 O O . SER A 1 476 ? 59.280 33.946 6.041 1.00 33.20 461 SER A O 1
#

Radius of gyration: 24.32 Å; Cα contacts (8 Å, |Δi|>4): 777; chains: 1; bounding box: 75×62×46 Å

B-factor: mean 33.11, std 14.99, range [14.78, 104.35]